Protein AF-0000000080645536 (afdb_homodimer)

Secondary structure (DSSP, 8-state):
--HHHHHHHHHHHS-TT-HHHHHHHHHH-HHHHHHHHHS--SS-S--HHHHHHHHHHHHHHHTT--HHHHHHHHHHHHHTT-EEE-TTSTT-TTTT-S-GGG--S-EEEEE-GGGGGGGGG-EEEE--SS--HHHHHHHHHHHHHHHHTTPPEEE---STHHHHHHHHHHHTT--EEEEESS-TTS-S-GGGHHHHHHHHHHSEEEESSPTTPPP-HHHHHHHHHHHHHHSSEEEE----TT-HHHHHHHHHHHTT-EEEE----TT-GGGHHHHHHHHTTPEEP-SHHHHHHHHHHTT--SS------GGGS--HHHHHHHHTS-SSS-EEHHHHHHHHT--HHHHHHHHHHHHHTTSEEEETTEEEE--/--HHHHHHHHHHHS-TT-HHHHHHHHHH-HHHHHHHHHS--SS-S--HHHHHHHHHHHHHHHTT--HHHHHHHHHHHHHTT-EEE-TTSTT-TTTT-SGGGG--S-EEEEE-GGGGGGGGG-EEEE--SS--HHHHHHHHHHHHHHHHTTPPEEE---STHHHHHHHHHHHTT--EEEEESS-TTS-S-GGGHHHHHHHHHHSEEEESSPTTPPP-HHHHHHHHHHHHHHSSEEEE----TT-HHHHHHHHHHHTT-EEEE----TT-GGGHHHHHHHHTTPEEP-SHHHHHHHHHHTT--SS------GGGS--HHHHHHHHTS-SSS-EEHHHHHHHHT--HHHHHHHHHHHHHTTSEEEETTEEEE--

pLDDT: mean 87.65, std 14.54, range [29.22, 98.88]

Radius of gyration: 33.55 Å; Cα contacts (8 Å, |Δi|>4): 1476; chains: 2; bounding box: 76×102×72 Å

Structure (mmCIF, N/CA/C/O backbone):
data_AF-0000000080645536-model_v1
#
loop_
_entity.id
_entity.type
_entity.pdbx_description
1 polymer 'DNA protecting protein DprA'
#
loop_
_atom_site.group_PDB
_atom_site.id
_atom_site.type_symbol
_atom_site.label_atom_id
_atom_site.label_alt_id
_atom_site.label_comp_id
_atom_site.label_asym_id
_atom_site.label_entity_id
_atom_site.label_seq_id
_atom_site.pdbx_PDB_ins_code
_atom_site.Cartn_x
_atom_site.Cartn_y
_atom_site.Cartn_z
_atom_site.occupancy
_atom_site.B_iso_or_equiv
_atom_site.auth_seq_id
_atom_site.auth_comp_id
_atom_site.auth_asym_id
_atom_site.auth_atom_id
_atom_site.pdbx_PDB_model_num
ATOM 1 N N . MET A 1 1 ? 2.166 -52.938 -10.422 1 84.44 1 MET A N 1
ATOM 2 C CA . MET A 1 1 ? 2.322 -51.562 -10.945 1 84.44 1 MET A CA 1
ATOM 3 C C . MET A 1 1 ? 2.951 -50.656 -9.898 1 84.44 1 MET A C 1
ATOM 5 O O . MET A 1 1 ? 2.672 -50.781 -8.703 1 84.44 1 MET A O 1
ATOM 9 N N . ASP A 1 2 ? 3.873 -49.844 -10.328 1 92 2 ASP A N 1
ATOM 10 C CA . ASP A 1 2 ? 4.535 -49 -9.344 1 92 2 ASP A CA 1
ATOM 11 C C . ASP A 1 2 ? 3.787 -47.656 -9.172 1 92 2 ASP A C 1
ATOM 13 O O . ASP A 1 2 ? 2.826 -47.406 -9.898 1 92 2 ASP A O 1
ATOM 17 N N . GLU A 1 3 ? 4.066 -47.062 -8.117 1 96.31 3 GLU A N 1
ATOM 18 C CA . GLU A 1 3 ? 3.383 -45.844 -7.734 1 96.31 3 GLU A CA 1
ATOM 19 C C . GLU A 1 3 ? 3.42 -44.812 -8.859 1 96.31 3 GLU A C 1
ATOM 21 O O . GLU A 1 3 ? 2.416 -44.156 -9.141 1 96.31 3 GLU A O 1
ATOM 26 N N . ARG A 1 4 ? 4.535 -44.688 -9.484 1 96.38 4 ARG A N 1
ATOM 27 C CA . ARG A 1 4 ? 4.727 -43.688 -10.531 1 96.38 4 ARG A CA 1
ATOM 28 C C . ARG A 1 4 ? 3.818 -43.969 -11.719 1 96.38 4 ARG A C 1
ATOM 30 O O . ARG A 1 4 ? 3.215 -43.031 -12.273 1 96.38 4 ARG A O 1
ATOM 37 N N . GLU A 1 5 ? 3.717 -45.156 -12.078 1 95.56 5 GLU A N 1
ATOM 38 C CA . GLU A 1 5 ? 2.836 -45.531 -13.172 1 95.56 5 GLU A CA 1
ATOM 39 C C . GLU A 1 5 ? 1.375 -45.25 -12.836 1 95.56 5 GLU A C 1
ATOM 41 O O . GLU A 1 5 ? 0.632 -44.75 -13.672 1 95.56 5 GLU A O 1
ATOM 46 N N . ALA A 1 6 ? 0.999 -45.594 -11.625 1 96.69 6 ALA A N 1
ATOM 47 C CA . ALA A 1 6 ? -0.378 -45.375 -11.203 1 96.69 6 ALA A CA 1
ATOM 48 C C . ALA A 1 6 ? -0.704 -43.875 -11.188 1 96.69 6 ALA A C 1
ATOM 50 O O . ALA A 1 6 ? -1.773 -43.469 -11.641 1 96.69 6 ALA A O 1
ATOM 51 N N . ARG A 1 7 ? 0.199 -43.125 -10.68 1 96.12 7 ARG A N 1
ATOM 52 C CA . ARG A 1 7 ? -0.002 -41.656 -10.617 1 96.12 7 ARG A CA 1
ATOM 53 C C . ARG A 1 7 ? -0.06 -41.062 -12.016 1 96.12 7 ARG A C 1
ATOM 55 O O . ARG A 1 7 ? -0.875 -40.188 -12.273 1 96.12 7 ARG A O 1
ATOM 62 N N . LEU A 1 8 ? 0.817 -41.5 -12.852 1 96.56 8 LEU A N 1
ATOM 63 C CA . LEU A 1 8 ? 0.763 -41.031 -14.227 1 96.56 8 LEU A CA 1
ATOM 64 C C . LEU A 1 8 ? -0.567 -41.406 -14.875 1 96.56 8 LEU A C 1
ATOM 66 O O . LEU A 1 8 ? -1.158 -40.594 -15.602 1 96.56 8 LEU A O 1
ATOM 70 N N . GLY A 1 9 ? -0.978 -42.594 -14.648 1 95.88 9 GLY A N 1
ATOM 71 C CA . GLY A 1 9 ? -2.281 -43 -15.148 1 95.88 9 GLY A CA 1
ATOM 72 C C . GLY A 1 9 ? -3.402 -42.094 -14.719 1 95.88 9 GLY A C 1
ATOM 73 O O . GLY A 1 9 ? -4.203 -41.656 -15.547 1 95.88 9 GLY A O 1
ATOM 74 N N . TRP A 1 10 ? -3.447 -41.812 -13.445 1 95.62 10 TRP A N 1
ATOM 75 C CA . TRP A 1 10 ? -4.453 -40.875 -12.914 1 95.62 10 TRP A CA 1
ATOM 76 C C . TRP A 1 10 ? -4.316 -39.5 -13.547 1 95.62 10 TRP A C 1
ATOM 78 O O . TRP A 1 10 ? -5.316 -38.875 -13.875 1 95.62 10 TRP A O 1
ATOM 88 N N . ALA A 1 11 ? -3.088 -39.031 -13.727 1 94.19 11 ALA A N 1
ATOM 89 C CA . ALA A 1 11 ? -2.834 -37.688 -14.297 1 94.19 11 ALA A CA 1
ATOM 90 C C . ALA A 1 11 ? -3.373 -37.625 -15.719 1 94.19 11 ALA A C 1
ATOM 92 O O . ALA A 1 11 ? -3.758 -36.531 -16.172 1 94.19 11 ALA A O 1
ATOM 93 N N . LEU A 1 12 ? -3.434 -38.719 -16.391 1 93.38 12 LEU A N 1
ATOM 94 C CA . LEU A 1 12 ? -3.893 -38.719 -17.766 1 93.38 12 LEU A CA 1
ATOM 95 C C . LEU A 1 12 ? -5.414 -38.75 -17.844 1 93.38 12 LEU A C 1
ATOM 97 O O . LEU A 1 12 ? -6.008 -38.281 -18.797 1 93.38 12 LEU A O 1
ATOM 101 N N . VAL A 1 13 ? -6.062 -39.281 -16.781 1 91.56 13 VAL A N 1
ATOM 102 C CA . VAL A 1 13 ? -7.496 -39.531 -16.938 1 91.56 13 VAL A CA 1
ATOM 103 C C . VAL A 1 13 ? -8.281 -38.469 -16.172 1 91.56 13 VAL A C 1
ATOM 105 O O . VAL A 1 13 ? -9.492 -38.312 -16.375 1 91.56 13 VAL A O 1
ATOM 108 N N . SER A 1 14 ? -7.621 -37.75 -15.32 1 89.81 14 SER A N 1
ATOM 109 C CA . SER A 1 14 ? -8.312 -36.75 -14.539 1 89.81 14 SER A CA 1
ATOM 110 C C . SER A 1 14 ? -7.66 -35.375 -14.711 1 89.81 14 SER A C 1
ATOM 112 O O . SER A 1 14 ? -6.484 -35.281 -15.07 1 89.81 14 SER A O 1
ATOM 114 N N . GLU A 1 15 ? -8.461 -34.344 -14.461 1 85.44 15 GLU A N 1
ATOM 115 C CA . GLU A 1 15 ? -7.934 -32.969 -14.445 1 85.44 15 GLU A CA 1
ATOM 116 C C . GLU A 1 15 ? -7.336 -32.625 -13.086 1 85.44 15 GLU A C 1
ATOM 118 O O . GLU A 1 15 ? -7.715 -33.219 -12.07 1 85.44 15 GLU A O 1
ATOM 123 N N . PRO A 1 16 ? -6.363 -31.766 -13.039 1 80.94 16 PRO A N 1
ATOM 124 C CA . PRO A 1 16 ? -5.707 -31.422 -11.773 1 80.94 16 PRO A CA 1
ATOM 125 C C . PRO A 1 16 ? -6.699 -30.969 -10.703 1 80.94 16 PRO A C 1
ATOM 127 O O . PRO A 1 16 ? -6.477 -31.219 -9.516 1 80.94 16 PRO A O 1
ATOM 130 N N . ALA A 1 17 ? -7.727 -30.438 -10.953 1 76.12 17 ALA A N 1
ATOM 131 C CA . ALA A 1 17 ? -8.664 -29.938 -9.953 1 76.12 17 ALA A CA 1
ATOM 132 C C . ALA A 1 17 ? -9.742 -30.969 -9.641 1 76.12 17 ALA A C 1
ATOM 134 O O . ALA A 1 17 ? -10.742 -30.656 -9 1 76.12 17 ALA A O 1
ATOM 135 N N . ASP A 1 18 ? -9.516 -32.219 -10.031 1 85.62 18 ASP A N 1
ATOM 136 C CA . ASP A 1 18 ? -10.469 -33.281 -9.742 1 85.62 18 ASP A CA 1
ATOM 137 C C . ASP A 1 18 ? -10.312 -33.781 -8.312 1 85.62 18 ASP A C 1
ATOM 139 O O . ASP A 1 18 ? -9.57 -34.719 -8.062 1 85.62 18 ASP A O 1
ATOM 143 N N . THR A 1 19 ? -11.07 -33.219 -7.457 1 86.38 19 THR A N 1
ATOM 144 C CA . THR A 1 19 ? -10.938 -33.5 -6.035 1 86.38 19 THR A CA 1
ATOM 145 C C . THR A 1 19 ? -11.453 -34.906 -5.723 1 86.38 19 THR A C 1
ATOM 147 O O . THR A 1 19 ? -10.984 -35.562 -4.781 1 86.38 19 THR A O 1
ATOM 150 N N . VAL A 1 20 ? -12.359 -35.375 -6.492 1 89.69 20 VAL A N 1
ATOM 151 C CA . VAL A 1 20 ? -12.898 -36.719 -6.273 1 89.69 20 VAL A CA 1
ATOM 152 C C . VAL A 1 20 ? -11.828 -37.75 -6.586 1 89.69 20 VAL A C 1
ATOM 154 O O . VAL A 1 20 ? -11.602 -38.688 -5.797 1 89.69 20 VAL A O 1
ATOM 157 N N . ALA A 1 21 ? -11.211 -37.531 -7.668 1 93 21 ALA A N 1
ATOM 158 C CA . ALA A 1 21 ? -10.141 -38.438 -8.047 1 93 21 ALA A CA 1
ATOM 159 C C . ALA A 1 21 ? -9.031 -38.469 -7.004 1 93 21 ALA A C 1
ATOM 161 O O . ALA A 1 21 ? -8.562 -39.531 -6.598 1 93 21 ALA A O 1
ATOM 162 N N . LEU A 1 22 ? -8.719 -37.344 -6.617 1 90.88 22 LEU A N 1
ATOM 163 C CA . LEU A 1 22 ? -7.629 -37.219 -5.648 1 90.88 22 LEU A CA 1
ATOM 164 C C . LEU A 1 22 ? -8.023 -37.844 -4.312 1 90.88 22 LEU A C 1
ATOM 166 O O . LEU A 1 22 ? -7.246 -38.594 -3.717 1 90.88 22 LEU A O 1
ATOM 170 N N . SER A 1 23 ? -9.195 -37.531 -3.852 1 91.12 23 SER A N 1
ATOM 171 C CA . SER A 1 23 ? -9.664 -38.062 -2.58 1 91.12 23 SER A CA 1
ATOM 172 C C . SER A 1 23 ? -9.75 -39.594 -2.629 1 91.12 23 SER A C 1
ATOM 174 O O . SER A 1 23 ? -9.383 -40.281 -1.67 1 91.12 23 SER A O 1
ATOM 176 N N . PHE A 1 24 ? -10.211 -40.031 -3.709 1 94.5 24 PHE A N 1
ATOM 177 C CA . PHE A 1 24 ? -10.312 -41.469 -3.898 1 94.5 24 PHE A CA 1
ATOM 178 C C . PHE A 1 24 ? -8.945 -42.125 -3.844 1 94.5 24 PHE A C 1
ATOM 180 O O . PHE A 1 24 ? -8.734 -43.094 -3.094 1 94.5 24 PHE A O 1
ATOM 187 N N . ALA A 1 25 ? -8.047 -41.594 -4.531 1 94.5 25 ALA A N 1
ATOM 188 C CA . ALA A 1 25 ? -6.688 -42.125 -4.598 1 94.5 25 ALA A CA 1
ATOM 189 C C . ALA A 1 25 ? -5.996 -42.031 -3.238 1 94.5 25 ALA A C 1
ATOM 191 O O . ALA A 1 25 ? -5.199 -42.906 -2.883 1 94.5 25 ALA A O 1
ATOM 192 N N . THR A 1 26 ? -6.309 -41 -2.533 1 91.38 26 THR A N 1
ATOM 193 C CA . THR A 1 26 ? -5.688 -40.781 -1.229 1 91.38 26 THR A CA 1
ATOM 194 C C . THR A 1 26 ? -6.238 -41.781 -0.205 1 91.38 26 THR A C 1
ATOM 196 O O . THR A 1 26 ? -5.484 -42.344 0.58 1 91.38 26 THR A O 1
ATOM 199 N N . GLU A 1 27 ? -7.477 -42.031 -0.228 1 92.56 27 GLU A N 1
ATOM 200 C CA . GLU A 1 27 ? -8.133 -42.875 0.763 1 92.56 27 GLU A CA 1
ATOM 201 C C . GLU A 1 27 ? -7.836 -44.344 0.514 1 92.56 27 GLU A C 1
ATOM 203 O O . GLU A 1 27 ? -7.574 -45.094 1.454 1 92.56 27 GLU A O 1
ATOM 208 N N . VAL A 1 28 ? -7.844 -44.75 -0.702 1 95.62 28 VAL A N 1
ATOM 209 C CA . VAL A 1 28 ? -7.711 -46.156 -1.056 1 95.62 28 VAL A CA 1
ATOM 210 C C . VAL A 1 28 ? -6.246 -46.469 -1.345 1 95.62 28 VAL A C 1
ATOM 212 O O . VAL A 1 28 ? -5.82 -47.625 -1.212 1 95.62 28 VAL A O 1
ATOM 215 N N . GLY A 1 29 ? -5.527 -45.5 -1.661 1 95.62 29 GLY A N 1
ATOM 216 C CA . GLY A 1 29 ? -4.195 -45.656 -2.215 1 95.62 29 GLY A CA 1
ATOM 217 C C . GLY A 1 29 ? -4.141 -45.469 -3.717 1 95.62 29 GLY A C 1
ATOM 218 O O . GLY A 1 29 ? -5.031 -45.906 -4.441 1 95.62 29 GLY A O 1
ATOM 219 N N . VAL A 1 30 ? -3.121 -44.875 -4.145 1 96.56 30 VAL A N 1
ATOM 220 C CA . VAL A 1 30 ? -3.059 -44.438 -5.535 1 96.56 30 VAL A CA 1
ATOM 221 C C . VAL A 1 30 ? -2.938 -45.625 -6.457 1 96.56 30 VAL A C 1
ATOM 223 O O . VAL A 1 30 ? -3.543 -45.688 -7.531 1 96.56 30 VAL A O 1
ATOM 226 N N . VAL A 1 31 ? -2.145 -46.656 -6.047 1 97.06 31 VAL A N 1
ATOM 227 C CA . VAL A 1 31 ? -1.965 -47.844 -6.863 1 97.06 31 VAL A CA 1
ATOM 228 C C . VAL A 1 31 ? -3.262 -48.656 -6.895 1 97.06 31 VAL A C 1
ATOM 230 O O . VAL A 1 31 ? -3.75 -49 -7.965 1 97.06 31 VAL A O 1
ATOM 233 N N . GLN A 1 32 ? -3.838 -48.812 -5.742 1 96.62 32 GLN A N 1
ATOM 234 C CA . GLN A 1 32 ? -5.055 -49.594 -5.625 1 96.62 32 GLN A CA 1
ATOM 235 C C . GLN A 1 32 ? -6.215 -48.938 -6.367 1 96.62 32 GLN A C 1
ATOM 237 O O . GLN A 1 32 ? -7 -49.625 -7.031 1 96.62 32 GLN A O 1
ATOM 242 N N . SER A 1 33 ? -6.324 -47.719 -6.219 1 96.56 33 SER A N 1
ATOM 243 C CA . SER A 1 33 ? -7.41 -47 -6.883 1 96.56 33 SER A CA 1
ATOM 244 C C . SER A 1 33 ? -7.27 -47.062 -8.398 1 96.56 33 SER A C 1
ATOM 246 O O . SER A 1 33 ? -8.266 -47.219 -9.109 1 96.56 33 SER A O 1
ATOM 248 N N . TYR A 1 34 ? -6.082 -46.906 -8.898 1 96.12 34 TYR A N 1
ATOM 249 C CA . TYR A 1 34 ? -5.867 -47 -10.336 1 96.12 34 TYR A CA 1
ATOM 250 C C . TYR A 1 34 ? -6.09 -48.406 -10.844 1 96.12 34 TYR A C 1
ATOM 252 O O . TYR A 1 34 ? -6.625 -48.625 -11.93 1 96.12 34 TYR A O 1
ATOM 260 N N . GLU A 1 35 ? -5.645 -49.406 -10.07 1 95.62 35 GLU A N 1
ATOM 261 C CA . GLU A 1 35 ? -5.902 -50.781 -10.43 1 95.62 35 GLU A CA 1
ATOM 262 C C . GLU A 1 35 ? -7.398 -51.062 -10.531 1 95.62 35 GLU A C 1
ATOM 264 O O . GLU A 1 35 ? -7.844 -51.812 -11.414 1 95.62 35 GLU A O 1
ATOM 269 N N . TRP A 1 36 ? -8.062 -50.5 -9.648 1 95.75 36 TRP A N 1
ATOM 270 C CA . TRP A 1 36 ? -9.516 -50.625 -9.719 1 95.75 36 TRP A CA 1
ATOM 271 C C . TRP A 1 36 ? -10.055 -50 -11.008 1 95.75 36 TRP A C 1
ATOM 273 O O . TRP A 1 36 ? -10.93 -50.594 -11.656 1 95.75 36 TRP A O 1
ATOM 283 N N . LEU A 1 37 ? -9.586 -48.875 -11.328 1 94 37 LEU A N 1
ATOM 284 C CA . LEU A 1 37 ? -10.023 -48.219 -12.555 1 94 37 LEU A CA 1
ATOM 285 C C . LEU A 1 37 ? -9.758 -49.125 -13.766 1 94 37 LEU A C 1
ATOM 287 O O . LEU A 1 37 ? -10.562 -49.156 -14.695 1 94 37 LEU A O 1
ATOM 291 N N . LEU A 1 38 ? -8.633 -49.719 -13.727 1 93.44 38 LEU A N 1
ATOM 292 C CA . LEU A 1 38 ? -8.25 -50.594 -14.82 1 93.44 38 LEU A CA 1
ATOM 293 C C . LEU A 1 38 ? -9.125 -51.844 -14.844 1 93.44 38 LEU A C 1
ATOM 295 O O . LEU A 1 38 ? -9.289 -52.469 -15.891 1 93.44 38 LEU A O 1
ATOM 299 N N . SER A 1 39 ? -9.617 -51.906 -13.695 1 89.88 39 SER A N 1
ATOM 300 C CA . SER A 1 39 ? -10.461 -53.094 -13.617 1 89.88 39 SER A CA 1
ATOM 301 C C . SER A 1 39 ? -11.859 -52.812 -14.156 1 89.88 39 SER A C 1
ATOM 303 O O . SER A 1 39 ? -12.203 -51.656 -14.43 1 89.88 39 SER A O 1
ATOM 305 N N . SER A 1 40 ? -12.68 -53.812 -14.633 1 84.56 40 SER A N 1
ATOM 306 C CA . SER A 1 40 ? -14.039 -53.656 -15.133 1 84.56 40 SER A CA 1
ATOM 307 C C . SER A 1 40 ? -15.055 -53.719 -13.992 1 84.56 40 SER A C 1
ATOM 309 O O . SER A 1 40 ? -16.266 -53.75 -14.234 1 84.56 40 SER A O 1
ATOM 311 N N . GLN A 1 41 ? -14.438 -53.531 -12.766 1 88.38 41 GLN A N 1
ATOM 312 C CA . GLN A 1 41 ? -15.344 -53.625 -11.625 1 88.38 41 GLN A CA 1
ATOM 313 C C . GLN A 1 41 ? -16.172 -52.344 -11.477 1 88.38 41 GLN A C 1
ATOM 315 O O . GLN A 1 41 ? -15.625 -51.219 -11.57 1 88.38 41 GLN A O 1
ATOM 320 N N . LYS A 1 42 ? -17.391 -52.469 -11.172 1 86.88 42 LYS A N 1
ATOM 321 C CA . LYS A 1 42 ? -18.297 -51.344 -11.102 1 86.88 42 LYS A CA 1
ATOM 322 C C . LYS A 1 42 ? -18.266 -50.688 -9.719 1 86.88 42 LYS A C 1
ATOM 324 O O . LYS A 1 42 ? -18.344 -49.469 -9.586 1 86.88 42 LYS A O 1
ATOM 329 N N . VAL A 1 43 ? -18.078 -51.531 -8.703 1 89.69 43 VAL A N 1
ATOM 330 C CA . VAL A 1 43 ? -18.141 -51.031 -7.332 1 89.69 43 VAL A CA 1
ATOM 331 C C . VAL A 1 43 ? -16.75 -50.594 -6.871 1 89.69 43 VAL A C 1
ATOM 333 O O . VAL A 1 43 ? -15.82 -51.375 -6.836 1 89.69 43 VAL A O 1
ATOM 336 N N . PRO A 1 44 ? -16.578 -49.375 -6.547 1 93.81 44 PRO A N 1
ATOM 337 C CA . PRO A 1 44 ? -15.273 -48.906 -6.059 1 93.81 44 PRO A CA 1
ATOM 338 C C . PRO A 1 44 ? -14.945 -49.469 -4.668 1 93.81 44 PRO A C 1
ATOM 340 O O . PRO A 1 44 ? -15.852 -49.781 -3.902 1 93.81 44 PRO A O 1
ATOM 343 N N . PRO A 1 45 ? -13.672 -49.594 -4.395 1 94 45 PRO A N 1
ATOM 344 C CA . PRO A 1 45 ? -13.25 -50.094 -3.09 1 94 45 PRO A CA 1
ATOM 345 C C . PRO A 1 45 ? -13.344 -49.062 -1.988 1 94 45 PRO A C 1
ATOM 347 O O . PRO A 1 45 ? -12.414 -48.906 -1.189 1 94 45 PRO A O 1
ATOM 350 N N . ILE A 1 46 ? -14.328 -48.312 -1.987 1 93.19 46 ILE A N 1
ATOM 351 C CA . ILE A 1 46 ? -14.625 -47.281 -0.974 1 93.19 46 ILE A CA 1
ATOM 352 C C . ILE A 1 46 ? -16.141 -47.125 -0.84 1 93.19 46 ILE A C 1
ATOM 354 O O . ILE A 1 46 ? -16.859 -47.156 -1.836 1 93.19 46 ILE A O 1
ATOM 358 N N . SER A 1 47 ? -16.625 -47 0.393 1 90.31 47 SER A N 1
ATOM 359 C CA . SER A 1 47 ? -18.062 -46.969 0.639 1 90.31 47 SER A CA 1
ATOM 360 C C . SER A 1 47 ? -18.516 -45.531 1 1 90.31 47 SER A C 1
ATOM 362 O O . SER A 1 47 ? -17.734 -44.594 0.965 1 90.31 47 SER A O 1
ATOM 364 N N . GLY A 1 48 ? -19.844 -45.406 1.089 1 91 48 GLY A N 1
ATOM 365 C CA . GLY A 1 48 ? -20.391 -44.156 1.544 1 91 48 GLY A CA 1
ATOM 366 C C . GLY A 1 48 ? -20.516 -43.125 0.437 1 91 48 GLY A C 1
ATOM 367 O O . GLY A 1 48 ? -20.766 -43.469 -0.719 1 91 48 GLY A O 1
ATOM 368 N N . LYS A 1 49 ? -20.531 -41.875 0.876 1 90.44 49 LYS A N 1
ATOM 369 C CA . LYS A 1 49 ? -20.703 -40.75 -0.048 1 90.44 49 LYS A CA 1
ATOM 370 C C . LYS A 1 49 ? -19.609 -40.75 -1.107 1 90.44 49 LYS A C 1
ATOM 372 O O . LYS A 1 49 ? -19.875 -40.5 -2.285 1 90.44 49 LYS A O 1
ATOM 377 N N . MET A 1 50 ? -18.438 -41.031 -0.688 1 91.88 50 MET A N 1
ATOM 378 C CA . MET A 1 50 ? -17.297 -41.062 -1.609 1 91.88 50 MET A CA 1
ATOM 379 C C . MET A 1 50 ? -17.453 -42.188 -2.631 1 91.88 50 MET A C 1
ATOM 381 O O . MET A 1 50 ? -17.156 -42 -3.812 1 91.88 50 MET A O 1
ATOM 385 N N . GLY A 1 51 ? -17.875 -43.25 -2.211 1 93.25 51 GLY A N 1
ATOM 386 C CA . GLY A 1 51 ? -18.094 -44.344 -3.131 1 93.25 51 GLY A CA 1
ATOM 387 C C . GLY A 1 51 ? -19.094 -44.031 -4.227 1 93.25 51 GLY A C 1
ATOM 388 O O . GLY A 1 51 ? -18.875 -44.375 -5.391 1 93.25 51 GLY A O 1
ATOM 389 N N . LYS A 1 52 ? -20.078 -43.406 -3.816 1 92.5 52 LYS A N 1
ATOM 390 C CA . LYS A 1 52 ? -21.109 -43 -4.785 1 92.5 52 LYS A CA 1
ATOM 391 C C . LYS A 1 52 ? -20.531 -42 -5.797 1 92.5 52 LYS A C 1
ATOM 393 O O . LYS A 1 52 ? -20.797 -42.125 -6.996 1 92.5 52 LYS A O 1
ATOM 398 N N . LEU A 1 53 ? -19.797 -41.062 -5.293 1 92.25 53 LEU A N 1
ATOM 399 C CA . LEU A 1 53 ? -19.203 -40.062 -6.16 1 92.25 53 LEU A CA 1
ATOM 400 C C . LEU A 1 53 ? -18.234 -40.688 -7.148 1 92.25 53 LEU A C 1
ATOM 402 O O . LEU A 1 53 ? -18.234 -40.344 -8.336 1 92.25 53 LEU A O 1
ATOM 406 N N . VAL A 1 54 ? -17.469 -41.562 -6.688 1 93.56 54 VAL A N 1
ATOM 407 C CA . VAL A 1 54 ? -16.484 -42.25 -7.512 1 93.56 54 VAL A CA 1
ATOM 408 C C . VAL A 1 54 ? -17.188 -43.062 -8.602 1 93.56 54 VAL A C 1
ATOM 410 O O . VAL A 1 54 ? -16.797 -43.031 -9.766 1 93.56 54 VAL A O 1
ATOM 413 N N . SER A 1 55 ? -18.203 -43.719 -8.227 1 91.88 55 SER A N 1
ATOM 414 C CA . SER A 1 55 ? -18.969 -44.531 -9.188 1 91.88 55 SER A CA 1
ATOM 415 C C . SER A 1 55 ? -19.547 -43.656 -10.297 1 91.88 55 SER A C 1
ATOM 417 O O . SER A 1 55 ? -19.578 -44.062 -11.461 1 91.88 55 SER A O 1
ATOM 419 N N . GLN A 1 56 ? -19.922 -42.562 -9.906 1 89.25 56 GLN A N 1
ATOM 420 C CA . GLN A 1 56 ? -20.531 -41.625 -10.852 1 89.25 56 GLN A CA 1
ATOM 421 C C . GLN A 1 56 ? -19.484 -41.094 -11.844 1 89.25 56 GLN A C 1
ATOM 423 O O . GLN A 1 56 ? -19.812 -40.812 -12.992 1 89.25 56 GLN A O 1
ATOM 428 N N . ARG A 1 57 ? -18.234 -41 -11.43 1 90.62 57 ARG A N 1
ATOM 429 C CA . ARG A 1 57 ? -17.188 -40.406 -12.25 1 90.62 57 ARG A CA 1
ATOM 430 C C . ARG A 1 57 ? -16.375 -41.469 -12.977 1 90.62 57 ARG A C 1
ATOM 432 O O . ARG A 1 57 ? -15.633 -41.156 -13.914 1 90.62 57 ARG A O 1
ATOM 439 N N . ALA A 1 58 ? -16.594 -42.625 -12.594 1 91 58 ALA A N 1
ATOM 440 C CA . ALA A 1 58 ? -15.75 -43.719 -13.047 1 91 58 ALA A CA 1
ATOM 441 C C . ALA A 1 58 ? -15.812 -43.906 -14.562 1 91 58 ALA A C 1
ATOM 443 O O . ALA A 1 58 ? -14.797 -44.125 -15.211 1 91 58 ALA A O 1
ATOM 444 N N . GLU A 1 59 ? -16.969 -43.719 -15.078 1 87.75 59 GLU A N 1
ATOM 445 C CA . GLU A 1 59 ? -17.141 -43.906 -16.516 1 87.75 59 GLU A CA 1
ATOM 446 C C . GLU A 1 59 ? -16.328 -42.875 -17.312 1 87.75 59 GLU A C 1
ATOM 448 O O . GLU A 1 59 ? -15.688 -43.219 -18.312 1 87.75 59 GLU A O 1
ATOM 453 N N . ALA A 1 60 ? -16.375 -41.75 -16.859 1 87.12 60 ALA A N 1
ATOM 454 C CA . ALA A 1 60 ? -15.641 -40.688 -17.531 1 87.12 60 ALA A CA 1
ATOM 455 C C . ALA A 1 60 ? -14.141 -40.938 -17.453 1 87.12 60 ALA A C 1
ATOM 457 O O . ALA A 1 60 ? -13.414 -40.688 -18.438 1 87.12 60 ALA A O 1
ATOM 458 N N . TRP A 1 61 ? -13.633 -41.375 -16.375 1 91.31 61 TRP A N 1
ATOM 459 C CA . TRP A 1 61 ? -12.219 -41.688 -16.234 1 91.31 61 TRP A CA 1
ATOM 460 C C . TRP A 1 61 ? -11.812 -42.844 -17.125 1 91.31 61 TRP A C 1
ATOM 462 O O . TRP A 1 61 ? -10.812 -42.75 -17.844 1 91.31 61 TRP A O 1
ATOM 472 N N . ARG A 1 62 ? -12.641 -43.781 -17.125 1 91.25 62 ARG A N 1
ATOM 473 C CA . ARG A 1 62 ? -12.344 -45 -17.891 1 91.25 62 ARG A CA 1
ATOM 474 C C . ARG A 1 62 ? -12.336 -44.719 -19.391 1 91.25 62 ARG A C 1
ATOM 476 O O . ARG A 1 62 ? -11.578 -45.344 -20.125 1 91.25 62 ARG A O 1
ATOM 483 N N . ALA A 1 63 ? -13.148 -43.844 -19.766 1 87.25 63 ALA A N 1
ATOM 484 C CA . ALA A 1 63 ? -13.211 -43.469 -21.172 1 87.25 63 ALA A CA 1
ATOM 485 C C . ALA A 1 63 ? -11.883 -42.906 -21.656 1 87.25 63 ALA A C 1
ATOM 487 O O . ALA A 1 63 ? -11.586 -42.938 -22.859 1 87.25 63 ALA A O 1
ATOM 488 N N . ARG A 1 64 ? -11.047 -42.5 -20.75 1 87.25 64 ARG A N 1
ATOM 489 C CA . ARG A 1 64 ? -9.781 -41.875 -21.094 1 87.25 64 ARG A CA 1
ATOM 490 C C . ARG A 1 64 ? -8.602 -42.781 -20.781 1 87.25 64 ARG A C 1
ATOM 492 O O . ARG A 1 64 ? -7.445 -42.438 -20.984 1 87.25 64 ARG A O 1
ATOM 499 N N . LEU A 1 65 ? -8.984 -43.969 -20.328 1 89.06 65 LEU A N 1
ATOM 500 C CA . LEU A 1 65 ? -7.941 -44.906 -19.938 1 89.06 65 LEU A CA 1
ATOM 501 C C . LEU A 1 65 ? -7.156 -45.406 -21.156 1 89.06 65 LEU A C 1
ATOM 503 O O . LEU A 1 65 ? -7.742 -45.75 -22.188 1 89.06 65 LEU A O 1
ATOM 507 N N . ASN A 1 66 ? -5.836 -45.312 -20.984 1 87.25 66 ASN A N 1
ATOM 508 C CA . ASN A 1 66 ? -4.91 -45.875 -21.969 1 87.25 66 ASN A CA 1
ATOM 509 C C . ASN A 1 66 ? -3.625 -46.375 -21.297 1 87.25 66 ASN A C 1
ATOM 511 O O . ASN A 1 66 ? -2.586 -45.719 -21.391 1 87.25 66 ASN A O 1
ATOM 515 N N . PRO A 1 67 ? -3.719 -47.594 -20.766 1 86.12 67 PRO A N 1
ATOM 516 C CA . PRO A 1 67 ? -2.58 -48.094 -19.984 1 86.12 67 PRO A CA 1
ATOM 517 C C . PRO A 1 67 ? -1.306 -48.188 -20.812 1 86.12 67 PRO A C 1
ATOM 519 O O . PRO A 1 67 ? -0.206 -48 -20.297 1 86.12 67 PRO A O 1
ATOM 522 N N . SER A 1 68 ? -1.476 -48.625 -22.062 1 87 68 SER A N 1
ATOM 523 C CA . SER A 1 68 ? -0.307 -48.688 -22.922 1 87 68 SER A CA 1
ATOM 524 C C . SER A 1 68 ? 0.35 -47.344 -23.109 1 87 68 SER A C 1
ATOM 526 O O . SER A 1 68 ? 1.577 -47.25 -23.172 1 87 68 SER A O 1
ATOM 528 N N . GLU A 1 69 ? -0.399 -46.406 -23.062 1 89.38 69 GLU A N 1
ATOM 529 C CA . GLU A 1 69 ? 0.11 -45.031 -23.188 1 89.38 69 GLU A CA 1
ATOM 530 C C . GLU A 1 69 ? 0.886 -44.625 -21.938 1 89.38 69 GLU A C 1
ATOM 532 O O . GLU A 1 69 ? 1.894 -43.938 -22.031 1 89.38 69 GLU A O 1
ATOM 537 N N . VAL A 1 70 ? 0.451 -45.062 -20.828 1 92.12 70 VAL A N 1
ATOM 538 C CA . VAL A 1 70 ? 1.103 -44.719 -19.562 1 92.12 70 VAL A CA 1
ATOM 539 C C . VAL A 1 70 ? 2.545 -45.219 -19.578 1 92.12 70 VAL A C 1
ATOM 541 O O . VAL A 1 70 ? 3.479 -44.438 -19.359 1 92.12 70 VAL A O 1
ATOM 544 N N . ALA A 1 71 ? 2.736 -46.5 -19.844 1 89.81 71 ALA A N 1
ATOM 545 C CA . ALA A 1 71 ? 4.07 -47.094 -19.875 1 89.81 71 ALA A CA 1
ATOM 546 C C . ALA A 1 71 ? 4.938 -46.469 -20.953 1 89.81 71 ALA A C 1
ATOM 548 O O . ALA A 1 71 ? 6.105 -46.156 -20.719 1 89.81 71 ALA A O 1
ATOM 549 N N . GLY A 1 72 ? 4.375 -46.281 -22.109 1 91.88 72 GLY A N 1
ATOM 550 C CA . GLY A 1 72 ? 5.09 -45.688 -23.219 1 91.88 72 GLY A CA 1
ATOM 551 C C . GLY A 1 72 ? 5.516 -44.25 -22.953 1 91.88 72 GLY A C 1
ATOM 552 O O . GLY A 1 72 ? 6.641 -43.844 -23.266 1 91.88 72 GLY A O 1
ATOM 553 N N . LEU A 1 73 ? 4.648 -43.562 -22.391 1 93 73 LEU A N 1
ATOM 554 C CA . LEU A 1 73 ? 4.914 -42.156 -22.109 1 93 73 LEU A CA 1
ATOM 555 C C . LEU A 1 73 ? 6.008 -42 -21.062 1 93 73 LEU A C 1
ATOM 557 O O . LEU A 1 73 ? 6.898 -41.156 -21.203 1 93 73 LEU A O 1
ATOM 561 N N . LEU A 1 74 ? 5.961 -42.719 -20 1 92 74 LEU A N 1
ATOM 562 C CA . LEU A 1 74 ? 6.977 -42.688 -18.953 1 92 74 LEU A CA 1
ATOM 563 C C . LEU A 1 74 ? 8.359 -42.969 -19.531 1 92 74 LEU A C 1
ATOM 565 O O . LEU A 1 74 ? 9.328 -42.281 -19.219 1 92 74 LEU A O 1
ATOM 569 N N . ALA A 1 75 ? 8.375 -43.969 -20.344 1 91.94 75 ALA A N 1
ATOM 570 C CA . ALA A 1 75 ? 9.648 -44.375 -20.953 1 91.94 75 ALA A CA 1
ATOM 571 C C . ALA A 1 75 ? 10.172 -43.281 -21.891 1 91.94 75 ALA A C 1
ATOM 573 O O . ALA A 1 75 ? 11.344 -42.906 -21.812 1 91.94 75 ALA A O 1
ATOM 574 N N . ARG A 1 76 ? 9.359 -42.781 -22.719 1 91.88 76 ARG A N 1
ATOM 575 C CA . ARG A 1 76 ? 9.742 -41.75 -23.672 1 91.88 76 ARG A CA 1
ATOM 576 C C . ARG A 1 76 ? 10.188 -40.469 -22.969 1 91.88 76 ARG A C 1
ATOM 578 O O . ARG A 1 76 ? 11.195 -39.875 -23.344 1 91.88 76 ARG A O 1
ATOM 585 N N . TRP A 1 77 ? 9.43 -40.094 -22 1 92.19 77 TRP A N 1
ATOM 586 C CA . TRP A 1 77 ? 9.734 -38.906 -21.219 1 92.19 77 TRP A CA 1
ATOM 587 C C . TRP A 1 77 ? 11.086 -39.031 -20.531 1 92.19 77 TRP A C 1
ATOM 589 O O . TRP A 1 77 ? 11.891 -38.094 -20.547 1 92.19 77 TRP A O 1
ATOM 599 N N . GLY A 1 78 ? 11.352 -40.125 -20 1 90.44 78 GLY A N 1
ATOM 600 C CA . GLY A 1 78 ? 12.617 -40.406 -19.344 1 90.44 78 GLY A CA 1
ATOM 601 C C . GLY A 1 78 ? 13.797 -40.406 -20.297 1 90.44 78 GLY A C 1
ATOM 602 O O . GLY A 1 78 ? 14.859 -39.875 -20 1 90.44 78 GLY A O 1
ATOM 603 N N . THR A 1 79 ? 13.594 -41 -21.438 1 92 79 THR A N 1
ATOM 604 C CA . THR A 1 79 ? 14.656 -41.125 -22.422 1 92 79 THR A CA 1
ATOM 605 C C . THR A 1 79 ? 15.062 -39.719 -22.938 1 92 79 THR A C 1
ATOM 607 O O . THR A 1 79 ? 16.203 -39.531 -23.344 1 92 79 THR A O 1
ATOM 610 N N . GLN A 1 80 ? 14.117 -38.812 -22.891 1 91.75 80 GLN A N 1
ATOM 611 C CA . GLN A 1 80 ? 14.367 -37.469 -23.328 1 91.75 80 GLN A CA 1
ATOM 612 C C . GLN A 1 80 ? 15.023 -36.625 -22.234 1 91.75 80 GLN A C 1
ATOM 614 O O . GLN A 1 80 ? 15.289 -35.438 -22.422 1 91.75 80 GLN A O 1
ATOM 619 N N . GLY A 1 81 ? 15.203 -37.25 -21.141 1 90.19 81 GLY A N 1
ATOM 620 C CA . GLY A 1 81 ? 15.82 -36.531 -20.016 1 90.19 81 GLY A CA 1
ATOM 621 C C . GLY A 1 81 ? 14.836 -35.719 -19.219 1 90.19 81 GLY A C 1
ATOM 622 O O . GLY A 1 81 ? 15.234 -34.844 -18.438 1 90.19 81 GLY A O 1
ATOM 623 N N . HIS A 1 82 ? 13.562 -35.875 -19.469 1 94.75 82 HIS A N 1
ATOM 624 C CA . HIS A 1 82 ? 12.508 -35.188 -18.734 1 94.75 82 HIS A CA 1
ATOM 625 C C . HIS A 1 82 ? 12.047 -35.969 -17.531 1 94.75 82 HIS A C 1
ATOM 627 O O . HIS A 1 82 ? 12.453 -37.125 -17.359 1 94.75 82 HIS A O 1
ATOM 633 N N . ARG A 1 83 ? 11.32 -35.312 -16.656 1 95.12 83 ARG A N 1
ATOM 634 C CA . ARG A 1 83 ? 10.914 -36 -15.422 1 95.12 83 ARG A CA 1
ATOM 635 C C . ARG A 1 83 ? 9.406 -35.906 -15.219 1 95.12 83 ARG A C 1
ATOM 637 O O . ARG A 1 83 ? 8.797 -34.875 -15.539 1 95.12 83 ARG A O 1
ATOM 644 N N . PHE A 1 84 ? 8.82 -36.969 -14.781 1 97 84 PHE A N 1
ATOM 645 C CA . PHE A 1 84 ? 7.52 -36.969 -14.125 1 97 84 PHE A CA 1
ATOM 646 C C . PHE A 1 84 ? 7.676 -37.156 -12.617 1 97 84 PHE A C 1
ATOM 648 O O . PHE A 1 84 ? 7.871 -38.281 -12.141 1 97 84 PHE A O 1
ATOM 655 N N . LEU A 1 85 ? 7.527 -36.062 -11.922 1 96.12 85 LEU A N 1
ATOM 656 C CA . LEU A 1 85 ? 7.773 -36.031 -10.484 1 96.12 85 LEU A CA 1
ATOM 657 C C . LEU A 1 85 ? 6.531 -36.5 -9.719 1 96.12 85 LEU A C 1
ATOM 659 O O . LEU A 1 85 ? 5.414 -36.094 -10.062 1 96.12 85 LEU A O 1
ATOM 663 N N . ILE A 1 86 ? 6.777 -37.25 -8.742 1 95.06 86 ILE A N 1
ATOM 664 C CA . ILE A 1 86 ? 5.695 -37.688 -7.871 1 95.06 86 ILE A CA 1
ATOM 665 C C . ILE A 1 86 ? 6.043 -37.375 -6.418 1 95.06 86 ILE A C 1
ATOM 667 O O . ILE A 1 86 ? 7.199 -37.094 -6.094 1 95.06 86 ILE A O 1
ATOM 671 N N . PRO A 1 87 ? 5.098 -37.438 -5.523 1 92.25 87 PRO A N 1
ATOM 672 C CA . PRO A 1 87 ? 5.309 -37.031 -4.137 1 92.25 87 PRO A CA 1
ATOM 673 C C . PRO A 1 87 ? 6.395 -37.812 -3.432 1 92.25 87 PRO A C 1
ATOM 675 O O . PRO A 1 87 ? 7.051 -37.312 -2.52 1 92.25 87 PRO A O 1
ATOM 678 N N . SER A 1 88 ? 6.621 -39.031 -3.826 1 92.88 88 SER A N 1
ATOM 679 C CA . SER A 1 88 ? 7.617 -39.875 -3.164 1 92.88 88 SER A CA 1
ATOM 680 C C . SER A 1 88 ? 9.023 -39.531 -3.645 1 92.88 88 SER A C 1
ATOM 682 O O . SER A 1 88 ? 10.008 -40.062 -3.098 1 92.88 88 SER A O 1
ATOM 684 N N . ASP A 1 89 ? 9.164 -38.719 -4.652 1 93.56 89 ASP A N 1
ATOM 685 C CA . ASP A 1 89 ? 10.477 -38.281 -5.117 1 93.56 89 ASP A CA 1
ATOM 686 C C . ASP A 1 89 ? 11.086 -37.25 -4.16 1 93.56 89 ASP A C 1
ATOM 688 O O . ASP A 1 89 ? 10.383 -36.406 -3.635 1 93.56 89 ASP A O 1
ATOM 692 N N . PRO A 1 90 ? 12.383 -37.281 -3.926 1 91.31 90 PRO A N 1
ATOM 693 C CA . PRO A 1 90 ? 13.039 -36.281 -3.1 1 91.31 90 PRO A CA 1
ATOM 694 C C . PRO A 1 90 ? 12.906 -34.875 -3.684 1 91.31 90 PRO A C 1
ATOM 696 O O . PRO A 1 90 ? 12.906 -33.875 -2.939 1 91.31 90 PRO A O 1
ATOM 699 N N . GLU A 1 91 ? 12.734 -34.719 -4.988 1 92.19 91 GLU A N 1
ATOM 700 C CA . GLU A 1 91 ? 12.68 -33.438 -5.672 1 92.19 91 GLU A CA 1
ATOM 701 C C . GLU A 1 91 ? 11.25 -32.906 -5.734 1 92.19 91 GLU A C 1
ATOM 703 O O . GLU A 1 91 ? 11 -31.844 -6.316 1 92.19 91 GLU A O 1
ATOM 708 N N . TRP A 1 92 ? 10.336 -33.656 -5.086 1 93.88 92 TRP A N 1
ATOM 709 C CA . TRP A 1 92 ? 8.953 -33.188 -5.09 1 93.88 92 TRP A CA 1
ATOM 710 C C . TRP A 1 92 ? 8.852 -31.797 -4.457 1 93.88 92 TRP A C 1
ATOM 712 O O . TRP A 1 92 ? 9.195 -31.625 -3.285 1 93.88 92 TRP A O 1
ATOM 722 N N . PRO A 1 93 ? 8.305 -30.859 -5.211 1 92.5 93 PRO A N 1
ATOM 723 C CA . PRO A 1 93 ? 8.43 -29.484 -4.738 1 92.5 93 PRO A CA 1
ATOM 724 C C . PRO A 1 93 ? 7.266 -29.047 -3.855 1 92.5 93 PRO A C 1
ATOM 726 O O . PRO A 1 93 ? 7.262 -27.938 -3.338 1 92.5 93 PRO A O 1
ATOM 729 N N . LEU A 1 94 ? 6.312 -29.797 -3.633 1 88.94 94 LEU A N 1
ATOM 730 C CA . LEU A 1 94 ? 5.121 -29.359 -2.908 1 88.94 94 LEU A CA 1
ATOM 731 C C . LEU A 1 94 ? 5.066 -30 -1.525 1 88.94 94 LEU A C 1
ATOM 733 O O . LEU A 1 94 ? 4.008 -30.031 -0.893 1 88.94 94 LEU A O 1
ATOM 737 N N . THR A 1 95 ? 6.203 -30.453 -1.04 1 72.12 95 THR A N 1
ATOM 738 C CA . THR A 1 95 ? 6.246 -31.078 0.279 1 72.12 95 THR A CA 1
ATOM 739 C C . THR A 1 95 ? 5.844 -30.078 1.36 1 72.12 95 THR A C 1
ATOM 741 O O . THR A 1 95 ? 6.328 -28.938 1.379 1 72.12 95 THR A O 1
ATOM 744 N N . GLY A 1 96 ? 5.008 -30.562 2.264 1 63 96 GLY A N 1
ATOM 745 C CA . GLY A 1 96 ? 4.613 -29.719 3.379 1 63 96 GLY A CA 1
ATOM 746 C C . GLY A 1 96 ? 3.713 -28.562 2.967 1 63 96 GLY A C 1
ATOM 747 O O . GLY A 1 96 ? 3.283 -27.781 3.811 1 63 96 GLY A O 1
ATOM 748 N N . ARG A 1 97 ? 3.555 -28.562 1.67 1 58.94 97 ARG A N 1
ATOM 749 C CA . ARG A 1 97 ? 2.779 -27.422 1.161 1 58.94 97 ARG A CA 1
ATOM 750 C C . ARG A 1 97 ? 1.294 -27.766 1.104 1 58.94 97 ARG A C 1
ATOM 752 O O . ARG A 1 97 ? 0.92 -28.938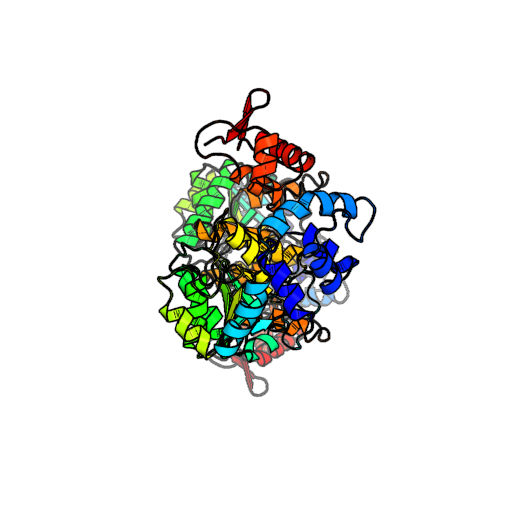 1.052 1 58.94 97 ARG A O 1
ATOM 759 N N . ARG A 1 98 ? 0.43 -26.859 1.596 1 60.09 98 ARG A N 1
ATOM 760 C CA . ARG A 1 98 ? -0.992 -26.922 1.92 1 60.09 98 ARG A CA 1
ATOM 761 C C . ARG A 1 98 ? -1.829 -27.172 0.668 1 60.09 98 ARG A C 1
ATOM 763 O O . ARG A 1 98 ? -3.01 -26.812 0.628 1 60.09 98 ARG A O 1
ATOM 770 N N . LEU A 1 99 ? -1.148 -27.719 -0.419 1 65.88 99 LEU A N 1
ATOM 771 C CA . LEU A 1 99 ? -2.062 -28.062 -1.502 1 65.88 99 LEU A CA 1
ATOM 772 C C . LEU A 1 99 ? -2.66 -29.453 -1.286 1 65.88 99 LEU A C 1
ATOM 774 O O . LEU A 1 99 ? -2.926 -30.172 -2.248 1 65.88 99 LEU A O 1
ATOM 778 N N . VAL A 1 100 ? -3.008 -29.797 -0.229 1 62 100 VAL A N 1
ATOM 779 C CA . VAL A 1 100 ? -3.346 -31.172 0.09 1 62 100 VAL A CA 1
ATOM 780 C C . VAL A 1 100 ? -4.656 -31.562 -0.593 1 62 100 VAL A C 1
ATOM 782 O O . VAL A 1 100 ? -4.75 -32.625 -1.228 1 62 100 VAL A O 1
ATOM 785 N N . GLU A 1 101 ? -5.504 -30.688 -0.655 1 71.62 101 GLU A N 1
ATOM 786 C CA . GLU A 1 101 ? -6.828 -31.062 -1.146 1 71.62 101 GLU A CA 1
ATOM 787 C C . GLU A 1 101 ? -6.895 -30.984 -2.668 1 71.62 101 GLU A C 1
ATOM 789 O O . GLU A 1 101 ? -7.816 -31.516 -3.283 1 71.62 101 GLU A O 1
ATOM 794 N N . GLN A 1 102 ? -5.863 -30.453 -3.227 1 81.44 102 GLN A N 1
ATOM 795 C CA . GLN A 1 102 ? -5.859 -30.312 -4.68 1 81.44 102 GLN A CA 1
ATOM 796 C C . GLN A 1 102 ? -4.465 -30.547 -5.25 1 81.44 102 GLN A C 1
ATOM 798 O O . GLN A 1 102 ? -4.078 -29.938 -6.242 1 81.44 102 GLN A O 1
ATOM 803 N N . ALA A 1 103 ? -3.863 -31.391 -4.625 1 87.62 103 ALA A N 1
ATOM 804 C CA . ALA A 1 103 ? -2.514 -31.719 -5.082 1 87.62 103 ALA A CA 1
ATOM 805 C C . ALA A 1 103 ? -2.553 -32.5 -6.387 1 87.62 103 ALA A C 1
ATOM 807 O O . ALA A 1 103 ? -3.406 -33.375 -6.57 1 87.62 103 ALA A O 1
ATOM 808 N N . PRO A 1 104 ? -1.656 -32.188 -7.273 1 92.12 104 PRO A N 1
ATOM 809 C CA . PRO A 1 104 ? -1.595 -32.969 -8.492 1 92.12 104 PRO A CA 1
ATOM 810 C C . PRO A 1 104 ? -1.075 -34.406 -8.242 1 92.12 104 PRO A C 1
ATOM 812 O O . PRO A 1 104 ? -0.346 -34.625 -7.273 1 92.12 104 PRO A O 1
ATOM 815 N N . PHE A 1 105 ? -1.477 -35.344 -9.078 1 94.06 105 PHE A N 1
ATOM 816 C CA . PHE A 1 105 ? -0.972 -36.688 -8.992 1 94.06 105 PHE A CA 1
ATOM 817 C C . PHE A 1 105 ? 0.523 -36.75 -9.281 1 94.06 105 PHE A C 1
ATOM 819 O O . PHE A 1 105 ? 1.233 -37.625 -8.781 1 94.06 105 PHE A O 1
ATOM 826 N N . GLY A 1 106 ? 0.961 -35.875 -10.023 1 95.12 106 GLY A N 1
ATOM 827 C CA . GLY A 1 106 ? 2.354 -35.688 -10.406 1 95.12 106 GLY A CA 1
ATOM 828 C C . GLY A 1 106 ? 2.594 -34.406 -11.188 1 95.12 106 GLY A C 1
ATOM 829 O O . GLY A 1 106 ? 1.647 -33.688 -11.539 1 95.12 106 GLY A O 1
ATOM 830 N N . LEU A 1 107 ? 3.877 -34.125 -11.406 1 96.25 107 LEU A N 1
ATOM 831 C CA . LEU A 1 107 ? 4.273 -32.938 -12.141 1 96.25 107 LEU A CA 1
ATOM 832 C C . LEU A 1 107 ? 5.262 -33.281 -13.25 1 96.25 107 LEU A C 1
ATOM 834 O O . LEU A 1 107 ? 6.215 -34.031 -13.023 1 96.25 107 LEU A O 1
ATOM 838 N N . TRP A 1 108 ? 4.957 -32.75 -14.375 1 97.12 108 TRP A N 1
ATOM 839 C CA . TRP A 1 108 ? 5.887 -32.875 -15.492 1 97.12 108 TRP A CA 1
ATOM 840 C C . TRP A 1 108 ? 6.957 -31.781 -15.43 1 97.12 108 TRP A C 1
ATOM 842 O O . TRP A 1 108 ? 6.66 -30.609 -15.148 1 97.12 108 TRP A O 1
ATOM 852 N N . PHE A 1 109 ? 8.219 -32.219 -15.695 1 97.56 109 PHE A N 1
ATOM 853 C CA . PHE A 1 109 ? 9.312 -31.266 -15.5 1 97.56 109 PHE A CA 1
ATOM 854 C C . PHE A 1 109 ? 10.359 -31.406 -16.594 1 97.56 109 PHE A C 1
ATOM 856 O O . PHE A 1 109 ? 10.711 -32.531 -16.984 1 97.56 109 PHE A O 1
ATOM 863 N N . ILE A 1 110 ? 10.758 -30.312 -17.172 1 97.44 110 ILE A N 1
ATOM 864 C CA . ILE A 1 110 ? 11.891 -30.219 -18.078 1 97.44 110 ILE A CA 1
ATOM 865 C C . ILE A 1 110 ? 12.883 -29.172 -17.562 1 97.44 110 ILE A C 1
ATOM 867 O O . ILE A 1 110 ? 12.5 -28.031 -17.281 1 97.44 110 ILE A O 1
ATOM 871 N N . GLY A 1 111 ? 14.188 -29.5 -17.438 1 96.19 111 GLY A N 1
ATOM 872 C CA . GLY A 1 111 ? 15.195 -28.531 -17.031 1 96.19 111 GLY A CA 1
ATOM 873 C C . GLY A 1 111 ? 16.141 -29.062 -15.969 1 96.19 111 GLY A C 1
ATOM 874 O O . GLY A 1 111 ? 16.359 -30.281 -15.883 1 96.19 111 GLY A O 1
ATOM 875 N N . ASN A 1 112 ? 16.766 -28.188 -15.258 1 93.75 112 ASN A N 1
ATOM 876 C CA . ASN A 1 112 ? 17.703 -28.531 -14.188 1 93.75 112 ASN A CA 1
ATOM 877 C C . ASN A 1 112 ? 16.984 -28.75 -12.867 1 93.75 112 ASN A C 1
ATOM 879 O O . ASN A 1 112 ? 16.484 -27.812 -12.25 1 93.75 112 ASN A O 1
ATOM 883 N N . GLU A 1 113 ? 17.016 -29.953 -12.32 1 92.5 113 GLU A N 1
ATOM 884 C CA . GLU A 1 113 ? 16.25 -30.344 -11.133 1 92.5 113 GLU A CA 1
ATOM 885 C C . GLU A 1 113 ? 16.75 -29.609 -9.891 1 92.5 113 GLU A C 1
ATOM 887 O O . GLU A 1 113 ? 16.078 -29.562 -8.867 1 92.5 113 GLU A O 1
ATOM 892 N N . GLU A 1 114 ? 17.938 -29.062 -9.969 1 91 114 GLU A N 1
ATOM 893 C CA . GLU A 1 114 ? 18.516 -28.344 -8.828 1 91 114 GLU A CA 1
ATOM 894 C C . GLU A 1 114 ? 17.625 -27.172 -8.422 1 91 114 GLU A C 1
ATOM 896 O O . GLU A 1 114 ? 17.562 -26.812 -7.246 1 91 114 GLU A O 1
ATOM 901 N N . ILE A 1 115 ? 16.875 -26.641 -9.336 1 93.81 115 ILE A N 1
ATOM 902 C CA . ILE A 1 115 ? 16.047 -25.469 -9.086 1 93.81 115 ILE A CA 1
ATOM 903 C C . ILE A 1 115 ? 14.922 -25.844 -8.125 1 93.81 115 ILE A C 1
ATOM 905 O O . ILE A 1 115 ? 14.391 -24.969 -7.426 1 93.81 115 ILE A O 1
ATOM 909 N N . LEU A 1 116 ? 14.586 -27.125 -8.102 1 93.12 116 LEU A N 1
ATOM 910 C CA . LEU A 1 116 ? 13.469 -27.578 -7.289 1 93.12 116 LEU A CA 1
ATOM 911 C C . LEU A 1 116 ? 13.844 -27.609 -5.812 1 93.12 116 LEU A C 1
ATOM 913 O O . LEU A 1 116 ? 12.969 -27.594 -4.941 1 93.12 116 LEU A O 1
ATOM 917 N N . ARG A 1 117 ? 15.094 -27.672 -5.492 1 86.94 117 ARG A N 1
ATOM 918 C CA . ARG A 1 117 ? 15.578 -27.75 -4.121 1 86.94 117 ARG A CA 1
ATOM 919 C C . ARG A 1 117 ? 15.547 -26.391 -3.439 1 86.94 117 ARG A C 1
ATOM 921 O O . ARG A 1 117 ? 15.461 -26.297 -2.215 1 86.94 117 ARG A O 1
ATOM 928 N N . GLY A 1 118 ? 15.516 -25.312 -4.133 1 84.81 118 GLY A N 1
ATOM 929 C CA . GLY A 1 118 ? 15.617 -23.969 -3.559 1 84.81 118 GLY A CA 1
ATOM 930 C C . GLY A 1 118 ? 14.289 -23.234 -3.541 1 84.81 118 GLY A C 1
ATOM 931 O O . GLY A 1 118 ? 14.258 -22.016 -3.309 1 84.81 118 GLY A O 1
ATOM 932 N N . LEU A 1 119 ? 13.172 -23.953 -3.629 1 92.19 119 LEU A N 1
ATOM 933 C CA . LEU A 1 119 ? 11.898 -23.281 -3.824 1 92.19 119 LEU A CA 1
ATOM 934 C C . LEU A 1 119 ? 11.367 -22.734 -2.504 1 92.19 119 LEU A C 1
ATOM 936 O O . LEU A 1 119 ? 10.484 -21.859 -2.494 1 92.19 119 LEU A O 1
ATOM 940 N N . ASP A 1 120 ? 11.953 -23.172 -1.416 1 88.81 120 ASP A N 1
ATOM 941 C CA . ASP A 1 120 ? 11.555 -22.656 -0.11 1 88.81 120 ASP A CA 1
ATOM 942 C C . ASP A 1 120 ? 12.008 -21.219 0.067 1 88.81 120 ASP A C 1
ATOM 944 O O . ASP A 1 120 ? 11.523 -20.516 0.956 1 88.81 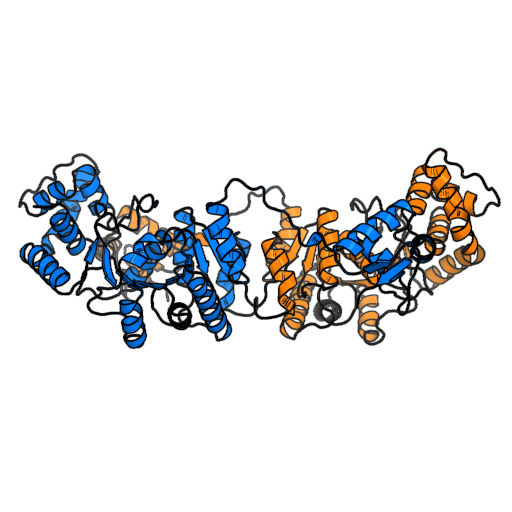120 ASP A O 1
ATOM 948 N N . ALA A 1 121 ? 12.945 -20.781 -0.722 1 90.81 121 ALA A N 1
ATOM 949 C CA . ALA A 1 121 ? 13.422 -19.391 -0.699 1 90.81 121 ALA A CA 1
ATOM 950 C C . ALA A 1 121 ? 13.141 -18.688 -2.025 1 90.81 121 ALA A C 1
ATOM 952 O O . ALA A 1 121 ? 13.906 -17.828 -2.453 1 90.81 121 ALA A O 1
ATOM 953 N N . SER A 1 122 ? 12.086 -19.094 -2.646 1 95.88 122 SER A N 1
ATOM 954 C CA . SER A 1 122 ? 11.742 -18.531 -3.953 1 95.88 122 SER A CA 1
ATOM 955 C C . SER A 1 122 ? 10.562 -17.562 -3.852 1 95.88 122 SER A C 1
ATOM 957 O O . SER A 1 122 ? 9.945 -17.453 -2.793 1 95.88 122 SER A O 1
ATOM 959 N N . ALA A 1 123 ? 10.336 -16.859 -4.945 1 97.44 123 ALA A N 1
ATOM 960 C CA . ALA A 1 123 ? 9.219 -15.93 -5.02 1 97.44 123 ALA A CA 1
ATOM 961 C C . ALA A 1 123 ? 8.531 -15.992 -6.383 1 97.44 123 ALA A C 1
ATOM 963 O O . ALA A 1 123 ? 9.203 -16.031 -7.418 1 97.44 123 ALA A O 1
ATOM 964 N N . ALA A 1 124 ? 7.219 -16.047 -6.309 1 98.56 124 ALA A N 1
ATOM 965 C CA . ALA A 1 124 ? 6.453 -15.906 -7.543 1 98.56 124 ALA A CA 1
ATOM 966 C C . ALA A 1 124 ? 6.219 -14.438 -7.875 1 98.56 124 ALA A C 1
ATOM 968 O O . ALA A 1 124 ? 5.812 -13.656 -7.008 1 98.56 124 ALA A O 1
ATOM 969 N N . LEU A 1 125 ? 6.57 -14.031 -9.047 1 98.81 125 LEU A N 1
ATOM 970 C CA . LEU A 1 125 ? 6.262 -12.711 -9.594 1 98.81 125 LEU A CA 1
ATOM 971 C C . LEU A 1 125 ? 5.262 -12.82 -10.742 1 98.81 125 LEU A C 1
ATOM 973 O O . LEU A 1 125 ? 5.562 -13.414 -11.781 1 98.81 125 LEU A O 1
ATOM 977 N N . VAL A 1 126 ? 4.055 -12.219 -10.531 1 98.81 126 VAL A N 1
ATOM 978 C CA . VAL A 1 126 ? 2.98 -12.398 -11.5 1 98.81 126 VAL A CA 1
ATOM 979 C C . VAL A 1 126 ? 2.338 -11.047 -11.812 1 98.81 126 VAL A C 1
ATOM 981 O O . VAL A 1 126 ? 2.568 -10.062 -11.102 1 98.81 126 VAL A O 1
ATOM 984 N N . GLY A 1 127 ? 1.577 -11.078 -12.914 1 98.44 127 GLY A N 1
ATOM 985 C CA . GLY A 1 127 ? 0.897 -9.836 -13.258 1 98.44 127 GLY A CA 1
ATOM 986 C C . GLY A 1 127 ? 0.209 -9.883 -14.609 1 98.44 127 GLY A C 1
ATOM 987 O O . GLY A 1 127 ? -0.062 -10.969 -15.133 1 98.44 127 GLY A O 1
ATOM 988 N N . ALA A 1 128 ? -0.016 -8.703 -15.188 1 96.5 128 ALA A N 1
ATOM 989 C CA . ALA A 1 128 ? -0.851 -8.516 -16.375 1 96.5 128 ALA A CA 1
ATOM 990 C C . ALA A 1 128 ? -0.148 -9.031 -17.625 1 96.5 128 ALA A C 1
ATOM 992 O O . ALA A 1 128 ? 1.062 -8.859 -17.781 1 96.5 128 ALA A O 1
ATOM 993 N N . ARG A 1 129 ? -0.951 -9.625 -18.5 1 93.5 129 ARG A N 1
ATOM 994 C CA . ARG A 1 129 ? -0.447 -10 -19.828 1 93.5 129 ARG A CA 1
ATOM 995 C C . ARG A 1 129 ? -0.193 -8.773 -20.688 1 93.5 129 ARG A C 1
ATOM 997 O O . ARG A 1 129 ? 0.787 -8.719 -21.438 1 93.5 129 ARG A O 1
ATOM 1004 N N . ALA A 1 130 ? -1.168 -7.871 -20.516 1 93.56 130 ALA A N 1
ATOM 1005 C CA . ALA A 1 130 ? -1 -6.586 -21.188 1 93.56 130 ALA A CA 1
ATOM 1006 C C . ALA A 1 130 ? -0.356 -5.562 -20.266 1 93.56 130 ALA A C 1
ATOM 1008 O O . ALA A 1 130 ? -0.992 -4.578 -19.875 1 93.56 130 ALA A O 1
ATOM 1009 N N . SER A 1 131 ? 0.906 -5.734 -20.016 1 96.44 131 SER A N 1
ATOM 1010 C CA . SER A 1 131 ? 1.629 -4.922 -19.047 1 96.44 131 SER A CA 1
ATOM 1011 C C . SER A 1 131 ? 2.035 -3.578 -19.641 1 96.44 131 SER A C 1
ATOM 1013 O O . SER A 1 131 ? 2.057 -3.412 -20.859 1 96.44 131 SER A O 1
ATOM 1015 N N . THR A 1 132 ? 2.238 -2.604 -18.781 1 97.75 132 THR A N 1
ATOM 1016 C CA . THR A 1 132 ? 2.775 -1.304 -19.172 1 97.75 132 THR A CA 1
ATOM 1017 C C . THR A 1 132 ? 4.301 -1.316 -19.141 1 97.75 132 THR A C 1
ATOM 1019 O O . THR A 1 132 ? 4.91 -2.287 -18.688 1 97.75 132 THR A O 1
ATOM 1022 N N . ARG A 1 133 ? 4.891 -0.25 -19.656 1 97.56 133 ARG A N 1
ATOM 1023 C CA . ARG A 1 133 ? 6.34 -0.103 -19.578 1 97.56 133 ARG A CA 1
ATOM 1024 C C . ARG A 1 133 ? 6.812 -0.129 -18.125 1 97.56 133 ARG A C 1
ATOM 1026 O O . ARG A 1 133 ? 7.859 -0.706 -17.828 1 97.56 133 ARG A O 1
ATOM 1033 N N . TYR A 1 134 ? 6.039 0.489 -17.266 1 98.19 134 TYR A N 1
ATOM 1034 C CA . TYR A 1 134 ? 6.352 0.488 -15.844 1 98.19 134 TYR A CA 1
ATOM 1035 C C . TYR A 1 134 ? 6.402 -0.934 -15.297 1 98.19 134 TYR A C 1
ATOM 1037 O O . TYR A 1 134 ? 7.375 -1.323 -14.648 1 98.19 134 TYR A O 1
ATOM 1045 N N . GLY A 1 135 ? 5.371 -1.719 -15.594 1 98.56 135 GLY A N 1
ATOM 1046 C CA . GLY A 1 135 ? 5.312 -3.096 -15.125 1 98.56 135 GLY A CA 1
ATOM 1047 C C . GLY A 1 135 ? 6.457 -3.949 -15.641 1 98.56 135 GLY A C 1
ATOM 1048 O O . GLY A 1 135 ? 7.055 -4.719 -14.883 1 98.56 135 GLY A O 1
ATOM 1049 N N . ASP A 1 136 ? 6.742 -3.793 -16.891 1 98.56 136 ASP A N 1
ATOM 1050 C CA . ASP A 1 136 ? 7.824 -4.559 -17.5 1 98.56 136 ASP A CA 1
ATOM 1051 C C . ASP A 1 136 ? 9.164 -4.254 -16.844 1 98.56 136 ASP A C 1
ATOM 1053 O O . ASP A 1 136 ? 9.93 -5.164 -16.531 1 98.56 136 ASP A O 1
ATOM 1057 N N . GLU A 1 137 ? 9.391 -2.992 -16.641 1 98.5 137 GLU A N 1
ATOM 1058 C CA . GLU A 1 137 ? 10.648 -2.557 -16.031 1 98.5 137 GLU A CA 1
ATOM 1059 C C . GLU A 1 137 ? 10.781 -3.092 -14.609 1 98.5 137 GLU A C 1
ATOM 1061 O O . GLU A 1 137 ? 11.828 -3.625 -14.242 1 98.5 137 GLU A O 1
ATOM 1066 N N . VAL A 1 138 ? 9.781 -2.971 -13.859 1 98.75 138 VAL A N 1
ATOM 1067 C CA . VAL A 1 138 ? 9.797 -3.404 -12.469 1 98.75 138 VAL A CA 1
ATOM 1068 C C . VAL A 1 138 ? 9.977 -4.918 -12.398 1 98.75 138 VAL A C 1
ATOM 1070 O O . VAL A 1 138 ? 10.805 -5.414 -11.625 1 98.75 138 VAL A O 1
ATOM 1073 N N . ALA A 1 139 ? 9.227 -5.66 -13.219 1 98.81 139 ALA A N 1
ATOM 1074 C CA . ALA A 1 139 ? 9.312 -7.117 -13.234 1 98.81 139 ALA A CA 1
ATOM 1075 C C . ALA A 1 139 ? 10.727 -7.582 -13.555 1 98.81 139 ALA A C 1
ATOM 1077 O O . ALA A 1 139 ? 11.289 -8.43 -12.844 1 98.81 139 ALA A O 1
ATOM 1078 N N . ALA A 1 140 ? 11.258 -6.988 -14.594 1 98.56 140 ALA A N 1
ATOM 1079 C CA . ALA A 1 140 ? 12.594 -7.375 -15.039 1 98.56 140 ALA A CA 1
ATOM 1080 C C . ALA A 1 140 ? 13.641 -7.039 -13.977 1 98.56 140 ALA A C 1
ATOM 1082 O O . ALA A 1 140 ? 14.516 -7.855 -13.68 1 98.56 140 ALA A O 1
ATOM 1083 N N . GLN A 1 141 ? 13.5 -5.891 -13.406 1 98.38 141 GLN A N 1
ATOM 1084 C CA . GLN A 1 141 ? 14.484 -5.434 -12.43 1 98.38 141 GLN A CA 1
ATOM 1085 C C . GLN A 1 141 ? 14.422 -6.273 -11.156 1 98.38 141 GLN A C 1
ATOM 1087 O O . GLN A 1 141 ? 15.453 -6.691 -10.633 1 98.38 141 GLN A O 1
ATOM 1092 N N . LEU A 1 142 ? 13.273 -6.477 -10.648 1 98.38 142 LEU A N 1
ATOM 1093 C CA . LEU A 1 142 ? 13.117 -7.285 -9.445 1 98.38 142 LEU A CA 1
ATOM 1094 C C . LEU A 1 142 ? 13.656 -8.695 -9.664 1 98.38 142 LEU A C 1
ATOM 1096 O O . LEU A 1 142 ? 14.398 -9.219 -8.828 1 98.38 142 LEU A O 1
ATOM 1100 N N . SER A 1 143 ? 13.242 -9.234 -10.781 1 98.44 143 SER A N 1
ATOM 1101 C CA . SER A 1 143 ? 13.656 -10.609 -11.07 1 98.44 143 SER A CA 1
ATOM 1102 C C . SER A 1 143 ? 15.164 -10.703 -11.242 1 98.44 143 SER A C 1
ATOM 1104 O O . SER A 1 143 ? 15.789 -11.648 -10.75 1 98.44 143 SER A O 1
ATOM 1106 N N . HIS A 1 144 ? 15.719 -9.758 -11.969 1 98.06 144 HIS A N 1
ATOM 1107 C CA . HIS A 1 144 ? 17.172 -9.719 -12.133 1 98.06 144 HIS A CA 1
ATOM 1108 C C . HIS A 1 144 ? 17.875 -9.664 -10.781 1 98.06 144 HIS A C 1
ATOM 1110 O O . HIS A 1 144 ? 18.781 -10.453 -10.523 1 98.06 144 HIS A O 1
ATOM 1116 N N . SER A 1 145 ? 17.438 -8.766 -9.977 1 97.44 145 SER A N 1
ATOM 1117 C CA . SER A 1 145 ? 18.078 -8.539 -8.68 1 97.44 145 SER A CA 1
ATOM 1118 C C . SER A 1 145 ? 17.938 -9.758 -7.773 1 97.44 145 SER A C 1
ATOM 1120 O O . SER A 1 145 ? 18.875 -10.148 -7.082 1 97.44 145 SER A O 1
ATOM 1122 N N . LEU A 1 146 ? 16.797 -10.359 -7.758 1 96.88 146 LEU A N 1
ATOM 1123 C CA . LEU A 1 146 ? 16.562 -11.539 -6.941 1 96.88 146 LEU A CA 1
ATOM 1124 C C . LEU A 1 146 ? 17.422 -12.711 -7.41 1 96.88 146 LEU A C 1
ATOM 1126 O O . LEU A 1 146 ? 18.062 -13.383 -6.598 1 96.88 146 LEU A O 1
ATOM 1130 N N . SER A 1 147 ? 17.422 -12.875 -8.688 1 94.56 147 SER A N 1
ATOM 1131 C CA . SER A 1 147 ? 18.188 -13.977 -9.258 1 94.56 147 SER A CA 1
ATOM 1132 C C . SER A 1 147 ? 19.672 -13.812 -8.977 1 94.56 147 SER A C 1
ATOM 1134 O O . SER A 1 147 ? 20.375 -14.789 -8.695 1 94.56 147 SER A O 1
ATOM 1136 N N . ALA A 1 148 ? 20.109 -12.594 -9.094 1 94.5 148 ALA A N 1
ATOM 1137 C CA . ALA A 1 148 ? 21.516 -12.305 -8.82 1 94.5 148 ALA A CA 1
ATOM 1138 C C . ALA A 1 148 ? 21.875 -12.648 -7.375 1 94.5 148 ALA A C 1
ATOM 1140 O O . ALA A 1 148 ? 23.031 -12.914 -7.062 1 94.5 148 ALA A O 1
ATOM 1141 N N . LYS A 1 149 ? 20.906 -12.695 -6.594 1 92.88 149 LYS A N 1
ATOM 1142 C CA . LYS A 1 149 ? 21.141 -13.008 -5.184 1 92.88 149 LYS A CA 1
ATOM 1143 C C . LYS A 1 149 ? 20.812 -14.469 -4.883 1 92.88 149 LYS A C 1
ATOM 1145 O O . LYS A 1 149 ? 20.719 -14.859 -3.717 1 92.88 149 LYS A O 1
ATOM 1150 N N . GLY A 1 150 ? 20.484 -15.203 -5.867 1 91.75 150 GLY A N 1
ATOM 1151 C CA . GLY A 1 150 ? 20.297 -16.641 -5.723 1 91.75 150 GLY A CA 1
ATOM 1152 C C . GLY A 1 150 ? 18.859 -17.031 -5.434 1 91.75 150 GLY A C 1
ATOM 1153 O O . GLY A 1 150 ? 18.578 -18.188 -5.109 1 91.75 150 GLY A O 1
ATOM 1154 N N . VAL A 1 151 ? 17.984 -16.094 -5.496 1 94.69 151 VAL A N 1
ATOM 1155 C CA . VAL A 1 151 ? 16.578 -16.375 -5.266 1 94.69 151 VAL A CA 1
ATOM 1156 C C . VAL A 1 151 ? 15.914 -16.812 -6.57 1 94.69 151 VAL A C 1
ATOM 1158 O O . VAL A 1 151 ? 16.016 -16.109 -7.586 1 94.69 151 VAL A O 1
ATOM 1161 N N . THR A 1 152 ? 15.273 -17.938 -6.559 1 96.19 152 THR A N 1
ATOM 1162 C CA . THR A 1 152 ? 14.562 -18.422 -7.738 1 96.19 152 THR A CA 1
ATOM 1163 C C . THR A 1 152 ? 13.25 -17.656 -7.918 1 96.19 152 THR A C 1
ATOM 1165 O O . THR A 1 152 ? 12.492 -17.484 -6.961 1 96.19 152 THR A O 1
ATOM 1168 N N . THR A 1 153 ? 13.055 -17.156 -9.117 1 97.81 153 THR A N 1
ATOM 1169 C CA . THR A 1 153 ? 11.766 -16.547 -9.43 1 97.81 153 THR A CA 1
ATOM 1170 C C . THR A 1 153 ? 10.875 -17.516 -10.195 1 97.81 153 THR A C 1
ATOM 1172 O O . THR A 1 153 ? 11.359 -18.312 -11 1 97.81 153 THR A O 1
ATOM 1175 N N . ILE A 1 154 ? 9.586 -17.453 -9.914 1 98.38 154 ILE A N 1
ATOM 1176 C CA . ILE A 1 154 ? 8.594 -18.328 -10.531 1 98.38 154 ILE A CA 1
ATOM 1177 C C . ILE A 1 154 ? 7.523 -17.484 -11.227 1 98.38 154 ILE A C 1
ATOM 1179 O O . ILE A 1 154 ? 7.043 -16.5 -10.664 1 98.38 154 ILE A O 1
ATOM 1183 N N . SER A 1 155 ? 7.164 -17.812 -12.445 1 98.69 155 SER A N 1
ATOM 1184 C CA . SER A 1 155 ? 6.074 -17.141 -13.164 1 98.69 155 SER A CA 1
ATOM 1185 C C . SER A 1 155 ? 5.465 -18.062 -14.211 1 98.69 155 SER A C 1
ATOM 1187 O O . SER A 1 155 ? 5.852 -19.234 -14.328 1 98.69 155 SER A O 1
ATOM 1189 N N . GLY A 1 156 ? 4.504 -17.625 -14.961 1 97.94 156 GLY A N 1
ATOM 1190 C CA . GLY A 1 156 ? 3.705 -18.5 -15.812 1 97.94 156 GLY A CA 1
ATOM 1191 C C . GLY A 1 156 ? 4.258 -18.625 -17.219 1 97.94 156 GLY A C 1
ATOM 1192 O O . GLY A 1 156 ? 3.908 -19.562 -17.938 1 97.94 156 GLY A O 1
ATOM 1193 N N . GLY A 1 157 ? 5.008 -17.672 -17.672 1 96.94 157 GLY A N 1
ATOM 1194 C CA . GLY A 1 157 ? 5.613 -17.734 -19 1 96.94 157 GLY A CA 1
ATOM 1195 C C . GLY A 1 157 ? 4.773 -17.078 -20.062 1 96.94 157 GLY A C 1
ATOM 1196 O O . GLY A 1 157 ? 5.148 -17.078 -21.25 1 96.94 157 GLY A O 1
ATOM 1197 N N . ALA A 1 158 ? 3.619 -16.516 -19.688 1 94.69 158 ALA A N 1
ATOM 1198 C CA . ALA A 1 158 ? 2.76 -15.82 -20.641 1 94.69 158 ALA A CA 1
ATOM 1199 C C . ALA A 1 158 ? 3.406 -14.523 -21.125 1 94.69 158 ALA A C 1
ATOM 1201 O O . ALA A 1 158 ? 4.625 -14.367 -21.047 1 94.69 158 ALA A O 1
ATOM 1202 N N . TYR A 1 159 ? 2.643 -13.703 -21.75 1 95.06 159 TYR A N 1
ATOM 1203 C CA . TYR A 1 159 ? 3.102 -12.383 -22.156 1 95.06 159 TYR A CA 1
ATOM 1204 C C . TYR A 1 159 ? 3.182 -11.438 -20.969 1 95.06 159 TYR A C 1
ATOM 1206 O O . TYR A 1 159 ? 2.834 -11.82 -19.844 1 95.06 159 TYR A O 1
ATOM 1214 N N . GLY A 1 160 ? 3.703 -10.281 -21.25 1 97.5 160 GLY A N 1
ATOM 1215 C CA . GLY A 1 160 ? 3.668 -9.227 -20.25 1 97.5 160 GLY A CA 1
ATOM 1216 C C . GLY A 1 160 ? 4.598 -9.484 -19.078 1 97.5 160 GLY A C 1
ATOM 1217 O O . GLY A 1 160 ? 5.785 -9.75 -19.266 1 97.5 160 GLY A O 1
ATOM 1218 N N . ILE A 1 161 ? 4.047 -9.477 -17.938 1 98.69 161 ILE A N 1
ATOM 1219 C CA . ILE A 1 161 ? 4.832 -9.539 -16.703 1 98.69 161 ILE A CA 1
ATOM 1220 C C . ILE A 1 161 ? 5.574 -10.875 -16.641 1 98.69 161 ILE A C 1
ATOM 1222 O O . ILE A 1 161 ? 6.75 -10.922 -16.281 1 98.69 161 ILE A O 1
ATOM 1226 N N . ASP A 1 162 ? 4.895 -11.945 -17.016 1 98.38 162 ASP A N 1
ATOM 1227 C CA . ASP A 1 162 ? 5.535 -13.258 -16.953 1 98.38 162 ASP A CA 1
ATOM 1228 C C . ASP A 1 162 ? 6.832 -13.266 -17.766 1 98.38 162 ASP A C 1
ATOM 1230 O O . ASP A 1 162 ? 7.875 -13.695 -17.281 1 98.38 162 ASP A O 1
ATOM 1234 N N . ALA A 1 163 ? 6.711 -12.82 -18.953 1 98.31 163 ALA A N 1
ATOM 1235 C CA . ALA A 1 163 ? 7.875 -12.805 -19.828 1 98.31 163 ALA A CA 1
ATOM 1236 C C . ALA A 1 163 ? 8.977 -11.906 -19.266 1 98.31 163 ALA A C 1
ATOM 1238 O O . ALA A 1 163 ? 10.156 -12.273 -19.281 1 98.31 163 ALA A O 1
ATOM 1239 N N . ALA A 1 164 ? 8.578 -10.734 -18.797 1 98.62 164 ALA A N 1
ATOM 1240 C CA . ALA A 1 164 ? 9.539 -9.781 -18.25 1 98.62 164 ALA A CA 1
ATOM 1241 C C . ALA A 1 164 ? 10.281 -10.391 -17.062 1 98.62 164 ALA A C 1
ATOM 1243 O O . ALA A 1 164 ? 11.492 -10.172 -16.891 1 98.62 164 ALA A O 1
ATOM 1244 N N . VAL A 1 165 ? 9.617 -11.141 -16.234 1 98.75 165 VAL A N 1
ATOM 1245 C CA . VAL A 1 165 ? 10.211 -11.797 -15.07 1 98.75 165 VAL A CA 1
ATOM 1246 C C . VAL A 1 165 ? 11.281 -12.789 -15.523 1 98.75 165 VAL A C 1
ATOM 1248 O O . VAL A 1 165 ? 12.414 -12.742 -15.039 1 98.75 165 VAL A O 1
ATOM 1251 N N . HIS A 1 166 ? 10.93 -13.609 -16.422 1 98.56 166 HIS A N 1
ATOM 1252 C CA . HIS A 1 166 ? 11.867 -14.625 -16.875 1 98.56 166 HIS A CA 1
ATOM 1253 C C . HIS A 1 166 ? 13.062 -14.008 -17.578 1 98.56 166 HIS A C 1
ATOM 1255 O O . HIS A 1 166 ? 14.211 -14.398 -17.328 1 98.56 166 HIS A O 1
ATOM 1261 N N . ARG A 1 167 ? 12.789 -13.031 -18.438 1 97.88 167 ARG A N 1
ATOM 1262 C CA . ARG A 1 167 ? 13.891 -12.367 -19.125 1 97.88 167 ARG A CA 1
ATOM 1263 C C . ARG A 1 167 ? 14.812 -11.664 -18.141 1 97.88 167 ARG A C 1
ATOM 1265 O O . ARG A 1 167 ? 16.031 -11.664 -18.297 1 97.88 167 ARG A O 1
ATOM 1272 N N . GLY A 1 168 ? 14.203 -11.062 -17.141 1 98.12 168 GLY A N 1
ATOM 1273 C CA . GLY A 1 168 ? 15 -10.461 -16.078 1 98.12 168 GLY A CA 1
ATOM 1274 C C . GLY A 1 168 ? 15.891 -11.453 -15.359 1 98.12 168 GLY A C 1
ATOM 1275 O O . GLY A 1 168 ? 17.078 -11.188 -15.141 1 98.12 168 GLY A O 1
ATOM 1276 N N . ALA A 1 169 ? 15.367 -12.555 -15.008 1 97.81 169 ALA A N 1
ATOM 1277 C CA . ALA A 1 169 ? 16.125 -13.594 -14.328 1 97.81 169 ALA A CA 1
ATOM 1278 C C . ALA A 1 169 ? 17.266 -14.109 -15.203 1 97.81 169 ALA A C 1
ATOM 1280 O O . ALA A 1 169 ? 18.391 -14.266 -14.742 1 97.81 169 ALA A O 1
ATOM 1281 N N . LEU A 1 170 ? 16.953 -14.336 -16.438 1 96.81 170 LEU A N 1
ATOM 1282 C CA . LEU A 1 170 ? 17.938 -14.875 -17.375 1 96.81 170 LEU A CA 1
ATOM 1283 C C . LEU A 1 170 ? 19.078 -13.898 -17.594 1 96.81 170 LEU A C 1
ATOM 1285 O O . LEU A 1 170 ? 20.219 -14.312 -17.812 1 96.81 170 LEU A O 1
ATOM 1289 N N . SER A 1 171 ? 18.75 -12.617 -17.531 1 95.94 171 SER A N 1
ATOM 1290 C CA . SER A 1 171 ? 19.781 -11.594 -17.75 1 95.94 171 SER A CA 1
ATOM 1291 C C . SER A 1 171 ? 20.797 -11.594 -16.625 1 95.94 171 SER A C 1
ATOM 1293 O O . SER A 1 171 ? 21.906 -11.078 -16.797 1 95.94 171 SER A O 1
ATOM 1295 N N . ALA A 1 172 ? 20.5 -12.109 -15.492 1 93.12 172 ALA A N 1
ATOM 1296 C CA . ALA A 1 172 ? 21.422 -12.227 -14.367 1 93.12 172 ALA A CA 1
ATOM 1297 C C . ALA A 1 172 ? 22.047 -13.625 -14.297 1 93.12 172 ALA A C 1
ATOM 1299 O O . ALA A 1 172 ? 22.641 -14 -13.289 1 93.12 172 ALA A O 1
ATOM 1300 N N . ALA A 1 173 ? 21.766 -14.445 -15.32 1 86.38 173 ALA A N 1
ATOM 1301 C CA . ALA A 1 173 ? 22.172 -15.852 -15.359 1 86.38 173 ALA A CA 1
ATOM 1302 C C . ALA A 1 173 ? 21.594 -16.625 -14.18 1 86.38 173 ALA A C 1
ATOM 1304 O O . ALA A 1 173 ? 22.25 -17.484 -13.609 1 86.38 173 ALA A O 1
ATOM 1305 N N . GLY A 1 174 ? 20.453 -16.094 -13.789 1 83.25 174 GLY A N 1
ATOM 1306 C CA . GLY A 1 174 ? 19.812 -16.703 -12.633 1 83.25 174 GLY A CA 1
ATOM 1307 C C . GLY A 1 174 ? 18.844 -17.812 -13.008 1 83.25 174 GLY A C 1
ATOM 1308 O O . GLY A 1 174 ? 18.656 -18.125 -14.188 1 83.25 174 GLY A O 1
ATOM 1309 N N . ASN A 1 175 ? 18.328 -18.438 -11.922 1 86.31 175 ASN A N 1
ATOM 1310 C CA . ASN A 1 175 ? 17.391 -19.547 -12.039 1 86.31 175 ASN A CA 1
ATOM 1311 C C . ASN A 1 175 ? 15.945 -19.062 -12 1 86.31 175 ASN A C 1
ATOM 1313 O O . ASN A 1 175 ? 15.594 -18.188 -11.203 1 86.31 175 ASN A O 1
ATOM 1317 N N . THR A 1 176 ? 15.172 -19.438 -13.008 1 97 176 THR A N 1
ATOM 1318 C CA . THR A 1 176 ? 13.75 -19.125 -13.039 1 97 176 THR A CA 1
ATOM 1319 C C . THR A 1 176 ? 12.938 -20.359 -13.414 1 97 176 THR A C 1
ATOM 1321 O O . THR A 1 176 ? 13.414 -21.219 -14.164 1 97 176 THR A O 1
ATOM 1324 N N . LEU A 1 177 ? 11.852 -20.516 -12.812 1 98.19 177 LEU A N 1
ATOM 1325 C CA . LEU A 1 177 ? 10.938 -21.641 -13.047 1 98.19 177 LEU A CA 1
ATOM 1326 C C . LEU A 1 177 ? 9.648 -21.156 -13.695 1 98.19 177 LEU A C 1
ATOM 1328 O O . LEU A 1 177 ? 8.984 -20.25 -13.164 1 98.19 177 LEU A O 1
ATOM 1332 N N . THR A 1 178 ? 9.328 -21.656 -14.828 1 98.56 178 THR A N 1
ATOM 1333 C CA . THR A 1 178 ? 8.062 -21.328 -15.477 1 98.56 178 THR A CA 1
ATOM 1334 C C . THR A 1 178 ? 7.039 -22.438 -15.273 1 98.56 178 THR A C 1
ATOM 1336 O O . THR A 1 178 ? 7.371 -23.625 -15.367 1 98.56 178 THR A O 1
ATOM 1339 N N . VAL A 1 179 ? 5.832 -22.094 -14.977 1 98.12 179 VAL A N 1
ATOM 1340 C CA . VAL A 1 179 ? 4.73 -23.031 -14.82 1 98.12 179 VAL A CA 1
ATOM 1341 C C . VAL A 1 179 ? 3.77 -22.906 -16 1 98.12 179 VAL A C 1
ATOM 1343 O O . VAL A 1 179 ? 3.145 -21.859 -16.203 1 98.12 179 VAL A O 1
ATOM 1346 N N . GLN A 1 180 ? 3.605 -23.969 -16.703 1 97.81 180 GLN A N 1
ATOM 1347 C CA . GLN A 1 180 ? 2.797 -23.969 -17.922 1 97.81 180 GLN A CA 1
ATOM 1348 C C . GLN A 1 180 ? 1.376 -24.438 -17.641 1 97.81 180 GLN A C 1
ATOM 1350 O O . GLN A 1 180 ? 1.149 -25.219 -16.703 1 97.81 180 GLN A O 1
ATOM 1355 N N . ALA A 1 181 ? 0.456 -24 -18.516 1 96.06 181 ALA A N 1
ATOM 1356 C CA . ALA A 1 181 ? -0.946 -24.375 -18.375 1 96.06 181 ALA A CA 1
ATOM 1357 C C . ALA A 1 181 ? -1.297 -25.531 -19.312 1 96.06 181 ALA A C 1
ATOM 1359 O O . ALA A 1 181 ? -2.453 -25.953 -19.375 1 96.06 181 ALA A O 1
ATOM 1360 N N . GLY A 1 182 ? -0.341 -25.984 -20.062 1 95.19 182 GLY A N 1
ATOM 1361 C CA . GLY A 1 182 ? -0.489 -27.094 -20.984 1 95.19 182 GLY A CA 1
ATOM 1362 C C . GLY A 1 182 ? 0.646 -28.109 -20.891 1 95.19 182 GLY A C 1
ATOM 1363 O O . GLY A 1 182 ? 1.469 -28.031 -19.984 1 95.19 182 GLY A O 1
ATOM 1364 N N . GLY A 1 183 ? 0.517 -29.062 -21.75 1 95.62 183 GLY A N 1
ATOM 1365 C CA . GLY A 1 183 ? 1.588 -30.047 -21.812 1 95.62 183 GLY A CA 1
ATOM 1366 C C . GLY A 1 183 ? 2.922 -29.453 -22.219 1 95.62 183 GLY A C 1
ATOM 1367 O O . GLY A 1 183 ? 2.971 -28.5 -23 1 95.62 183 GLY A O 1
ATOM 1368 N N . LEU A 1 184 ? 3.979 -30.031 -21.75 1 96.94 184 LEU A N 1
ATOM 1369 C CA . LEU A 1 184 ? 5.309 -29.469 -21.938 1 96.94 184 LEU A CA 1
ATOM 1370 C C . LEU A 1 184 ? 5.848 -29.797 -23.328 1 96.94 184 LEU A C 1
ATOM 1372 O O . LEU A 1 184 ? 6.906 -29.297 -23.719 1 96.94 184 LEU A O 1
ATOM 1376 N N . ASP A 1 185 ? 5.117 -30.594 -24.062 1 93.38 185 ASP A N 1
ATOM 1377 C CA . ASP A 1 185 ? 5.512 -30.906 -25.438 1 93.38 185 ASP A CA 1
ATOM 1378 C C . ASP A 1 185 ? 5.215 -29.75 -26.375 1 93.38 185 ASP A C 1
ATOM 1380 O O . ASP A 1 185 ? 5.781 -29.672 -27.469 1 93.38 185 ASP A O 1
ATOM 1384 N N . ARG A 1 186 ? 4.305 -28.875 -25.969 1 91.5 186 ARG A N 1
ATOM 1385 C CA . ARG A 1 186 ? 3.982 -27.641 -26.703 1 91.5 186 ARG A CA 1
ATOM 1386 C C . ARG A 1 186 ? 3.879 -26.453 -25.75 1 91.5 186 ARG A C 1
ATOM 1388 O O . ARG A 1 186 ? 2.795 -26.141 -25.25 1 91.5 186 ARG A O 1
ATOM 1395 N N . LEU A 1 187 ? 4.938 -25.797 -25.703 1 94.31 187 LEU A N 1
ATOM 1396 C CA . LEU A 1 187 ? 5 -24.688 -24.766 1 94.31 187 LEU A CA 1
ATOM 1397 C C . LEU A 1 187 ? 4.242 -23.484 -25.297 1 94.31 187 LEU A C 1
ATOM 1399 O O . LEU A 1 187 ? 4.262 -23.203 -26.5 1 94.31 187 LEU A O 1
ATOM 1403 N N . TYR A 1 188 ? 3.555 -22.859 -24.422 1 92.44 188 TYR A N 1
ATOM 1404 C CA . TYR A 1 188 ? 2.74 -21.688 -24.75 1 92.44 188 TYR A CA 1
ATOM 1405 C C . TYR A 1 188 ? 3.131 -20.5 -23.891 1 92.44 188 TYR A C 1
ATOM 1407 O O . TYR A 1 188 ? 3.35 -20.641 -22.672 1 92.44 188 TYR A O 1
ATOM 1415 N N . PRO A 1 189 ? 3.252 -19.219 -24.516 1 93.81 189 PRO A N 1
ATOM 1416 C CA . PRO A 1 189 ? 2.967 -18.984 -25.922 1 93.81 189 PRO A CA 1
ATOM 1417 C C . PRO A 1 189 ? 4.168 -19.25 -26.828 1 93.81 189 PRO A C 1
ATOM 1419 O O . PRO A 1 189 ? 5.312 -19.203 -26.375 1 93.81 189 PRO A O 1
ATOM 1422 N N . GLN A 1 190 ? 3.836 -19.469 -28.047 1 92.56 190 GLN A N 1
ATOM 1423 C CA . GLN A 1 190 ? 4.879 -19.828 -29 1 92.56 190 GLN A CA 1
ATOM 1424 C C . GLN A 1 190 ? 5.875 -18.688 -29.188 1 92.56 190 GLN A C 1
ATOM 1426 O O . GLN A 1 190 ? 7.066 -18.922 -29.391 1 92.56 190 GLN A O 1
ATOM 1431 N N . MET A 1 191 ? 5.41 -17.516 -29.078 1 93.56 191 MET A N 1
ATOM 1432 C CA . MET A 1 191 ? 6.246 -16.344 -29.281 1 93.56 191 MET A CA 1
ATOM 1433 C C . MET A 1 191 ? 7.387 -16.297 -28.266 1 93.56 191 MET A C 1
ATOM 1435 O O . MET A 1 191 ? 8.406 -15.648 -28.5 1 93.56 191 MET A O 1
ATOM 1439 N N . ASN A 1 192 ? 7.266 -17.031 -27.188 1 95.81 192 ASN A N 1
ATOM 1440 C CA . ASN A 1 192 ? 8.289 -17.047 -26.156 1 95.81 192 ASN A CA 1
ATOM 1441 C C . ASN A 1 192 ? 9.164 -18.297 -26.234 1 95.81 192 ASN A C 1
ATOM 1443 O O . ASN A 1 192 ? 9.82 -18.656 -25.25 1 95.81 192 ASN A O 1
ATOM 1447 N N . SER A 1 193 ? 9.234 -18.891 -27.344 1 95.81 193 SER A N 1
ATOM 1448 C CA . SER A 1 193 ? 9.938 -20.156 -27.516 1 95.81 193 SER A CA 1
ATOM 1449 C C . SER A 1 193 ? 11.422 -20.016 -27.188 1 95.81 193 SER A C 1
ATOM 1451 O O . SER A 1 193 ? 12.008 -20.891 -26.531 1 95.81 193 SER A O 1
ATOM 1453 N N . GLN A 1 194 ? 12.016 -18.953 -27.672 1 96.19 194 GLN A N 1
ATOM 1454 C CA . GLN A 1 194 ? 13.43 -18.734 -27.391 1 96.19 194 GLN A CA 1
ATOM 1455 C C . GLN A 1 194 ? 13.672 -18.578 -25.891 1 96.19 194 GLN A C 1
ATOM 1457 O O . GLN A 1 194 ? 14.648 -19.109 -25.359 1 96.19 194 GLN A O 1
ATOM 1462 N N . MET A 1 195 ? 12.805 -17.875 -25.266 1 96.62 195 MET A N 1
ATOM 1463 C CA . MET A 1 195 ? 12.883 -17.703 -23.812 1 96.62 195 MET A CA 1
ATOM 1464 C C . MET A 1 195 ? 12.781 -19.047 -23.094 1 96.62 195 MET A C 1
ATOM 1466 O O . MET A 1 195 ? 13.562 -19.344 -22.188 1 96.62 195 MET A O 1
ATOM 1470 N N . PHE A 1 196 ? 11.906 -19.906 -23.562 1 97.5 196 PHE A N 1
ATOM 1471 C CA . PHE A 1 196 ? 11.719 -21.219 -22.953 1 97.5 196 PHE A CA 1
ATOM 1472 C C . PHE A 1 196 ? 12.953 -22.094 -23.141 1 97.5 196 PHE A C 1
ATOM 1474 O O . PHE A 1 196 ? 13.344 -22.828 -22.234 1 97.5 196 PHE A O 1
ATOM 1481 N N . GLU A 1 197 ? 13.516 -21.953 -24.266 1 96.31 197 GLU A N 1
ATOM 1482 C CA . GLU A 1 197 ? 14.727 -22.719 -24.531 1 96.31 197 GLU A CA 1
ATOM 1483 C C . GLU A 1 197 ? 15.844 -22.328 -23.562 1 96.31 197 GLU A C 1
ATOM 1485 O O . GLU A 1 197 ? 16.578 -23.203 -23.078 1 96.31 197 GLU A O 1
ATOM 1490 N N . GLN A 1 198 ? 15.953 -21.078 -23.312 1 96.12 198 GLN A N 1
ATOM 1491 C CA . GLN A 1 198 ? 16.953 -20.609 -22.375 1 96.12 198 GLN A CA 1
ATOM 1492 C C . GLN A 1 198 ? 16.641 -21.094 -20.953 1 96.12 198 GLN A C 1
ATOM 1494 O O . GLN A 1 198 ? 17.547 -21.469 -20.219 1 96.12 198 GLN A O 1
ATOM 1499 N N . ILE A 1 199 ? 15.383 -21.094 -20.578 1 97.06 199 ILE A N 1
ATOM 1500 C CA . ILE A 1 199 ? 14.961 -21.484 -19.234 1 97.06 199 ILE A CA 1
ATOM 1501 C C . ILE A 1 199 ? 15.305 -22.953 -19 1 97.06 199 ILE A C 1
ATOM 1503 O O . ILE A 1 199 ? 15.711 -23.328 -17.891 1 97.06 199 ILE A O 1
ATOM 1507 N N . LYS A 1 200 ? 15.266 -23.781 -20 1 94.88 200 LYS A N 1
ATOM 1508 C CA . LYS A 1 200 ? 15.508 -25.219 -19.891 1 94.88 200 LYS A CA 1
ATOM 1509 C C . LYS A 1 200 ? 16.953 -25.5 -19.469 1 94.88 200 LYS A C 1
ATOM 1511 O O . LYS A 1 200 ? 17.234 -26.547 -18.875 1 94.88 200 LYS A O 1
ATOM 1516 N N . VAL A 1 201 ? 17.781 -24.625 -19.781 1 91.25 201 VAL A N 1
ATOM 1517 C CA . VAL A 1 201 ? 19.203 -24.859 -19.578 1 91.25 201 VAL A CA 1
ATOM 1518 C C . VAL A 1 201 ? 19.547 -24.734 -18.094 1 91.25 201 VAL A C 1
ATOM 1520 O O . VAL A 1 201 ? 20.109 -25.656 -17.5 1 91.25 201 VAL A O 1
ATOM 1523 N N . ASN A 1 202 ? 19.172 -23.656 -17.516 1 86.88 202 ASN A N 1
ATOM 1524 C CA . ASN A 1 202 ? 19.562 -23.422 -16.125 1 86.88 202 ASN A CA 1
ATOM 1525 C C . ASN A 1 202 ? 18.359 -23.422 -15.195 1 86.88 202 ASN A C 1
ATOM 1527 O O . ASN A 1 202 ? 18.516 -23.547 -13.984 1 86.88 202 ASN A O 1
ATOM 1531 N N . GLY A 1 203 ? 17.25 -23.266 -15.672 1 94.81 203 GLY A N 1
ATOM 1532 C CA . GLY A 1 203 ? 16.016 -23.25 -14.891 1 94.81 203 GLY A CA 1
ATOM 1533 C C . GLY A 1 203 ? 15.164 -24.484 -15.117 1 94.81 203 GLY A C 1
ATOM 1534 O O . GLY A 1 203 ? 15.688 -25.609 -15.188 1 94.81 203 GLY A O 1
ATOM 1535 N N . GLY A 1 204 ? 13.883 -24.281 -15.102 1 97.25 204 GLY A N 1
ATOM 1536 C CA . GLY A 1 204 ? 12.969 -25.391 -15.305 1 97.25 204 GLY A CA 1
ATOM 1537 C C . GLY A 1 204 ? 11.594 -24.969 -15.773 1 97.25 204 GLY A C 1
ATOM 1538 O O . GLY A 1 204 ? 11.219 -23.797 -15.633 1 97.25 204 GLY A O 1
ATOM 1539 N N . ILE A 1 205 ? 10.977 -25.828 -16.438 1 98.31 205 ILE A N 1
ATOM 1540 C CA . ILE A 1 205 ? 9.586 -25.703 -16.875 1 98.31 205 ILE A CA 1
ATOM 1541 C C . ILE A 1 205 ? 8.758 -26.828 -16.25 1 98.31 205 ILE A C 1
ATOM 1543 O O . ILE A 1 205 ? 9.133 -28 -16.328 1 98.31 205 ILE A O 1
ATOM 1547 N N . ILE A 1 206 ? 7.68 -26.453 -15.656 1 97.81 206 ILE A N 1
ATOM 1548 C CA . ILE A 1 206 ? 6.895 -27.438 -14.914 1 97.81 206 ILE A CA 1
ATOM 1549 C C . ILE A 1 206 ? 5.422 -27.312 -15.297 1 97.81 206 ILE A C 1
ATOM 1551 O O . ILE A 1 206 ? 4.965 -26.25 -15.711 1 97.81 206 ILE A O 1
ATOM 1555 N N . SER A 1 207 ? 4.664 -28.375 -15.273 1 97.5 207 SER A N 1
ATOM 1556 C CA . SER A 1 207 ? 3.232 -28.391 -15.547 1 97.5 207 SER A CA 1
ATOM 1557 C C . SER A 1 207 ? 2.545 -29.562 -14.859 1 97.5 207 SER A C 1
ATOM 1559 O O . SER A 1 207 ? 3.156 -30.609 -14.641 1 97.5 207 SER A O 1
ATOM 1561 N N . GLN A 1 208 ? 1.313 -29.375 -14.562 1 95.44 208 GLN A N 1
ATOM 1562 C CA . GLN A 1 208 ? 0.496 -30.469 -14.047 1 95.44 208 GLN A CA 1
ATOM 1563 C C . GLN A 1 208 ? -0.273 -31.156 -15.172 1 95.44 208 GLN A C 1
ATOM 1565 O O . GLN A 1 208 ? -1.001 -32.125 -14.93 1 95.44 208 GLN A O 1
ATOM 1570 N N . ILE A 1 209 ? -0.116 -30.656 -16.359 1 95.12 209 ILE A N 1
ATOM 1571 C CA . ILE A 1 209 ? -0.9 -31.125 -17.5 1 95.12 209 ILE A CA 1
ATOM 1572 C C . ILE A 1 209 ? -0.067 -32.094 -18.328 1 95.12 209 ILE A C 1
ATOM 1574 O O . ILE A 1 209 ? 1.098 -31.828 -18.625 1 95.12 209 ILE A O 1
ATOM 1578 N N . ALA A 1 210 ? -0.673 -33.188 -18.719 1 93.12 210 ALA A N 1
ATOM 1579 C CA . ALA A 1 210 ? 0.017 -34.219 -19.484 1 93.12 210 ALA A CA 1
ATOM 1580 C C . ALA A 1 210 ? 0.384 -33.719 -20.875 1 93.12 210 ALA A C 1
ATOM 1582 O O . ALA A 1 210 ? -0.297 -32.844 -21.438 1 93.12 210 ALA A O 1
ATOM 1583 N N . PRO A 1 211 ? 1.48 -34.281 -21.422 1 92.56 211 PRO A N 1
ATOM 1584 C CA . PRO A 1 211 ? 1.813 -33.938 -22.812 1 92.56 211 PRO A CA 1
ATOM 1585 C C . PRO A 1 211 ? 0.651 -34.188 -23.781 1 92.56 211 PRO A C 1
ATOM 1587 O O . PRO A 1 211 ? -0.101 -35.156 -23.609 1 92.56 211 PRO A O 1
ATOM 1590 N N . GLY A 1 212 ? 0.501 -33.344 -24.734 1 89.06 212 GLY A N 1
ATOM 1591 C CA . GLY A 1 212 ? -0.556 -33.469 -25.719 1 89.06 212 GLY A CA 1
ATOM 1592 C C . GLY A 1 212 ? -1.771 -32.625 -25.406 1 89.06 212 GLY A C 1
ATOM 1593 O O . GLY A 1 212 ? -2.611 -32.375 -26.281 1 89.06 212 GLY A O 1
ATOM 1594 N N . ARG A 1 213 ? -1.882 -32.188 -24.234 1 89.5 213 ARG A N 1
ATOM 1595 C CA . ARG A 1 213 ? -3.021 -31.359 -23.828 1 89.5 213 ARG A CA 1
ATOM 1596 C C . ARG A 1 213 ? -2.717 -29.875 -24 1 89.5 213 ARG A C 1
ATOM 1598 O O . ARG A 1 213 ? -1.624 -29.406 -23.656 1 89.5 213 ARG A O 1
ATOM 1605 N N . ARG A 1 214 ? -3.643 -29.156 -24.484 1 87.75 214 ARG A N 1
ATOM 1606 C CA . ARG A 1 214 ? -3.469 -27.734 -24.797 1 87.75 214 ARG A CA 1
ATOM 1607 C C . ARG A 1 214 ? -3.941 -26.859 -23.641 1 87.75 214 ARG A C 1
ATOM 1609 O O . ARG A 1 214 ? -4.82 -27.25 -22.875 1 87.75 214 ARG A O 1
ATOM 1616 N N . PRO A 1 215 ? -3.357 -25.641 -23.641 1 87.88 215 PRO A N 1
ATOM 1617 C CA . PRO A 1 215 ? -3.873 -24.703 -22.641 1 87.88 215 PRO A CA 1
ATOM 1618 C C . PRO A 1 215 ? -5.324 -24.297 -22.906 1 87.88 215 PRO A C 1
ATOM 1620 O O . PRO A 1 215 ? -5.781 -24.328 -24.047 1 87.88 215 PRO A O 1
ATOM 1623 N N . SER A 1 216 ? -6.012 -24.109 -21.875 1 84.06 216 SER A N 1
ATOM 1624 C CA . SER A 1 216 ? -7.367 -23.562 -21.875 1 84.06 216 SER A CA 1
ATOM 1625 C C . SER A 1 216 ? -7.539 -22.516 -20.781 1 84.06 216 SER A C 1
ATOM 1627 O O . SER A 1 216 ? -6.676 -22.375 -19.906 1 84.06 216 SER A O 1
ATOM 1629 N N . ARG A 1 217 ? -8.539 -21.672 -20.891 1 82.5 217 ARG A N 1
ATOM 1630 C CA . ARG A 1 217 ? -8.789 -20.641 -19.891 1 82.5 217 ARG A CA 1
ATOM 1631 C C . ARG A 1 217 ? -8.773 -21.219 -18.484 1 82.5 217 ARG A C 1
ATOM 1633 O O . ARG A 1 217 ? -8.141 -20.656 -17.578 1 82.5 217 ARG A O 1
ATOM 1640 N N . TRP A 1 218 ? -9.383 -22.328 -18.328 1 82.62 218 TRP A N 1
ATOM 1641 C CA . TRP A 1 218 ? -9.484 -22.938 -17 1 82.62 218 TRP A CA 1
ATOM 1642 C C . TRP A 1 218 ? -8.133 -23.453 -16.531 1 82.62 218 TRP A C 1
ATOM 1644 O O . TRP A 1 218 ? -7.793 -23.359 -15.359 1 82.62 218 TRP A O 1
ATOM 1654 N N . ARG A 1 219 ? -7.371 -24 -17.406 1 89.44 219 ARG A N 1
ATOM 1655 C CA . ARG A 1 219 ? -6.066 -24.531 -17.047 1 89.44 219 ARG A CA 1
ATOM 1656 C C . ARG A 1 219 ? -5.105 -23.406 -16.656 1 89.44 219 ARG A C 1
ATOM 1658 O O . ARG A 1 219 ? -4.246 -23.594 -15.789 1 89.44 219 ARG A O 1
ATOM 1665 N N . PHE A 1 220 ? -5.348 -22.25 -17.328 1 91.06 220 PHE A N 1
ATOM 1666 C CA . PHE A 1 220 ? -4.547 -21.094 -16.938 1 91.06 220 PHE A CA 1
ATOM 1667 C C . PHE A 1 220 ? -4.844 -20.703 -15.5 1 91.06 220 PHE A C 1
ATOM 1669 O O . PHE A 1 220 ? -3.922 -20.438 -14.719 1 91.06 220 PHE A O 1
ATOM 1676 N N . LEU A 1 221 ? -6.031 -20.688 -15.18 1 87.94 221 LEU A N 1
ATOM 1677 C CA . LEU A 1 221 ? -6.445 -20.297 -13.836 1 87.94 221 LEU A CA 1
ATOM 1678 C C . LEU A 1 221 ? -5.984 -21.328 -12.812 1 87.94 221 LEU A C 1
ATOM 1680 O O . LEU A 1 221 ? -5.516 -20.969 -11.727 1 87.94 221 LEU A O 1
ATOM 1684 N N . ASP A 1 222 ? -6.152 -22.578 -13.148 1 88.75 222 ASP A N 1
ATOM 1685 C CA . ASP A 1 222 ? -5.707 -23.641 -12.258 1 88.75 222 ASP A CA 1
ATOM 1686 C C . ASP A 1 222 ? -4.191 -23.609 -12.078 1 88.75 222 ASP A C 1
ATOM 1688 O O . ASP A 1 222 ? -3.68 -23.859 -10.984 1 88.75 222 ASP A O 1
ATOM 1692 N N . ARG A 1 223 ? -3.547 -23.359 -13.117 1 94.44 223 ARG A N 1
ATOM 1693 C CA . ARG A 1 223 ? -2.094 -23.234 -13.094 1 94.44 223 ARG A CA 1
ATOM 1694 C C . ARG A 1 223 ? -1.642 -22.188 -12.086 1 94.44 223 ARG A C 1
ATOM 1696 O O . ARG A 1 223 ? -0.619 -22.359 -11.422 1 94.44 223 ARG A O 1
ATOM 1703 N N . ASN A 1 224 ? -2.402 -21.172 -11.938 1 95.31 224 ASN A N 1
ATOM 1704 C CA . ASN A 1 224 ? -2.061 -20.125 -10.984 1 95.31 224 ASN A CA 1
ATOM 1705 C C . ASN A 1 224 ? -2.006 -20.656 -9.555 1 95.31 224 ASN A C 1
ATOM 1707 O O . ASN A 1 224 ? -1.203 -20.188 -8.742 1 95.31 224 ASN A O 1
ATOM 1711 N N . ARG A 1 225 ? -2.799 -21.594 -9.281 1 93.19 225 ARG A N 1
ATOM 1712 C CA . ARG A 1 225 ? -2.768 -22.25 -7.973 1 93.19 225 ARG A CA 1
ATOM 1713 C C . ARG A 1 225 ? -1.423 -22.922 -7.723 1 93.19 225 ARG A C 1
ATOM 1715 O O . ARG A 1 225 ? -0.877 -22.844 -6.621 1 93.19 225 ARG A O 1
ATOM 1722 N N . LEU A 1 226 ? -0.973 -23.562 -8.727 1 94.56 226 LEU A N 1
ATOM 1723 C CA . LEU A 1 226 ? 0.319 -24.234 -8.617 1 94.56 226 LEU A CA 1
ATOM 1724 C C . LEU A 1 226 ? 1.439 -23.219 -8.406 1 94.56 226 LEU A C 1
ATOM 1726 O O . LEU A 1 226 ? 2.352 -23.453 -7.605 1 94.56 226 LEU A O 1
ATOM 1730 N N . ILE A 1 227 ? 1.381 -22.109 -9.102 1 96.62 227 ILE A N 1
ATOM 1731 C CA . ILE A 1 227 ? 2.369 -21.047 -8.93 1 96.62 227 ILE A CA 1
ATOM 1732 C C . ILE A 1 227 ? 2.404 -20.609 -7.473 1 96.62 227 ILE A C 1
ATOM 1734 O O . ILE A 1 227 ? 3.473 -20.547 -6.859 1 96.62 227 ILE A O 1
ATOM 1738 N N . ALA A 1 228 ? 1.289 -20.359 -6.914 1 95.5 228 ALA A N 1
ATOM 1739 C CA . ALA A 1 228 ? 1.185 -19.906 -5.531 1 95.5 228 ALA A CA 1
ATOM 1740 C C . ALA A 1 228 ? 1.679 -20.969 -4.562 1 95.5 228 ALA A C 1
ATOM 1742 O O . ALA A 1 228 ? 2.273 -20.656 -3.529 1 95.5 228 ALA A O 1
ATOM 1743 N N . ALA A 1 229 ? 1.454 -22.203 -4.895 1 93.94 229 ALA A N 1
ATOM 1744 C CA . ALA A 1 229 ? 1.777 -23.312 -3.996 1 93.94 229 ALA A CA 1
ATOM 1745 C C . ALA A 1 229 ? 3.277 -23.578 -3.988 1 93.94 229 ALA A C 1
ATOM 1747 O O . ALA A 1 229 ? 3.812 -24.109 -3.006 1 93.94 229 ALA A O 1
ATOM 1748 N N . LEU A 1 230 ? 3.969 -23.266 -4.988 1 94.81 230 LEU A N 1
ATOM 1749 C CA . LEU A 1 230 ? 5.359 -23.672 -5.18 1 94.81 230 LEU A CA 1
ATOM 1750 C C . LEU A 1 230 ? 6.297 -22.766 -4.375 1 94.81 230 LEU A C 1
ATOM 1752 O O . LEU A 1 230 ? 7.461 -23.125 -4.156 1 94.81 230 LEU A O 1
ATOM 1756 N N . CYS A 1 231 ? 5.836 -21.594 -3.979 1 93.69 231 CYS A N 1
ATOM 1757 C CA . CYS A 1 231 ? 6.742 -20.656 -3.324 1 93.69 231 CYS A CA 1
ATOM 1758 C C . CYS A 1 231 ? 6.098 -20.047 -2.086 1 93.69 231 CYS A C 1
ATOM 1760 O O . CYS A 1 231 ? 4.875 -20.078 -1.939 1 93.69 231 CYS A O 1
ATOM 1762 N N . PRO A 1 232 ? 6.883 -19.547 -1.177 1 94.62 232 PRO A N 1
ATOM 1763 C CA . PRO A 1 232 ? 6.348 -18.969 0.058 1 94.62 232 PRO A CA 1
ATOM 1764 C C . PRO A 1 232 ? 5.77 -17.562 -0.147 1 94.62 232 PRO A C 1
ATOM 1766 O O . PRO A 1 232 ? 5.031 -17.062 0.707 1 94.62 232 PRO A O 1
ATOM 1769 N N . LEU A 1 233 ? 6.121 -16.969 -1.262 1 97.06 233 LEU A N 1
ATOM 1770 C CA . LEU A 1 233 ? 5.727 -15.578 -1.474 1 97.06 233 LEU A CA 1
ATOM 1771 C C . LEU A 1 233 ? 5.273 -15.359 -2.912 1 97.06 233 LEU A C 1
ATOM 1773 O O . LEU A 1 233 ? 5.961 -15.758 -3.854 1 97.06 233 LEU A O 1
ATOM 1777 N N . THR A 1 234 ? 4.105 -14.766 -3.027 1 98.5 234 THR A N 1
ATOM 1778 C CA . THR A 1 234 ? 3.621 -14.289 -4.316 1 98.5 234 THR A CA 1
ATOM 1779 C C . THR A 1 234 ? 3.586 -12.758 -4.352 1 98.5 234 THR A C 1
ATOM 1781 O O . THR A 1 234 ? 3.047 -12.125 -3.441 1 98.5 234 THR A O 1
ATOM 1784 N N . VAL A 1 235 ? 4.23 -12.203 -5.355 1 98.88 235 VAL A N 1
ATOM 1785 C CA . VAL A 1 235 ? 4.227 -10.758 -5.551 1 98.88 235 VAL A CA 1
ATOM 1786 C C . VAL A 1 235 ? 3.475 -10.414 -6.832 1 98.88 235 VAL A C 1
ATOM 1788 O O . VAL A 1 235 ? 3.82 -10.891 -7.914 1 98.88 235 VAL A O 1
ATOM 1791 N N . VAL A 1 236 ? 2.463 -9.586 -6.77 1 98.88 236 VAL A N 1
ATOM 1792 C CA . VAL A 1 236 ? 1.754 -9.086 -7.941 1 98.88 236 VAL A CA 1
ATOM 1793 C C . VAL A 1 236 ? 2.35 -7.746 -8.375 1 98.88 236 VAL A C 1
ATOM 1795 O O . VAL A 1 236 ? 2.379 -6.789 -7.598 1 98.88 236 VAL A O 1
ATOM 1798 N N . ILE A 1 237 ? 2.77 -7.66 -9.602 1 98.81 237 ILE A N 1
ATOM 1799 C CA . ILE A 1 237 ? 3.502 -6.5 -10.102 1 98.81 237 ILE A CA 1
ATOM 1800 C C . ILE A 1 237 ? 2.527 -5.488 -10.703 1 98.81 237 ILE A C 1
ATOM 1802 O O . ILE A 1 237 ? 2.6 -4.293 -10.406 1 98.81 237 ILE A O 1
ATOM 1806 N N . GLU A 1 238 ? 1.681 -5.938 -11.602 1 98.38 238 GLU A N 1
ATOM 1807 C CA . GLU A 1 238 ? 0.592 -5.18 -12.219 1 98.38 238 GLU A CA 1
ATOM 1808 C C . GLU A 1 238 ? -0.656 -6.043 -12.375 1 98.38 238 GLU A C 1
ATOM 1810 O O . GLU A 1 238 ? -0.565 -7.211 -12.758 1 98.38 238 GLU A O 1
ATOM 1815 N N . ALA A 1 239 ? -1.739 -5.418 -12.109 1 98.19 239 ALA A N 1
ATOM 1816 C CA . ALA A 1 239 ? -3.018 -6.102 -12.289 1 98.19 239 ALA A CA 1
ATOM 1817 C C . ALA A 1 239 ? -4.164 -5.105 -12.398 1 98.19 239 ALA A C 1
ATOM 1819 O O . ALA A 1 239 ? -4.305 -4.215 -11.555 1 98.19 239 ALA A O 1
ATOM 1820 N N . ALA A 1 240 ? -4.891 -5.277 -13.414 1 96.31 240 ALA A N 1
ATOM 1821 C CA . ALA A 1 240 ? -6.18 -4.594 -13.438 1 96.31 240 ALA A CA 1
ATOM 1822 C C . ALA A 1 240 ? -7.164 -5.238 -12.461 1 96.31 240 ALA A C 1
ATOM 1824 O O . ALA A 1 240 ? -6.855 -6.266 -11.852 1 96.31 240 ALA A O 1
ATOM 1825 N N . SER A 1 241 ? -8.305 -4.75 -12.391 1 92.06 241 SER A N 1
ATOM 1826 C CA . SER A 1 241 ? -9.289 -5.199 -11.406 1 92.06 241 SER A CA 1
ATOM 1827 C C . SER A 1 241 ? -9.727 -6.629 -11.68 1 92.06 241 SER A C 1
ATOM 1829 O O . SER A 1 241 ? -10.117 -7.355 -10.758 1 92.06 241 SER A O 1
ATOM 1831 N N . ARG A 1 242 ? -9.602 -7.051 -12.953 1 87.5 242 ARG A N 1
ATOM 1832 C CA . ARG A 1 242 ? -10.055 -8.391 -13.312 1 87.5 242 ARG A CA 1
ATOM 1833 C C . ARG A 1 242 ? -8.898 -9.234 -13.852 1 87.5 242 ARG A C 1
ATOM 1835 O O . ARG A 1 242 ? -9.117 -10.164 -14.625 1 87.5 242 ARG A O 1
ATOM 1842 N N . SER A 1 243 ? -7.812 -8.922 -13.492 1 89 243 SER A N 1
ATOM 1843 C CA . SER A 1 243 ? -6.609 -9.586 -13.969 1 89 243 SER A CA 1
ATOM 1844 C C . SER A 1 243 ? -6.516 -11.016 -13.438 1 89 243 SER A C 1
ATOM 1846 O O . SER A 1 243 ? -6.879 -11.281 -12.289 1 89 243 SER A O 1
ATOM 1848 N N . GLY A 1 244 ? -5.984 -11.914 -14.211 1 90.06 244 GLY A N 1
ATOM 1849 C CA . GLY A 1 244 ? -5.699 -13.281 -13.789 1 90.06 244 GLY A CA 1
ATOM 1850 C C . GLY A 1 244 ? -4.691 -13.352 -12.656 1 90.06 244 GLY A C 1
ATOM 1851 O O . GLY A 1 244 ? -4.707 -14.289 -11.859 1 90.06 244 GLY A O 1
ATOM 1852 N N . ALA A 1 245 ? -3.879 -12.375 -12.594 1 94.94 245 ALA A N 1
ATOM 1853 C CA . ALA A 1 245 ? -2.877 -12.336 -11.531 1 94.94 245 ALA A CA 1
ATOM 1854 C C . ALA A 1 245 ? -3.535 -12.273 -10.156 1 94.94 245 ALA A C 1
ATOM 1856 O O . ALA A 1 245 ? -2.973 -12.766 -9.172 1 94.94 245 ALA A O 1
ATOM 1857 N N . LEU A 1 246 ? -4.688 -11.703 -10.07 1 96 246 LEU A N 1
ATOM 1858 C CA . LEU A 1 246 ? -5.398 -11.633 -8.797 1 96 246 LEU A CA 1
ATOM 1859 C C . LEU A 1 246 ? -5.887 -13.016 -8.375 1 96 246 LEU A C 1
ATOM 1861 O O . LEU A 1 246 ? -6.059 -13.281 -7.184 1 96 246 LEU A O 1
ATOM 1865 N N . ASN A 1 247 ? -6.137 -13.844 -9.383 1 94.19 247 ASN A N 1
ATOM 1866 C CA . ASN A 1 247 ? -6.426 -15.25 -9.094 1 94.19 247 ASN A CA 1
ATOM 1867 C C . ASN A 1 247 ? -5.27 -15.922 -8.359 1 94.19 247 ASN A C 1
ATOM 1869 O O . ASN A 1 247 ? -5.484 -16.641 -7.379 1 94.19 247 ASN A O 1
ATOM 1873 N N . THR A 1 248 ? -4.086 -15.656 -8.789 1 97.06 248 THR A N 1
ATOM 1874 C CA . THR A 1 248 ? -2.904 -16.188 -8.125 1 97.06 248 THR A CA 1
ATOM 1875 C C . THR A 1 248 ? -2.801 -15.656 -6.695 1 97.06 248 THR A C 1
ATOM 1877 O O . THR A 1 248 ? -2.502 -16.406 -5.766 1 97.06 248 THR A O 1
ATOM 1880 N N . ALA A 1 249 ? -3.057 -14.391 -6.586 1 97.56 249 ALA A N 1
ATOM 1881 C CA . ALA A 1 249 ? -3.031 -13.766 -5.266 1 97.56 249 ALA A CA 1
ATOM 1882 C C . ALA A 1 249 ? -4.016 -14.438 -4.32 1 97.56 249 ALA A C 1
ATOM 1884 O O . ALA A 1 249 ? -3.688 -14.711 -3.162 1 97.56 249 ALA A O 1
ATOM 1885 N N . ARG A 1 250 ? -5.156 -14.703 -4.773 1 94.5 250 ARG A N 1
ATOM 1886 C CA . ARG A 1 250 ? -6.172 -15.359 -3.957 1 94.5 250 ARG A CA 1
ATOM 1887 C C . ARG A 1 250 ? -5.707 -16.75 -3.514 1 94.5 250 ARG A C 1
ATOM 1889 O O . ARG A 1 250 ? -5.879 -17.125 -2.35 1 94.5 250 ARG A O 1
ATOM 1896 N N . HIS A 1 251 ? -5.172 -17.469 -4.406 1 92.69 251 HIS A N 1
ATOM 1897 C CA . HIS A 1 251 ? -4.645 -18.781 -4.062 1 92.69 251 HIS A CA 1
ATOM 1898 C C . HIS A 1 251 ? -3.555 -18.688 -3.002 1 92.69 251 HIS A C 1
ATOM 1900 O O . HIS A 1 251 ? -3.502 -19.5 -2.08 1 92.69 251 HIS A O 1
ATOM 1906 N N . ALA A 1 252 ? -2.682 -17.719 -3.172 1 94.81 252 ALA A N 1
ATOM 1907 C CA . ALA A 1 252 ? -1.62 -17.531 -2.188 1 94.81 252 ALA A CA 1
ATOM 1908 C C . ALA A 1 252 ? -2.197 -17.312 -0.791 1 94.81 252 ALA A C 1
ATOM 1910 O O . ALA A 1 252 ? -1.756 -17.953 0.173 1 94.81 252 ALA A O 1
ATOM 1911 N N . LEU A 1 253 ? -3.176 -16.531 -0.715 1 92 253 LEU A N 1
ATOM 1912 C CA . LEU A 1 253 ? -3.82 -16.234 0.563 1 92 253 LEU A CA 1
ATOM 1913 C C . LEU A 1 253 ? -4.488 -17.5 1.123 1 92 253 LEU A C 1
ATOM 1915 O O . LEU A 1 253 ? -4.336 -17.812 2.305 1 92 253 LEU A O 1
ATOM 1919 N N . GLU A 1 254 ? -5.195 -18.156 0.283 1 87.44 254 GLU A N 1
ATOM 1920 C CA . GLU A 1 254 ? -5.898 -19.375 0.697 1 87.44 254 GLU A CA 1
ATOM 1921 C C . GLU A 1 254 ? -4.922 -20.422 1.208 1 87.44 254 GLU A C 1
ATOM 1923 O O . GLU A 1 254 ? -5.25 -21.203 2.109 1 87.44 254 GLU A O 1
ATOM 1928 N N . LEU A 1 255 ? -3.789 -20.391 0.696 1 89.38 255 LEU A N 1
ATOM 1929 C CA . LEU A 1 255 ? -2.775 -21.375 1.063 1 89.38 255 LEU A CA 1
ATOM 1930 C C . LEU A 1 255 ? -1.955 -20.891 2.256 1 89.38 255 LEU A C 1
ATOM 1932 O O . LEU A 1 255 ? -1.018 -21.562 2.684 1 89.38 255 LEU A O 1
ATOM 1936 N N . GLY A 1 256 ? -2.252 -19.703 2.725 1 89.12 256 GLY A N 1
ATOM 1937 C CA . GLY A 1 256 ? -1.542 -19.156 3.865 1 89.12 256 GLY A CA 1
ATOM 1938 C C . GLY A 1 256 ? -0.135 -18.688 3.529 1 89.12 256 GLY A C 1
ATOM 1939 O O . GLY A 1 256 ? 0.755 -18.734 4.383 1 89.12 256 GLY A O 1
ATOM 1940 N N . ARG A 1 257 ? 0.064 -18.344 2.35 1 92.88 257 ARG A N 1
ATOM 1941 C CA . ARG A 1 257 ? 1.366 -17.844 1.906 1 92.88 257 ARG A CA 1
ATOM 1942 C C . ARG A 1 257 ? 1.434 -16.328 1.977 1 92.88 257 ARG A C 1
ATOM 1944 O O . ARG A 1 257 ? 0.4 -15.656 2.031 1 92.88 257 ARG A O 1
ATOM 1951 N N . GLU A 1 258 ? 2.674 -15.836 1.931 1 95.56 258 GLU A N 1
ATOM 1952 C CA . GLU A 1 258 ? 2.863 -14.391 1.935 1 95.56 258 GLU A CA 1
ATOM 1953 C C . GLU A 1 258 ? 2.447 -13.773 0.602 1 95.56 258 GLU A C 1
ATOM 1955 O O . GLU A 1 258 ? 2.605 -14.391 -0.451 1 95.56 258 GLU A O 1
ATOM 1960 N N . LEU A 1 259 ? 1.861 -12.625 0.75 1 98.06 259 LEU A N 1
ATOM 1961 C CA . LEU A 1 259 ? 1.412 -11.906 -0.435 1 98.06 259 LEU A CA 1
ATOM 1962 C C . LEU A 1 259 ? 1.969 -10.484 -0.448 1 98.06 259 LEU A C 1
ATOM 1964 O O . LEU A 1 259 ? 1.88 -9.766 0.551 1 98.06 259 LEU A O 1
ATOM 1968 N N . GLY A 1 260 ? 2.639 -10.141 -1.533 1 98.5 260 GLY A N 1
ATOM 1969 C CA . GLY A 1 260 ? 3.102 -8.781 -1.77 1 98.5 260 GLY A CA 1
ATOM 1970 C C . GLY A 1 260 ? 2.521 -8.164 -3.029 1 98.5 260 GLY A C 1
ATOM 1971 O O . GLY A 1 260 ? 2.074 -8.883 -3.928 1 98.5 260 GLY A O 1
ATOM 1972 N N . ALA A 1 261 ? 2.5 -6.883 -3.1 1 98.81 261 ALA A N 1
ATOM 1973 C CA . ALA A 1 261 ? 2.037 -6.148 -4.273 1 98.81 261 ALA A CA 1
ATOM 1974 C C . ALA A 1 261 ? 2.896 -4.91 -4.52 1 98.81 261 ALA A C 1
ATOM 1976 O O . ALA A 1 261 ? 3.332 -4.25 -3.574 1 98.81 261 ALA A O 1
ATOM 1977 N N . VAL A 1 262 ? 3.137 -4.625 -5.723 1 98.88 262 VAL A N 1
ATOM 1978 C CA . VAL A 1 262 ? 3.879 -3.436 -6.129 1 98.88 262 VAL A CA 1
ATOM 1979 C C . VAL A 1 262 ? 2.916 -2.266 -6.32 1 98.88 262 VAL A C 1
ATOM 1981 O O . VAL A 1 262 ? 1.944 -2.371 -7.074 1 98.88 262 VAL A O 1
ATOM 1984 N N . PRO A 1 263 ? 3.191 -1.184 -5.629 1 98.75 263 PRO A N 1
ATOM 1985 C CA . PRO A 1 263 ? 2.309 -0.03 -5.809 1 98.75 263 PRO A CA 1
ATOM 1986 C C . PRO A 1 263 ? 2.469 0.625 -7.18 1 98.75 263 PRO A C 1
ATOM 1988 O O . PRO A 1 263 ? 3.518 0.488 -7.816 1 98.75 263 PRO A O 1
ATOM 1991 N N . GLY A 1 264 ? 1.439 1.29 -7.633 1 98.62 264 GLY A N 1
ATOM 1992 C CA . GLY A 1 264 ? 1.45 2.062 -8.867 1 98.62 264 GLY A CA 1
ATOM 1993 C C . GLY A 1 264 ? 0.511 3.254 -8.828 1 98.62 264 GLY A C 1
ATOM 1994 O O . GLY A 1 264 ? -0.224 3.443 -7.859 1 98.62 264 GLY A O 1
ATOM 1995 N N . PRO A 1 265 ? 0.58 4.07 -9.836 1 98.38 265 PRO A N 1
ATOM 1996 C CA . PRO A 1 265 ? -0.297 5.242 -9.859 1 98.38 265 PRO A CA 1
ATOM 1997 C C . PRO A 1 265 ? -1.775 4.879 -9.75 1 98.38 265 PRO A C 1
ATOM 1999 O O . PRO A 1 265 ? -2.23 3.93 -10.398 1 98.38 265 PRO A O 1
ATOM 2002 N N . ILE A 1 266 ? -2.512 5.641 -8.938 1 98.12 266 ILE A N 1
ATOM 2003 C CA . ILE A 1 266 ? -3.928 5.34 -8.75 1 98.12 266 ILE A CA 1
ATOM 2004 C C . ILE A 1 266 ? -4.703 5.711 -10.008 1 98.12 266 ILE A C 1
ATOM 2006 O O . ILE A 1 266 ? -5.863 5.324 -10.172 1 98.12 266 ILE A O 1
ATOM 2010 N N . THR A 1 267 ? -4.062 6.398 -10.977 1 97 267 THR A N 1
ATOM 2011 C CA . THR A 1 267 ? -4.691 6.789 -12.234 1 97 267 THR A CA 1
ATOM 2012 C C . THR A 1 267 ? -4.508 5.703 -13.289 1 97 267 THR A C 1
ATOM 2014 O O . THR A 1 267 ? -5.059 5.805 -14.391 1 97 267 THR A O 1
ATOM 2017 N N . SER A 1 268 ? -3.729 4.652 -13.031 1 96.88 268 SER A N 1
ATOM 2018 C CA . SER A 1 268 ? -3.48 3.572 -13.977 1 96.88 268 SER A CA 1
ATOM 2019 C C . SER A 1 268 ? -4.43 2.402 -13.742 1 96.88 268 SER A C 1
ATOM 2021 O O . SER A 1 268 ? -4.5 1.861 -12.641 1 96.88 268 SER A O 1
ATOM 2023 N N . GLU A 1 269 ? -5.035 1.966 -14.812 1 96.44 269 GLU A N 1
ATOM 2024 C CA . GLU A 1 269 ? -5.898 0.792 -14.742 1 96.44 269 GLU A CA 1
ATOM 2025 C C . GLU A 1 269 ? -5.113 -0.447 -14.32 1 96.44 269 GLU A C 1
ATOM 2027 O O . GLU A 1 269 ? -5.645 -1.327 -13.641 1 96.44 269 GLU A O 1
ATOM 2032 N N . MET A 1 270 ? -3.883 -0.457 -14.633 1 97.19 270 MET A N 1
ATOM 2033 C CA . MET A 1 270 ? -3.053 -1.642 -14.43 1 97.19 270 MET A CA 1
ATOM 2034 C C . MET A 1 270 ? -2.518 -1.69 -13.008 1 97.19 270 MET A C 1
ATOM 2036 O O . MET A 1 270 ? -1.882 -2.67 -12.609 1 97.19 270 MET A O 1
ATOM 2040 N N . SER A 1 271 ? -2.811 -0.642 -12.219 1 98.25 271 SER A N 1
ATOM 2041 C CA . SER A 1 271 ? -2.379 -0.639 -10.828 1 98.25 271 SER A CA 1
ATOM 2042 C C . SER A 1 271 ? -3.562 -0.81 -9.883 1 98.25 271 SER A C 1
ATOM 2044 O O . SER A 1 271 ? -3.383 -0.923 -8.664 1 98.25 271 SER A O 1
ATOM 2046 N N . LYS A 1 272 ? -4.773 -0.837 -10.414 1 98 272 LYS A N 1
ATOM 2047 C CA . LYS A 1 272 ? -5.969 -0.91 -9.578 1 98 272 LYS A CA 1
ATOM 2048 C C . LYS A 1 272 ? -5.965 -2.174 -8.727 1 98 272 LYS A C 1
ATOM 2050 O O . LYS A 1 272 ? -6.25 -2.121 -7.527 1 98 272 LYS A O 1
ATOM 2055 N N . GLY A 1 273 ? -5.641 -3.297 -9.359 1 97.94 273 GLY A N 1
ATOM 2056 C CA . GLY A 1 273 ? -5.621 -4.559 -8.633 1 97.94 273 GLY A CA 1
ATOM 2057 C C . GLY A 1 273 ? -4.566 -4.613 -7.551 1 97.94 273 GLY A C 1
ATOM 2058 O O . GLY A 1 273 ? -4.84 -5.059 -6.434 1 97.94 273 GLY A O 1
ATOM 2059 N N . THR A 1 274 ? -3.352 -4.137 -7.875 1 98.56 274 THR A N 1
ATOM 2060 C CA . THR A 1 274 ? -2.271 -4.176 -6.898 1 98.56 274 THR A CA 1
ATOM 2061 C C . THR A 1 274 ? -2.551 -3.217 -5.742 1 98.56 274 THR A C 1
ATOM 2063 O O . THR A 1 274 ? -2.32 -3.553 -4.582 1 98.56 274 THR A O 1
ATOM 2066 N N . ASN A 1 275 ? -3.037 -2.033 -6.047 1 98.5 275 ASN A N 1
ATOM 2067 C CA . ASN A 1 275 ? -3.379 -1.085 -4.992 1 98.5 275 ASN A CA 1
ATOM 2068 C C . ASN A 1 275 ? -4.48 -1.626 -4.086 1 98.5 275 ASN A C 1
ATOM 2070 O O . ASN A 1 275 ? -4.461 -1.404 -2.875 1 98.5 275 ASN A O 1
ATOM 2074 N N . ARG A 1 276 ? -5.379 -2.311 -4.633 1 97.38 276 ARG A N 1
ATOM 2075 C CA . ARG A 1 276 ? -6.426 -2.938 -3.834 1 97.38 276 ARG A CA 1
ATOM 2076 C C . ARG A 1 276 ? -5.848 -4.008 -2.914 1 97.38 276 ARG A C 1
ATOM 2078 O O . ARG A 1 276 ? -6.242 -4.109 -1.751 1 97.38 276 ARG A O 1
ATOM 2085 N N . LEU A 1 277 ? -4.996 -4.781 -3.451 1 97.69 277 LEU A N 1
ATOM 2086 C CA . LEU A 1 277 ? -4.336 -5.781 -2.619 1 97.69 277 LEU A CA 1
ATOM 2087 C C . LEU A 1 277 ? -3.639 -5.125 -1.432 1 97.69 277 LEU A C 1
ATOM 2089 O O . LEU A 1 277 ? -3.656 -5.66 -0.322 1 97.69 277 LEU A O 1
ATOM 2093 N N . LEU A 1 278 ? -3.041 -4 -1.669 1 97.44 278 LEU A N 1
ATOM 2094 C CA . LEU A 1 278 ? -2.383 -3.266 -0.595 1 97.44 278 LEU A CA 1
ATOM 2095 C C . LEU A 1 278 ? -3.393 -2.816 0.455 1 97.44 278 LEU A C 1
ATOM 2097 O O . LEU A 1 278 ? -3.125 -2.9 1.656 1 97.44 278 LEU A O 1
ATOM 2101 N N . GLN A 1 279 ? -4.504 -2.346 0.01 1 95.81 279 GLN A N 1
ATOM 2102 C CA . GLN A 1 279 ? -5.566 -1.961 0.93 1 95.81 279 GLN A CA 1
ATOM 2103 C C . GLN A 1 279 ? -6.012 -3.146 1.784 1 95.81 279 GLN A C 1
ATOM 2105 O O . GLN A 1 279 ? -6.41 -2.971 2.938 1 95.81 279 GLN A O 1
ATOM 2110 N N . GLU A 1 280 ? -5.855 -4.32 1.165 1 92.88 280 GLU A N 1
ATOM 2111 C CA . GLU A 1 280 ? -6.34 -5.527 1.828 1 92.88 280 GLU A CA 1
ATOM 2112 C C . GLU A 1 280 ? -5.242 -6.172 2.672 1 92.88 280 GLU A C 1
ATOM 2114 O O . GLU A 1 280 ? -5.438 -7.246 3.24 1 92.88 280 GLU A O 1
ATOM 2119 N N . GLY A 1 281 ? -4.07 -5.578 2.658 1 93.69 281 GLY A N 1
ATOM 2120 C CA . GLY A 1 281 ? -3.088 -6.012 3.639 1 93.69 281 GLY A CA 1
ATOM 2121 C C . GLY A 1 281 ? -1.871 -6.668 3.016 1 93.69 281 GLY A C 1
ATOM 2122 O O . GLY A 1 281 ? -0.981 -7.141 3.725 1 93.69 281 GLY A O 1
ATOM 2123 N N . ALA A 1 282 ? -1.841 -6.781 1.708 1 97.19 282 ALA A N 1
ATOM 2124 C CA . ALA A 1 282 ? -0.623 -7.289 1.08 1 97.19 282 ALA A CA 1
ATOM 2125 C C . ALA A 1 282 ? 0.576 -6.406 1.417 1 97.19 282 ALA A C 1
ATOM 2127 O O . ALA A 1 282 ? 0.437 -5.191 1.573 1 97.19 282 ALA A O 1
ATOM 2128 N N . THR A 1 283 ? 1.721 -6.992 1.523 1 97.19 283 THR A N 1
ATOM 2129 C CA . THR A 1 283 ? 2.936 -6.23 1.796 1 97.19 283 THR A CA 1
ATOM 2130 C C . THR A 1 283 ? 3.305 -5.355 0.603 1 97.19 283 THR A C 1
ATOM 2132 O O . THR A 1 283 ? 3.275 -5.812 -0.542 1 97.19 283 THR A O 1
ATOM 2135 N N . CYS A 1 284 ? 3.611 -4.141 0.854 1 98.38 284 CYS A N 1
ATOM 2136 C CA . CYS A 1 284 ? 4.043 -3.221 -0.193 1 98.38 284 CYS A CA 1
ATOM 2137 C C . CYS A 1 284 ? 5.48 -3.51 -0.614 1 98.38 284 CYS A C 1
ATOM 2139 O O . CYS A 1 284 ? 6.406 -3.377 0.189 1 98.38 284 CYS A O 1
ATOM 2141 N N . ILE A 1 285 ? 5.691 -3.85 -1.861 1 98.75 285 ILE A N 1
ATOM 2142 C CA . ILE A 1 285 ? 7.008 -4.199 -2.379 1 98.75 285 ILE A CA 1
ATOM 2143 C C . ILE A 1 285 ? 7.57 -3.031 -3.186 1 98.75 285 ILE A C 1
ATOM 2145 O O . ILE A 1 285 ? 6.965 -2.598 -4.168 1 98.75 285 ILE A O 1
ATOM 2149 N N . THR A 1 286 ? 8.773 -2.539 -2.805 1 98.31 286 THR A N 1
ATOM 2150 C CA . THR A 1 286 ? 9.352 -1.394 -3.502 1 98.31 286 THR A CA 1
ATOM 2151 C C . THR A 1 286 ? 10.688 -1.762 -4.137 1 98.31 286 THR A C 1
ATOM 2153 O O . THR A 1 286 ? 11.195 -1.031 -4.988 1 98.31 286 THR A O 1
ATOM 2156 N N . ASP A 1 287 ? 11.273 -2.838 -3.703 1 97.31 287 ASP A N 1
ATOM 2157 C CA . ASP A 1 287 ? 12.508 -3.35 -4.289 1 97.31 287 ASP A CA 1
ATOM 2158 C C . ASP A 1 287 ? 12.773 -4.789 -3.848 1 97.31 287 ASP A C 1
ATOM 2160 O O . ASP A 1 287 ? 11.938 -5.398 -3.172 1 97.31 287 ASP A O 1
ATOM 2164 N N . GLN A 1 288 ? 13.891 -5.336 -4.316 1 97.06 288 GLN A N 1
ATOM 2165 C CA . GLN A 1 288 ? 14.219 -6.73 -4.047 1 97.06 288 GLN A CA 1
ATOM 2166 C C . GLN A 1 288 ? 14.469 -6.961 -2.561 1 97.06 288 GLN A C 1
ATOM 2168 O O . GLN A 1 288 ? 14.273 -8.07 -2.057 1 97.06 288 GLN A O 1
ATOM 2173 N N . ASN A 1 289 ? 14.867 -5.961 -1.789 1 96.38 289 ASN A N 1
ATOM 2174 C CA . ASN A 1 289 ? 15.141 -6.125 -0.364 1 96.38 289 ASN A CA 1
ATOM 2175 C C . ASN A 1 289 ? 13.867 -6.43 0.416 1 96.38 289 ASN A C 1
ATOM 2177 O O . ASN A 1 289 ? 13.891 -7.191 1.385 1 96.38 289 ASN A O 1
ATOM 2181 N N . ASP A 1 290 ? 12.812 -5.805 0.003 1 97.31 290 ASP A N 1
ATOM 2182 C CA . ASP A 1 290 ? 11.531 -6.102 0.635 1 97.31 290 ASP A CA 1
ATOM 2183 C C . ASP A 1 290 ? 11.195 -7.586 0.524 1 97.31 290 ASP A C 1
ATOM 2185 O O . ASP A 1 290 ? 10.719 -8.195 1.485 1 97.31 290 ASP A O 1
ATOM 2189 N N . ILE A 1 291 ? 11.461 -8.148 -0.607 1 97.81 291 ILE A N 1
ATOM 2190 C CA . ILE A 1 291 ? 11.18 -9.555 -0.87 1 97.81 291 ILE A CA 1
ATOM 2191 C C . ILE A 1 291 ? 12.117 -10.43 -0.043 1 97.81 291 ILE A C 1
ATOM 2193 O O . ILE A 1 291 ? 11.672 -11.375 0.614 1 97.81 291 ILE A O 1
ATOM 2197 N N . MET A 1 292 ? 13.336 -10.062 -0.06 1 96.44 292 MET A N 1
ATOM 2198 C CA . MET A 1 292 ? 14.336 -10.844 0.666 1 96.44 292 MET A CA 1
ATOM 2199 C C . MET A 1 292 ? 14.047 -10.836 2.164 1 96.44 292 MET A C 1
ATOM 2201 O O . MET A 1 292 ? 14.289 -11.828 2.85 1 96.44 292 MET A O 1
ATOM 2205 N N . GLU A 1 293 ? 13.617 -9.711 2.635 1 94.62 293 GLU A N 1
ATOM 2206 C CA . GLU A 1 293 ? 13.266 -9.617 4.047 1 94.62 293 GLU A CA 1
ATOM 2207 C C . GLU A 1 293 ? 12.133 -10.578 4.395 1 94.62 293 GLU A C 1
ATOM 2209 O O . GLU A 1 293 ? 12.18 -11.258 5.422 1 94.62 293 GLU A O 1
ATOM 2214 N N . ILE A 1 294 ? 11.156 -10.633 3.572 1 94.75 294 ILE A N 1
ATOM 2215 C CA . ILE A 1 294 ? 10.023 -11.523 3.799 1 94.75 294 ILE A CA 1
ATOM 2216 C C . ILE A 1 294 ? 10.5 -12.977 3.781 1 94.75 294 ILE A C 1
ATOM 2218 O O . ILE A 1 294 ? 10.109 -13.773 4.633 1 94.75 294 ILE A O 1
ATOM 2222 N N . LEU A 1 295 ? 11.352 -13.258 2.869 1 94 295 LEU A N 1
ATOM 2223 C CA . LEU A 1 295 ? 11.844 -14.625 2.707 1 94 295 LEU A CA 1
ATOM 2224 C C . LEU A 1 295 ? 12.789 -15 3.842 1 94 295 LEU A C 1
ATOM 2226 O O . LEU A 1 295 ? 12.859 -16.172 4.238 1 94 295 LEU A O 1
ATOM 2230 N N . GLY A 1 296 ? 13.656 -13.984 4.312 1 84.5 296 GLY A N 1
ATOM 2231 C CA . GLY A 1 296 ? 14.578 -14.219 5.41 1 84.5 296 GLY A CA 1
ATOM 2232 C C . GLY A 1 296 ? 13.891 -14.328 6.754 1 84.5 296 GLY A C 1
ATOM 2233 O O . GLY A 1 296 ? 14.352 -15.062 7.637 1 84.5 296 GLY A O 1
ATOM 2234 N N . GLU A 1 297 ? 13.047 -13.25 7.113 1 62.34 297 GLU A N 1
ATOM 2235 C CA . GLU A 1 297 ? 12.312 -13.297 8.375 1 62.34 297 GLU A CA 1
ATOM 2236 C C . GLU A 1 297 ? 11.656 -14.656 8.578 1 62.34 297 GLU A C 1
ATOM 2238 O O . GLU A 1 297 ? 11.523 -15.125 9.711 1 62.34 297 GLU A O 1
ATOM 2243 N N . ARG A 1 298 ? 11.289 -15.211 7.594 1 52.75 298 ARG A N 1
ATOM 2244 C CA . ARG A 1 298 ? 10.695 -16.547 7.727 1 52.75 298 ARG A CA 1
ATOM 2245 C C . ARG A 1 298 ? 11.734 -17.547 8.211 1 52.75 298 ARG A C 1
ATOM 2247 O O . ARG A 1 298 ? 11.398 -18.484 8.953 1 52.75 298 ARG A O 1
ATOM 2254 N N . GLU A 1 299 ? 13.016 -17.234 7.777 1 47.28 299 GLU A N 1
ATOM 2255 C CA . GLU A 1 299 ? 14.023 -18.109 8.375 1 47.28 299 GLU A CA 1
ATOM 2256 C C . GLU A 1 299 ? 14.344 -17.688 9.805 1 47.28 299 GLU A C 1
ATOM 2258 O O . GLU A 1 299 ? 14.633 -18.531 10.656 1 47.28 299 GLU A O 1
ATOM 2263 N N . SER A 1 300 ? 14.648 -16.344 10.023 1 40.97 300 SER A N 1
ATOM 2264 C CA . SER A 1 300 ? 15.047 -15.906 11.359 1 40.97 300 SER A CA 1
ATOM 2265 C C . SER A 1 300 ? 13.836 -15.625 12.234 1 40.97 300 SER A C 1
ATOM 2267 O O . SER A 1 300 ? 13.258 -14.539 12.18 1 40.97 300 SER A O 1
ATOM 2269 N N . LEU A 1 301 ? 12.977 -16.391 12.57 1 37.78 301 LEU A N 1
ATOM 2270 C CA . LEU A 1 301 ? 11.969 -16.156 13.594 1 37.78 301 LEU A CA 1
ATOM 2271 C C . LEU A 1 301 ? 12.586 -15.492 14.828 1 37.78 301 LEU A C 1
ATOM 2273 O O . LEU A 1 301 ? 11.906 -15.289 15.836 1 37.78 301 LEU A O 1
ATOM 2277 N N . SER A 1 302 ? 13.906 -15.617 15.055 1 30.55 302 SER A N 1
ATOM 2278 C CA . SER A 1 302 ? 14.312 -15.188 16.391 1 30.55 302 SER A CA 1
ATOM 2279 C C . SER A 1 302 ? 14.477 -13.68 16.469 1 30.55 302 SER A C 1
ATOM 2281 O O . SER A 1 302 ? 14.781 -13.133 17.531 1 30.55 302 SER A O 1
ATOM 2283 N N . ARG A 1 303 ? 15.125 -12.984 15.555 1 32.34 303 ARG A N 1
ATOM 2284 C CA . ARG A 1 303 ? 15.5 -11.656 16.031 1 32.34 303 ARG A CA 1
ATOM 2285 C C . ARG A 1 303 ? 14.312 -10.703 15.992 1 32.34 303 ARG A C 1
ATOM 2287 O O . ARG A 1 303 ? 13.5 -10.75 15.062 1 32.34 303 ARG A O 1
ATOM 2294 N N . PRO A 1 304 ? 14.148 -10.055 17.031 1 29.39 304 PRO A N 1
ATOM 2295 C CA . PRO A 1 304 ? 13.07 -9.07 17.141 1 29.39 304 PRO A CA 1
ATOM 2296 C C . PRO A 1 304 ? 13.102 -8.039 16.016 1 29.39 304 PRO A C 1
ATOM 2298 O O . PRO A 1 304 ? 14.164 -7.762 15.453 1 29.39 304 PRO A O 1
ATOM 2301 N N . PRO A 1 305 ? 12.094 -7.754 15.25 1 31.77 305 PRO A N 1
ATOM 2302 C CA . PRO A 1 305 ? 12.039 -6.734 14.203 1 31.77 305 PRO A CA 1
ATOM 2303 C C . PRO A 1 305 ? 12.844 -5.484 14.547 1 31.77 305 PRO A C 1
ATOM 2305 O O . PRO A 1 305 ? 12.766 -4.98 15.672 1 31.77 305 PRO A O 1
ATOM 2308 N N . SER A 1 306 ? 14.125 -5.438 14.18 1 30.58 306 SER A N 1
ATOM 2309 C CA . SER A 1 306 ? 14.789 -4.148 14.344 1 30.58 306 SER A CA 1
ATOM 2310 C C . SER A 1 306 ? 13.914 -3.008 13.844 1 30.58 306 SER A C 1
ATOM 2312 O O . SER A 1 306 ? 13.555 -2.963 12.664 1 30.58 306 SER A O 1
ATOM 2314 N N . CYS A 1 307 ? 12.992 -2.6 14.492 1 30.55 307 CYS A N 1
ATOM 2315 C CA . CYS A 1 307 ? 12.125 -1.444 14.297 1 30.55 307 CYS A CA 1
ATOM 2316 C C . CYS A 1 307 ? 12.93 -0.215 13.898 1 30.55 307 CYS A C 1
ATOM 2318 O O . CYS A 1 307 ? 13.383 0.542 14.766 1 30.55 307 CYS A O 1
ATOM 2320 N N . GLY A 1 308 ? 13.914 -0.4 13.062 1 33.47 308 GLY A N 1
ATOM 2321 C CA . GLY A 1 308 ? 14.359 0.911 12.625 1 33.47 308 GLY A CA 1
ATOM 2322 C C . GLY A 1 308 ? 13.25 1.76 12.039 1 33.47 308 GLY A C 1
ATOM 2323 O O . GLY A 1 308 ? 12.781 1.498 10.93 1 33.47 308 GLY A O 1
ATOM 2324 N N . SER A 1 309 ? 12.328 2.039 12.68 1 33.53 309 SER A N 1
ATOM 2325 C CA . SER A 1 309 ? 11.25 2.926 12.258 1 33.53 309 SER A CA 1
ATOM 2326 C C . SER A 1 309 ? 11.797 4.176 11.578 1 33.53 309 SER A C 1
ATOM 2328 O O . SER A 1 309 ? 12.844 4.691 11.969 1 33.53 309 SER A O 1
ATOM 2330 N N . LEU A 1 310 ? 11.703 4.238 10.297 1 36.97 310 LEU A N 1
ATOM 2331 C CA . LEU A 1 310 ? 11.992 5.445 9.531 1 36.97 310 LEU A CA 1
ATOM 2332 C C . LEU A 1 310 ? 11.82 6.691 10.391 1 36.97 310 LEU A C 1
ATOM 2334 O O . LEU A 1 310 ? 12.18 7.797 9.969 1 36.97 310 LEU A O 1
ATOM 2338 N N . LEU A 1 311 ? 10.953 6.516 11.305 1 37.59 311 LEU A N 1
ATOM 2339 C CA . LEU A 1 311 ? 10.789 7.727 12.102 1 37.59 311 LEU A CA 1
ATOM 2340 C C . LEU A 1 311 ? 12.055 8.039 12.891 1 37.59 311 LEU A C 1
ATOM 2342 O O . LEU A 1 311 ? 12.055 8.898 13.773 1 37.59 311 LEU A O 1
ATOM 2346 N N . ASP A 1 312 ? 12.969 7.152 12.859 1 38.97 312 ASP A N 1
ATOM 2347 C CA . ASP A 1 312 ? 14.141 7.398 13.68 1 38.97 312 ASP A CA 1
ATOM 2348 C C . ASP A 1 312 ? 14.922 8.609 13.18 1 38.97 312 ASP A C 1
ATOM 2350 O O . ASP A 1 312 ? 16.141 8.68 13.344 1 38.97 312 ASP A O 1
ATOM 2354 N N . ASP A 1 313 ? 14.406 9.125 12.117 1 38.91 313 ASP A N 1
ATOM 2355 C CA . ASP A 1 313 ? 15.242 10.273 11.773 1 38.91 313 ASP A CA 1
ATOM 2356 C C . ASP A 1 313 ? 15.539 11.117 13.008 1 38.91 313 ASP A C 1
ATOM 2358 O O . ASP A 1 313 ? 14.828 11.039 14.008 1 38.91 313 ASP A O 1
ATOM 2362 N N . LEU A 1 314 ? 16.531 12.086 12.93 1 43.59 314 LEU A N 1
ATOM 2363 C CA . LEU A 1 314 ? 17 12.969 13.992 1 43.59 314 LEU A CA 1
ATOM 2364 C C . LEU A 1 314 ? 15.828 13.57 14.766 1 43.59 314 LEU A C 1
ATOM 2366 O O . LEU A 1 314 ? 14.852 14.016 14.172 1 43.59 314 LEU A O 1
ATOM 2370 N N . ASP A 1 315 ? 15.508 13.117 15.852 1 49.56 315 ASP A N 1
ATOM 2371 C CA . ASP A 1 315 ? 14.516 13.711 16.75 1 49.56 315 ASP A CA 1
ATOM 2372 C C . ASP A 1 315 ? 14.484 15.234 16.594 1 49.56 315 ASP A C 1
ATOM 2374 O O . ASP A 1 315 ? 15.43 15.828 16.078 1 49.56 315 ASP A O 1
ATOM 2378 N N . GLU A 1 316 ? 13.367 15.883 16.641 1 54.97 316 GLU A N 1
ATOM 2379 C CA . GLU A 1 316 ? 13.172 17.328 16.594 1 54.97 316 GLU A CA 1
ATOM 2380 C C . GLU A 1 316 ? 14.297 18.062 17.312 1 54.97 316 GLU A C 1
ATOM 2382 O O . GLU A 1 316 ? 14.773 19.094 16.828 1 54.97 316 GLU A O 1
ATOM 2387 N N . ARG A 1 317 ? 14.766 17.469 18.328 1 60.59 317 ARG A N 1
ATOM 2388 C CA . ARG A 1 317 ? 15.828 18.047 19.141 1 60.59 317 ARG A CA 1
ATOM 2389 C C . ARG A 1 317 ? 17.156 18.062 18.391 1 60.59 317 ARG A C 1
ATOM 2391 O O . ARG A 1 317 ? 17.859 19.078 18.375 1 60.59 317 ARG A O 1
ATOM 2398 N N . GLU A 1 318 ? 17.25 16.984 17.562 1 69.19 318 GLU A N 1
ATOM 2399 C CA . GLU A 1 318 ? 18.516 16.875 16.859 1 69.19 318 GLU A CA 1
ATOM 2400 C C . GLU A 1 318 ? 18.578 17.812 15.664 1 69.19 318 GLU A C 1
ATOM 2402 O O . GLU A 1 318 ? 19.609 18.438 15.398 1 69.19 318 GLU A O 1
ATOM 2407 N N . SER A 1 319 ? 17.484 18 15.094 1 68.62 319 SER A N 1
ATOM 2408 C CA . SER A 1 319 ? 17.422 18.906 13.945 1 68.62 319 SER A CA 1
ATOM 2409 C C . SER A 1 319 ? 17.594 20.359 14.383 1 68.62 319 SER A C 1
ATOM 2411 O O . SER A 1 319 ? 18.297 21.125 13.727 1 68.62 319 SER A O 1
ATOM 2413 N N . ARG A 1 320 ? 17.016 20.812 15.5 1 72.12 320 ARG A N 1
ATOM 2414 C CA . ARG A 1 320 ? 17.156 22.156 16.047 1 72.12 320 ARG A CA 1
ATOM 2415 C C . ARG A 1 320 ? 18.609 22.438 16.422 1 72.12 320 ARG A C 1
ATOM 2417 O O . ARG A 1 320 ? 19.109 23.547 16.203 1 72.12 320 ARG A O 1
ATOM 2424 N N . VAL A 1 321 ? 19.188 21.344 16.891 1 77.12 321 VAL A N 1
ATOM 2425 C CA . VAL A 1 321 ? 20.578 21.5 17.297 1 77.12 321 VAL A CA 1
ATOM 2426 C C . VAL A 1 321 ? 21.453 21.625 16.047 1 77.12 321 VAL A C 1
ATOM 2428 O O . VAL A 1 321 ? 22.344 22.469 15.992 1 77.12 321 VAL A O 1
ATOM 2431 N N . LEU A 1 322 ? 21.047 20.922 15.031 1 78 322 LEU A N 1
ATOM 2432 C CA . LEU A 1 322 ? 21.828 20.953 13.805 1 78 322 LEU A CA 1
ATOM 2433 C C . LEU A 1 322 ? 21.672 22.297 13.086 1 78 322 LEU A C 1
ATOM 2435 O O . LEU A 1 322 ? 22.641 22.844 12.555 1 78 322 LEU A O 1
ATOM 2439 N N . ASP A 1 323 ? 20.547 22.781 13.219 1 75 323 ASP A N 1
ATOM 2440 C CA . ASP A 1 323 ? 20.25 24.062 12.578 1 75 323 ASP A CA 1
ATOM 2441 C C . ASP A 1 323 ? 20.922 25.219 13.32 1 75 323 ASP A C 1
ATOM 2443 O O . ASP A 1 323 ? 21.125 26.297 12.75 1 75 323 ASP A O 1
ATOM 2447 N N . ALA A 1 324 ? 21.188 25.016 14.492 1 73.5 324 ALA A N 1
ATOM 2448 C CA . ALA A 1 324 ? 21.844 26.031 15.328 1 73.5 324 ALA A CA 1
ATOM 2449 C C . ALA A 1 324 ? 23.344 26.094 15.039 1 73.5 324 ALA A C 1
ATOM 2451 O O . ALA A 1 324 ? 24.016 27.016 15.492 1 73.5 324 ALA A O 1
ATOM 2452 N N . PHE A 1 325 ? 23.719 25.172 14.164 1 77.56 325 PHE A N 1
ATOM 2453 C CA . PHE A 1 325 ? 25.125 25.188 13.789 1 77.56 325 PHE A CA 1
ATOM 2454 C C . PHE A 1 325 ? 25.422 26.359 12.844 1 77.56 325 PHE A C 1
ATOM 2456 O O . PHE A 1 325 ? 24.609 26.656 11.961 1 77.56 325 PHE A O 1
ATOM 2463 N N . PRO A 1 326 ? 26.484 26.953 12.984 1 75.81 326 PRO A N 1
ATOM 2464 C CA . PRO A 1 326 ? 26.891 27.922 11.969 1 75.81 326 PRO A CA 1
ATOM 2465 C C . PRO A 1 326 ? 27.203 27.281 10.625 1 75.81 326 PRO A C 1
ATOM 2467 O O . PRO A 1 326 ? 27.578 26.109 10.57 1 75.81 326 PRO A O 1
ATOM 2470 N N . LYS A 1 327 ? 26.969 27.953 9.484 1 72.25 327 LYS A N 1
ATOM 2471 C CA . LYS A 1 327 ? 27.172 27.438 8.133 1 72.25 327 LYS A CA 1
ATOM 2472 C C . LYS A 1 327 ? 28.641 27.125 7.883 1 72.25 327 LYS A C 1
ATOM 2474 O O . LYS A 1 327 ? 28.969 26.203 7.148 1 72.25 327 LYS A O 1
ATOM 2479 N N . VAL A 1 328 ? 29.422 28.031 8.352 1 74.88 328 VAL A N 1
ATOM 2480 C CA . VAL A 1 328 ? 30.875 27.875 8.234 1 74.88 328 VAL A CA 1
ATOM 2481 C C . VAL A 1 328 ? 31.516 27.969 9.609 1 74.88 328 VAL A C 1
ATOM 2483 O O . VAL A 1 328 ? 31.172 28.844 10.406 1 74.88 328 VAL A O 1
ATOM 2486 N N . GLY A 1 329 ? 32.312 26.859 9.938 1 78.75 329 GLY A N 1
ATOM 2487 C CA . GLY A 1 329 ? 33.125 26.891 11.156 1 78.75 329 GLY A CA 1
ATOM 2488 C C . GLY A 1 329 ? 32.625 25.906 12.211 1 78.75 329 GLY A C 1
ATOM 2489 O O . GLY A 1 329 ? 31.828 25.031 11.922 1 78.75 329 GLY A O 1
ATOM 2490 N N . SER A 1 330 ? 33.156 25.984 13.422 1 82.75 330 SER A N 1
ATOM 2491 C CA . SER A 1 330 ? 32.875 25.094 14.531 1 82.75 330 SER A CA 1
ATOM 2492 C C . SER A 1 330 ? 32.094 25.812 15.625 1 82.75 330 SER A C 1
ATOM 2494 O O . SER A 1 330 ? 32.031 27.047 15.656 1 82.75 330 SER A O 1
ATOM 2496 N N . THR A 1 331 ? 31.219 25.141 16.359 1 83.62 331 THR A N 1
ATOM 2497 C CA . THR A 1 331 ? 30.469 25.672 17.484 1 83.62 331 THR A CA 1
ATOM 2498 C C . THR A 1 331 ? 30.625 24.797 18.719 1 83.62 331 THR A C 1
ATOM 2500 O O . THR A 1 331 ? 31.266 23.734 18.641 1 83.62 331 THR A O 1
ATOM 2503 N N . THR A 1 332 ? 30.281 25.328 19.891 1 82.56 332 THR A N 1
ATOM 2504 C CA . THR A 1 332 ? 30.375 24.594 21.156 1 82.56 332 THR A CA 1
ATOM 2505 C C . THR A 1 332 ? 28.984 24.234 21.672 1 82.56 332 THR A C 1
ATOM 2507 O O . THR A 1 332 ? 27.984 24.812 21.219 1 82.56 332 THR A O 1
ATOM 2510 N N . CYS A 1 333 ? 28.953 23.266 22.531 1 80.5 333 CYS A N 1
ATOM 2511 C CA . CYS A 1 333 ? 27.688 22.859 23.141 1 80.5 333 CYS A CA 1
ATOM 2512 C C . CYS A 1 333 ? 27 24.047 23.797 1 80.5 333 CYS A C 1
ATOM 2514 O O . CYS A 1 333 ? 25.781 24.203 23.703 1 80.5 333 CYS A O 1
ATOM 2516 N N . GLU A 1 334 ? 27.766 24.938 24.438 1 78.62 334 GLU A N 1
ATOM 2517 C CA . GLU A 1 334 ? 27.219 26.109 25.125 1 78.62 334 GLU A CA 1
ATOM 2518 C C . GLU A 1 334 ? 26.531 27.062 24.156 1 78.62 334 GLU A C 1
ATOM 2520 O O . GLU A 1 334 ? 25.438 27.562 24.422 1 78.62 334 GLU A O 1
ATOM 2525 N N . LYS A 1 335 ? 27.172 27.312 23.047 1 81.06 335 LYS A N 1
ATOM 2526 C CA . LYS A 1 335 ? 26.609 28.188 22.016 1 81.06 335 LYS A CA 1
ATOM 2527 C C . LYS A 1 335 ? 25.391 27.547 21.359 1 81.06 335 LYS A C 1
ATOM 2529 O O . LYS A 1 335 ? 24.422 28.25 21.062 1 81.06 335 LYS A O 1
ATOM 2534 N N . LEU A 1 336 ? 25.422 26.344 21.141 1 80.06 336 LEU A N 1
ATOM 2535 C CA . LEU A 1 336 ? 24.297 25.625 20.547 1 80.06 336 LEU A CA 1
ATOM 2536 C C . LEU A 1 336 ? 23.078 25.656 21.453 1 80.06 336 LEU A C 1
ATOM 2538 O O . LEU A 1 336 ? 21.938 25.734 20.969 1 80.06 336 LEU A O 1
ATOM 2542 N N . VAL A 1 337 ? 23.391 25.641 22.75 1 76.5 337 VAL A N 1
ATOM 2543 C CA . VAL A 1 337 ? 22.312 25.719 23.734 1 76.5 337 VAL A CA 1
ATOM 2544 C C . VAL A 1 337 ? 21.609 27.078 23.609 1 76.5 337 VAL A C 1
ATOM 2546 O O . VAL A 1 337 ? 20.391 27.141 23.609 1 76.5 337 VAL A O 1
ATOM 2549 N N . VAL A 1 338 ? 22.359 28.094 23.438 1 74.56 338 VAL A N 1
ATOM 2550 C CA . VAL A 1 338 ? 21.844 29.453 23.359 1 74.56 338 VAL A CA 1
ATOM 2551 C C . VAL A 1 338 ? 21.094 29.641 22.047 1 74.56 338 VAL A C 1
ATOM 2553 O O . VAL A 1 338 ? 19.969 30.156 22.031 1 74.56 338 VAL A O 1
ATOM 2556 N N . VAL A 1 339 ? 21.688 29.172 21.031 1 73.25 339 VAL A N 1
ATOM 2557 C CA . VAL A 1 339 ? 21.141 29.438 19.703 1 73.25 339 VAL A CA 1
ATOM 2558 C C . VAL A 1 339 ? 19.922 28.531 19.453 1 73.25 339 VAL A C 1
ATOM 2560 O O . VAL A 1 339 ? 18.938 28.969 18.859 1 73.25 339 VAL A O 1
ATOM 2563 N N . SER A 1 340 ? 19.938 27.406 19.859 1 73.38 340 SER A N 1
ATOM 2564 C CA . SER A 1 340 ? 18.875 26.438 19.594 1 73.38 340 SER A CA 1
ATOM 2565 C C . SER A 1 340 ? 17.734 26.594 20.578 1 73.38 340 SER A C 1
ATOM 2567 O O . SER A 1 340 ? 16.609 26.156 20.312 1 73.38 340 SER A O 1
ATOM 2569 N N . GLY A 1 341 ? 18.047 27.156 21.844 1 64.69 341 GLY A N 1
ATOM 2570 C CA . GLY A 1 341 ? 17.094 27.266 22.922 1 64.69 341 GLY A CA 1
ATOM 2571 C C . GLY A 1 341 ? 16.766 25.938 23.594 1 64.69 341 GLY A C 1
ATOM 2572 O O . GLY A 1 341 ? 15.719 25.781 24.203 1 64.69 341 GLY A O 1
ATOM 2573 N N . ILE A 1 342 ? 17.672 25 23.469 1 70.44 342 ILE A N 1
ATOM 2574 C CA . ILE A 1 342 ? 17.516 23.656 24.016 1 70.44 342 ILE A CA 1
ATOM 2575 C C . ILE A 1 342 ? 18.422 23.484 25.234 1 70.44 342 ILE A C 1
ATOM 2577 O O . ILE A 1 342 ? 19.562 23.938 25.234 1 70.44 342 ILE A O 1
ATOM 2581 N N . PRO A 1 343 ? 17.906 22.891 26.312 1 65.5 343 PRO A N 1
ATOM 2582 C CA . PRO A 1 343 ? 18.75 22.703 27.516 1 65.5 343 PRO A CA 1
ATOM 2583 C C . PRO A 1 343 ? 20.031 21.938 27.219 1 65.5 343 PRO A C 1
ATOM 2585 O O . PRO A 1 343 ? 20.047 21.078 26.344 1 65.5 343 PRO A O 1
ATOM 2588 N N . PRO A 1 344 ? 21.016 22.141 28.031 1 73.38 344 PRO A N 1
ATOM 2589 C CA . PRO A 1 344 ? 22.344 21.578 27.781 1 73.38 344 PRO A CA 1
ATOM 2590 C C . PRO A 1 344 ? 22.328 20.047 27.703 1 73.38 344 PRO A C 1
ATOM 2592 O O . PRO A 1 344 ? 23 19.469 26.844 1 73.38 344 PRO A O 1
ATOM 2595 N N . ILE A 1 345 ? 21.641 19.453 28.469 1 71.69 345 ILE A N 1
ATOM 2596 C CA . ILE A 1 345 ? 21.609 18 28.516 1 71.69 345 ILE A CA 1
ATOM 2597 C C . ILE A 1 345 ? 21.016 17.453 27.219 1 71.69 345 ILE A C 1
ATOM 2599 O O . ILE A 1 345 ? 21.5 16.469 26.672 1 71.69 345 ILE A O 1
ATOM 2603 N N . GLU A 1 346 ? 20.094 18.141 26.75 1 73.62 346 GLU A N 1
ATOM 2604 C CA . GLU A 1 346 ? 19.406 17.688 25.531 1 73.62 346 GLU A CA 1
ATOM 2605 C C . GLU A 1 346 ? 20.234 18 24.281 1 73.62 346 GLU A C 1
ATOM 2607 O O . GLU A 1 346 ? 20.266 17.203 23.344 1 73.62 346 GLU A O 1
ATOM 2612 N N . VAL A 1 347 ? 20.875 19.125 24.328 1 77.81 347 VAL A N 1
ATOM 2613 C CA . VAL A 1 347 ? 21.797 19.453 23.234 1 77.81 347 VAL A CA 1
ATOM 2614 C C . VAL A 1 347 ? 22.922 18.422 23.172 1 77.81 347 VAL A C 1
ATOM 2616 O O . VAL A 1 347 ? 23.266 17.938 22.109 1 77.81 347 VAL A O 1
ATOM 2619 N N . SER A 1 348 ? 23.391 18.047 24.359 1 76.94 348 SER A N 1
ATOM 2620 C CA . SER A 1 348 ? 24.453 17.047 24.438 1 76.94 348 SER A CA 1
ATOM 2621 C C . SER A 1 348 ? 24 15.703 23.875 1 76.94 348 SER A C 1
ATOM 2623 O O . SER A 1 348 ? 24.734 15.039 23.156 1 76.94 348 SER A O 1
ATOM 2625 N N . ALA A 1 349 ? 22.797 15.359 24.203 1 74.12 349 ALA A N 1
ATOM 2626 C CA . ALA A 1 349 ? 22.234 14.109 23.688 1 74.12 349 ALA A CA 1
ATOM 2627 C C . ALA A 1 349 ? 22.062 14.172 22.172 1 74.12 349 ALA A C 1
ATOM 2629 O O . ALA A 1 349 ? 22.391 13.219 21.469 1 74.12 349 ALA A O 1
ATOM 2630 N N . ALA A 1 350 ? 21.578 15.273 21.688 1 75.69 350 ALA A N 1
ATOM 2631 C CA . ALA A 1 350 ? 21.359 15.469 20.25 1 75.69 350 ALA A CA 1
ATOM 2632 C C . ALA A 1 350 ? 22.688 15.453 19.5 1 75.69 350 ALA A C 1
ATOM 2634 O O . ALA A 1 350 ? 22.797 14.883 18.422 1 75.69 350 ALA A O 1
ATOM 2635 N N . LEU A 1 351 ? 23.656 16.078 20.141 1 77.69 351 LEU A N 1
ATOM 2636 C CA . LEU A 1 351 ? 24.984 16.094 19.547 1 77.69 351 LEU A CA 1
ATOM 2637 C C . LEU A 1 351 ? 25.562 14.688 19.438 1 77.69 351 LEU A C 1
ATOM 2639 O O . LEU A 1 351 ? 26.188 14.352 18.438 1 77.69 351 LEU A O 1
ATOM 2643 N N . GLY A 1 352 ? 25.297 13.922 20.438 1 74.75 352 GLY A N 1
ATOM 2644 C CA . GLY A 1 352 ? 25.703 12.523 20.359 1 74.75 352 GLY A CA 1
ATOM 2645 C C . GLY A 1 352 ? 25.062 11.773 19.219 1 74.75 352 GLY A C 1
ATOM 2646 O O . GLY A 1 352 ? 25.734 11.07 18.469 1 74.75 352 GLY A O 1
ATOM 2647 N N . THR A 1 353 ? 23.781 11.945 19.078 1 72.12 353 THR A N 1
ATOM 2648 C CA . THR A 1 353 ? 23.031 11.281 18.031 1 72.12 353 THR A CA 1
ATOM 2649 C C . THR A 1 353 ? 23.469 11.766 16.656 1 72.12 353 THR A C 1
ATOM 2651 O O . THR A 1 353 ? 23.641 10.969 15.727 1 72.12 353 THR A O 1
ATOM 2654 N N . LEU A 1 354 ? 23.688 13.031 16.516 1 75 354 LEU A N 1
ATOM 2655 C CA . LEU A 1 354 ? 24.109 13.633 15.266 1 75 354 LEU A CA 1
ATOM 2656 C C . LEU A 1 354 ? 25.531 13.188 14.898 1 75 354 LEU A C 1
ATOM 2658 O O . LEU A 1 354 ? 25.828 12.984 13.727 1 75 354 LEU A O 1
ATOM 2662 N N . GLU A 1 355 ? 26.297 13.055 15.961 1 75.25 355 GLU A N 1
ATOM 2663 C CA . GLU A 1 355 ? 27.672 12.57 15.75 1 75.25 355 GLU A CA 1
ATOM 2664 C C . GLU A 1 355 ? 27.672 11.117 15.273 1 75.25 355 GLU A C 1
ATOM 2666 O O . GLU A 1 355 ? 28.391 10.773 14.336 1 75.25 355 GLU A O 1
ATOM 2671 N N . MET A 1 356 ? 26.781 10.461 15.852 1 70.06 356 MET A N 1
ATOM 2672 C CA . MET A 1 356 ? 26.656 9.055 15.484 1 70.06 356 MET A CA 1
ATOM 2673 C C . MET A 1 356 ? 26.094 8.914 14.07 1 70.06 356 MET A C 1
ATOM 2675 O O . MET A 1 356 ? 26.453 7.988 13.344 1 70.06 356 MET A O 1
ATOM 2679 N N . ALA A 1 357 ? 25.312 9.789 13.672 1 64.19 357 ALA A N 1
ATOM 2680 C CA . ALA A 1 357 ? 24.688 9.781 12.352 1 64.19 357 ALA A CA 1
ATOM 2681 C C . ALA A 1 357 ? 25.609 10.383 11.297 1 64.19 357 ALA A C 1
ATOM 2683 O O . ALA A 1 357 ? 25.266 10.461 10.117 1 64.19 357 ALA A O 1
ATOM 2684 N N . GLY A 1 358 ? 26.734 10.977 11.711 1 66.69 358 GLY A N 1
ATOM 2685 C CA . GLY A 1 358 ? 27.766 11.531 10.852 1 66.69 358 GLY A CA 1
ATOM 2686 C C . GLY A 1 358 ? 27.438 12.922 10.336 1 66.69 358 GLY A C 1
ATOM 2687 O O . GLY A 1 358 ? 28 13.375 9.336 1 66.69 358 GLY A O 1
ATOM 2688 N N . ARG A 1 359 ? 26.5 13.555 10.906 1 74.44 359 ARG A N 1
ATOM 2689 C CA . ARG A 1 359 ? 26.062 14.859 10.43 1 74.44 359 ARG A CA 1
ATOM 2690 C C . ARG A 1 359 ? 26.906 15.977 11.023 1 74.44 359 ARG A C 1
ATOM 2692 O O . ARG A 1 359 ? 26.906 17.109 10.508 1 74.44 359 ARG A O 1
ATOM 2699 N N . ILE A 1 360 ? 27.516 15.617 12.18 1 77.75 360 ILE A N 1
ATOM 2700 C CA . ILE A 1 360 ? 28.438 16.562 12.789 1 77.75 360 ILE A CA 1
ATOM 2701 C C . ILE A 1 360 ? 29.703 15.852 13.219 1 77.75 360 ILE A C 1
ATOM 2703 O O . ILE A 1 360 ? 29.719 14.625 13.344 1 77.75 360 ILE A O 1
ATOM 2707 N N . SER A 1 361 ? 30.719 16.484 13.25 1 81.06 361 SER A N 1
ATOM 2708 C CA . SER A 1 361 ? 31.984 15.984 13.766 1 81.06 361 SER A CA 1
ATOM 2709 C C . SER A 1 361 ? 32.406 16.734 15.023 1 81.06 361 SER A C 1
ATOM 2711 O O . SER A 1 361 ? 32.156 17.938 15.141 1 81.06 361 SER A O 1
ATOM 2713 N N . ARG A 1 362 ? 32.906 16.016 15.953 1 78.81 362 ARG A N 1
ATOM 2714 C CA . ARG A 1 362 ? 33.375 16.562 17.219 1 78.81 362 ARG A CA 1
ATOM 2715 C C . ARG A 1 362 ? 34.906 16.625 17.25 1 78.81 362 ARG A C 1
ATOM 2717 O O . ARG A 1 362 ? 35.594 15.656 16.906 1 78.81 362 ARG A O 1
ATOM 2724 N N . ASN A 1 363 ? 35.438 17.734 17.438 1 77.88 363 ASN A N 1
ATOM 2725 C CA . ASN A 1 363 ? 36.875 17.938 17.719 1 77.88 363 ASN A CA 1
ATOM 2726 C C . ASN A 1 363 ? 37.062 18.609 19.078 1 77.88 363 ASN A C 1
ATOM 2728 O O . ASN A 1 363 ? 37.062 19.828 19.172 1 77.88 363 ASN A O 1
ATOM 2732 N N . GLY A 1 364 ? 37.344 17.797 20.156 1 76 364 GLY A N 1
ATOM 2733 C CA . GLY A 1 364 ? 37.406 18.328 21.516 1 76 364 GLY A CA 1
ATOM 2734 C C . GLY A 1 364 ? 36.062 18.844 22.016 1 76 364 GLY A C 1
ATOM 2735 O O . GLY A 1 364 ? 35.094 18.094 22.125 1 76 364 GLY A O 1
ATOM 2736 N N . LYS A 1 365 ? 36 20.078 22.453 1 78.75 365 LYS A N 1
ATOM 2737 C CA . LYS A 1 365 ? 34.781 20.719 22.922 1 78.75 365 LYS A CA 1
ATOM 2738 C C . LYS A 1 365 ? 34.031 21.406 21.781 1 78.75 365 LYS A C 1
ATOM 2740 O O . LYS A 1 365 ? 33.031 22.078 22.016 1 78.75 365 LYS A O 1
ATOM 2745 N N . SER A 1 366 ? 34.5 21.297 20.625 1 82 366 SER A N 1
ATOM 2746 C CA . SER A 1 366 ? 33.906 21.953 19.469 1 82 366 SER A CA 1
ATOM 2747 C C . SER A 1 366 ? 33.219 20.953 18.531 1 82 366 SER A C 1
ATOM 2749 O O . SER A 1 366 ? 33.656 19.812 18.438 1 82 366 SER A O 1
ATOM 2751 N N . TYR A 1 367 ? 32.125 21.344 17.922 1 84.06 367 TYR A N 1
ATOM 2752 C CA . TYR A 1 367 ? 31.344 20.547 16.984 1 84.06 367 TYR A CA 1
ATOM 2753 C C . TYR A 1 367 ? 31.25 21.234 15.633 1 84.06 367 TYR A C 1
ATOM 2755 O O . TYR A 1 367 ? 31.203 22.469 15.555 1 84.06 367 TYR A O 1
ATOM 2763 N N . ARG A 1 368 ? 31.297 20.453 14.578 1 81.81 368 ARG A N 1
ATOM 2764 C CA . ARG A 1 368 ? 31.141 20.953 13.219 1 81.81 368 ARG A CA 1
ATOM 2765 C C . ARG A 1 368 ? 30.141 20.125 12.43 1 81.81 368 ARG A C 1
ATOM 2767 O O . ARG A 1 368 ? 30.109 18.891 12.555 1 81.81 368 ARG A O 1
ATOM 2774 N N . ARG A 1 369 ? 29.422 20.828 11.703 1 79.62 369 ARG A N 1
ATOM 2775 C CA . ARG A 1 369 ? 28.5 20.141 10.797 1 79.62 369 ARG A CA 1
ATOM 2776 C C . ARG A 1 369 ? 29.266 19.5 9.641 1 79.62 369 ARG A C 1
ATOM 2778 O O . ARG A 1 369 ? 30.156 20.125 9.055 1 79.62 369 ARG A O 1
ATOM 2785 N N . MET A 1 370 ? 29.016 18.312 9.43 1 72.88 370 MET A N 1
ATOM 2786 C CA . MET A 1 370 ? 29.688 17.625 8.32 1 72.88 370 MET A CA 1
ATOM 2787 C C . MET A 1 370 ? 28.875 17.766 7.039 1 72.88 370 MET A C 1
ATOM 2789 O O . MET A 1 370 ? 27.641 17.75 7.078 1 72.88 370 MET A O 1
ATOM 2793 N N . GLN A 1 371 ? 29.328 18.328 5.91 1 56.62 371 GLN A N 1
ATOM 2794 C CA . GLN A 1 371 ? 28.75 18.438 4.574 1 56.62 371 GLN A CA 1
ATOM 2795 C C . GLN A 1 371 ? 28.375 17.062 4.02 1 56.62 371 GLN A C 1
ATOM 2797 O O . GLN A 1 371 ? 29.047 16.078 4.316 1 56.62 371 GLN A O 1
ATOM 2802 N N . MET B 1 1 ? -7.219 41.594 33.688 1 84.19 1 MET B N 1
ATOM 2803 C CA . MET B 1 1 ? -6.91 41.125 32.312 1 84.19 1 MET B CA 1
ATOM 2804 C C . MET B 1 1 ? -7.707 39.906 31.953 1 84.19 1 MET B C 1
ATOM 2806 O O . MET B 1 1 ? -7.934 39.031 32.812 1 84.19 1 MET B O 1
ATOM 2810 N N . ASP B 1 2 ? -8.234 39.875 30.766 1 91.94 2 ASP B N 1
ATOM 2811 C CA . ASP B 1 2 ? -9.047 38.719 30.406 1 91.94 2 ASP B CA 1
ATOM 2812 C C . ASP B 1 2 ? -8.195 37.625 29.781 1 91.94 2 ASP B C 1
ATOM 2814 O O . ASP B 1 2 ? -7 37.812 29.547 1 91.94 2 ASP B O 1
ATOM 2818 N N . GLU B 1 3 ? -8.742 36.5 29.781 1 96.31 3 GLU B N 1
ATOM 2819 C CA . GLU B 1 3 ? -8.047 35.312 29.312 1 96.31 3 GLU B CA 1
ATOM 2820 C C . GLU B 1 3 ? -7.465 35.5 27.922 1 96.31 3 GLU B C 1
ATOM 2822 O O . GLU B 1 3 ? -6.332 35.125 27.641 1 96.31 3 GLU B O 1
ATOM 2827 N N . ARG B 1 4 ? -8.211 36.125 27.062 1 96.31 4 ARG B N 1
ATOM 2828 C CA . ARG B 1 4 ? -7.805 36.312 25.672 1 96.31 4 ARG B CA 1
ATOM 2829 C C . ARG B 1 4 ? -6.578 37.219 25.578 1 96.31 4 ARG B C 1
ATOM 2831 O O . ARG B 1 4 ? -5.652 36.938 24.828 1 96.31 4 ARG B O 1
ATOM 2838 N N . GLU B 1 5 ? -6.566 38.219 26.344 1 95.5 5 GLU B N 1
ATOM 2839 C CA . GLU B 1 5 ? -5.418 39.125 26.375 1 95.5 5 GLU B CA 1
ATOM 2840 C C . GLU B 1 5 ? -4.172 38.406 26.891 1 95.5 5 GLU B C 1
ATOM 2842 O O . GLU B 1 5 ? -3.084 38.562 26.328 1 95.5 5 GLU B O 1
ATOM 2847 N N . ALA B 1 6 ? -4.355 37.625 27.953 1 96.62 6 ALA B N 1
ATOM 2848 C CA . ALA B 1 6 ? -3.227 36.906 28.531 1 96.62 6 ALA B CA 1
ATOM 2849 C C . ALA B 1 6 ? -2.664 35.906 27.531 1 96.62 6 ALA B C 1
ATOM 2851 O O . ALA B 1 6 ? -1.446 35.781 27.375 1 96.62 6 ALA B O 1
ATOM 2852 N N . ARG B 1 7 ? -3.543 35.188 26.875 1 96.12 7 ARG B N 1
ATOM 2853 C CA . ARG B 1 7 ? -3.121 34.219 25.891 1 96.12 7 ARG B CA 1
ATOM 2854 C C . ARG B 1 7 ? -2.428 34.875 24.703 1 96.12 7 ARG B C 1
ATOM 2856 O O . ARG B 1 7 ? -1.426 34.344 24.203 1 96.12 7 ARG B O 1
ATOM 2863 N N . LEU B 1 8 ? -2.98 35.938 24.266 1 96.56 8 LEU B N 1
ATOM 2864 C CA . LEU B 1 8 ? -2.32 36.688 23.188 1 96.56 8 LEU B CA 1
ATOM 2865 C C . LEU B 1 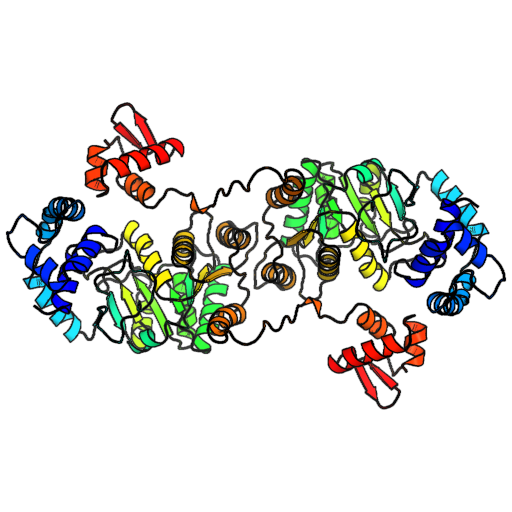8 ? -0.938 37.156 23.625 1 96.56 8 LEU B C 1
ATOM 2867 O O . LEU B 1 8 ? 0.02 37.062 22.859 1 96.56 8 LEU B O 1
ATOM 2871 N N . GLY B 1 9 ? -0.867 37.656 24.812 1 95.81 9 GLY B N 1
ATOM 2872 C CA . GLY B 1 9 ? 0.429 38.031 25.344 1 95.81 9 GLY B CA 1
ATOM 2873 C C . GLY B 1 9 ? 1.452 36.906 25.297 1 95.81 9 GLY B C 1
ATOM 2874 O O . GLY B 1 9 ? 2.574 37.125 24.828 1 95.81 9 GLY B O 1
ATOM 2875 N N . TRP B 1 10 ? 1.054 35.781 25.781 1 95.56 10 TRP B N 1
ATOM 2876 C CA . TRP B 1 10 ? 1.936 34.594 25.75 1 95.56 10 TRP B CA 1
ATOM 2877 C C . TRP B 1 10 ? 2.301 34.25 24.312 1 95.56 10 TRP B C 1
ATOM 2879 O O . TRP B 1 10 ? 3.449 33.875 24.031 1 95.56 10 TRP B O 1
ATOM 2889 N N . ALA B 1 11 ? 1.346 34.312 23.391 1 94.19 11 ALA B N 1
ATOM 2890 C CA . ALA B 1 11 ? 1.577 33.938 22 1 94.19 11 ALA B CA 1
ATOM 2891 C C . ALA B 1 11 ? 2.623 34.875 21.375 1 94.19 11 ALA B C 1
ATOM 2893 O O . ALA B 1 11 ? 3.342 34.469 20.453 1 94.19 11 ALA B O 1
ATOM 2894 N N . LEU B 1 12 ? 2.732 36.031 21.859 1 93.25 12 LEU B N 1
ATOM 2895 C CA . LEU B 1 12 ? 3.67 37 21.312 1 93.25 12 LEU B CA 1
ATOM 2896 C C . LEU B 1 12 ? 5.07 36.781 21.875 1 93.25 12 LEU B C 1
ATOM 2898 O O . LEU B 1 12 ? 6.066 37.125 21.219 1 93.25 12 LEU B O 1
ATOM 2902 N N . VAL B 1 13 ? 5.164 36.188 23.078 1 91.5 13 VAL B N 1
ATOM 2903 C CA . VAL B 1 13 ? 6.477 36.188 23.719 1 91.5 13 VAL B CA 1
ATOM 2904 C C . VAL B 1 13 ? 7.098 34.812 23.609 1 91.5 13 VAL B C 1
ATOM 2906 O O . VAL B 1 13 ? 8.297 34.656 23.844 1 91.5 13 VAL B O 1
ATOM 2909 N N . SER B 1 14 ? 6.297 33.844 23.297 1 89.69 14 SER B N 1
ATOM 2910 C CA . SER B 1 14 ? 6.812 32.5 23.203 1 89.69 14 SER B CA 1
ATOM 2911 C C . SER B 1 14 ? 6.539 31.875 21.828 1 89.69 14 SER B C 1
ATOM 2913 O O . SER B 1 14 ? 5.621 32.312 21.125 1 89.69 14 SER B O 1
ATOM 2915 N N . GLU B 1 15 ? 7.359 30.891 21.484 1 85.56 15 GLU B N 1
ATOM 2916 C CA . GLU B 1 15 ? 7.125 30.125 20.266 1 85.56 15 GLU B CA 1
ATOM 2917 C C . GLU B 1 15 ? 6.125 29 20.516 1 85.56 15 GLU B C 1
ATOM 2919 O O . GLU B 1 15 ? 5.969 28.531 21.641 1 85.56 15 GLU B O 1
ATOM 2924 N N . PRO B 1 16 ? 5.387 28.609 19.516 1 80.69 16 PRO B N 1
ATOM 2925 C CA . PRO B 1 16 ? 4.375 27.562 19.688 1 80.69 16 PRO B CA 1
ATOM 2926 C C . PRO B 1 16 ? 4.941 26.281 20.297 1 80.69 16 PRO B C 1
ATOM 2928 O O . PRO B 1 16 ? 4.242 25.594 21.031 1 80.69 16 PRO B O 1
ATOM 2931 N N . ALA B 1 17 ? 6.051 25.938 20.172 1 76.19 17 ALA B N 1
ATOM 2932 C CA . ALA B 1 17 ? 6.605 24.688 20.688 1 76.19 17 ALA B CA 1
ATOM 2933 C C . ALA B 1 17 ? 7.293 24.906 22.031 1 76.19 17 ALA B C 1
ATOM 2935 O O . ALA B 1 17 ? 8.023 24.031 22.516 1 76.19 17 ALA B O 1
ATOM 2936 N N . ASP B 1 18 ? 7.004 26.016 22.672 1 85.44 18 ASP B N 1
ATOM 2937 C CA . ASP B 1 18 ? 7.578 26.281 23.984 1 85.44 18 ASP B CA 1
ATOM 2938 C C . ASP B 1 18 ? 6.805 25.562 25.078 1 85.44 18 ASP B C 1
ATOM 2940 O O . ASP B 1 18 ? 5.871 26.109 25.656 1 85.44 18 ASP B O 1
ATOM 2944 N N . THR B 1 19 ? 7.27 24.422 25.391 1 86.56 19 THR B N 1
ATOM 2945 C CA . THR B 1 19 ? 6.559 23.562 26.328 1 86.56 19 THR B CA 1
ATOM 2946 C C . THR B 1 19 ? 6.652 24.109 27.75 1 86.56 19 THR B C 1
ATOM 2948 O O . THR B 1 19 ? 5.754 23.891 28.562 1 86.56 19 THR B O 1
ATOM 2951 N N . VAL B 1 20 ? 7.68 24.812 28.031 1 89.75 20 VAL B N 1
ATOM 2952 C CA . VAL B 1 20 ? 7.836 25.391 29.359 1 89.75 20 VAL B CA 1
ATOM 2953 C C . VAL B 1 20 ? 6.793 26.484 29.578 1 89.75 20 VAL B C 1
ATOM 2955 O O . VAL B 1 20 ? 6.121 26.5 30.609 1 89.75 20 VAL B O 1
ATOM 2958 N N . ALA B 1 21 ? 6.676 27.266 28.594 1 93.06 21 ALA B N 1
ATOM 2959 C CA . ALA B 1 21 ? 5.68 28.344 28.672 1 93.06 21 ALA B CA 1
ATOM 2960 C C . ALA B 1 21 ? 4.273 27.766 28.828 1 93.06 21 ALA B C 1
ATOM 2962 O O . ALA B 1 21 ? 3.502 28.219 29.672 1 93.06 21 ALA B O 1
ATOM 2963 N N . LEU B 1 22 ? 4.055 26.828 28.078 1 90.94 22 LEU B N 1
ATOM 2964 C CA . LEU B 1 22 ? 2.723 26.234 28.094 1 90.94 22 LEU B CA 1
ATOM 2965 C C . LEU B 1 22 ? 2.457 25.531 29.422 1 90.94 22 LEU B C 1
ATOM 2967 O O . LEU B 1 22 ? 1.385 25.703 30.016 1 90.94 22 LEU B O 1
ATOM 2971 N N . SER B 1 23 ? 3.406 24.766 29.891 1 91.31 23 SER B N 1
ATOM 2972 C CA . SER B 1 23 ? 3.25 24.062 31.156 1 91.31 23 SER B CA 1
ATOM 2973 C C . SER B 1 23 ? 3.07 25.047 32.312 1 91.31 23 SER B C 1
ATOM 2975 O O . SER B 1 23 ? 2.25 24.812 33.188 1 91.31 23 SER B O 1
ATOM 2977 N N . PHE B 1 24 ? 3.807 26.062 32.25 1 94.56 24 PHE B N 1
ATOM 2978 C CA . PHE B 1 24 ? 3.709 27.078 33.281 1 94.56 24 PHE B CA 1
ATOM 2979 C C . PHE B 1 24 ? 2.322 27.719 33.281 1 94.56 24 PHE B C 1
ATOM 2981 O O . PHE B 1 24 ? 1.674 27.797 34.312 1 94.56 24 PHE B O 1
ATOM 2988 N N . ALA B 1 25 ? 1.871 28.047 32.125 1 94.62 25 ALA B N 1
ATOM 2989 C CA . ALA B 1 25 ? 0.566 28.688 32 1 94.62 25 ALA B CA 1
ATOM 2990 C C . ALA B 1 25 ? -0.558 27.734 32.406 1 94.62 25 ALA B C 1
ATOM 2992 O O . ALA B 1 25 ? -1.576 28.172 32.938 1 94.62 25 ALA B O 1
ATOM 2993 N N . THR B 1 26 ? -0.356 26.5 32.125 1 91.69 26 THR B N 1
ATOM 2994 C CA . THR B 1 26 ? -1.373 25.5 32.438 1 91.69 26 THR B CA 1
ATOM 2995 C C . THR B 1 26 ? -1.44 25.25 33.938 1 91.69 26 THR B C 1
ATOM 2997 O O . THR B 1 26 ? -2.529 25.156 34.5 1 91.69 26 THR B O 1
ATOM 3000 N N . GLU B 1 27 ? -0.344 25.188 34.562 1 92.81 27 GLU B N 1
ATOM 3001 C CA . GLU B 1 27 ? -0.273 24.859 36 1 92.81 27 GLU B CA 1
ATOM 3002 C C . GLU B 1 27 ? -0.719 26.031 36.875 1 92.81 27 GLU B C 1
ATOM 3004 O O . GLU B 1 27 ? -1.44 25.844 37.844 1 92.81 27 GLU B O 1
ATOM 3009 N N . VAL B 1 28 ? -0.334 27.203 36.5 1 95.75 28 VAL B N 1
ATOM 3010 C CA . VAL B 1 28 ? -0.578 28.375 37.312 1 95.75 28 VAL B CA 1
ATOM 3011 C C . VAL B 1 28 ? -1.857 29.078 36.875 1 95.75 28 VAL B C 1
ATOM 3013 O O . VAL B 1 28 ? -2.508 29.766 37.656 1 95.75 28 VAL B O 1
ATOM 3016 N N . GLY B 1 29 ? -2.203 28.828 35.688 1 95.81 29 GLY B N 1
ATOM 3017 C CA . GLY B 1 29 ? -3.232 29.609 35 1 95.81 29 GLY B CA 1
ATOM 3018 C C . GLY B 1 29 ? -2.672 30.625 34.031 1 95.81 29 GLY B C 1
ATOM 3019 O O . GLY B 1 29 ? -1.665 31.281 34.312 1 95.81 29 GLY B O 1
ATOM 3020 N N . VAL B 1 30 ? -3.334 30.766 32.969 1 96.69 30 VAL B N 1
ATOM 3021 C CA . VAL B 1 30 ? -2.783 31.547 31.859 1 96.69 30 VAL B CA 1
ATOM 3022 C C . VAL B 1 30 ? -2.764 33.031 32.25 1 96.69 30 VAL B C 1
ATOM 3024 O O . VAL B 1 30 ? -1.813 33.75 31.922 1 96.69 30 VAL B O 1
ATOM 3027 N N . VAL B 1 31 ? -3.814 33.5 32.938 1 97.06 31 VAL B N 1
ATOM 3028 C CA . VAL B 1 31 ? -3.883 34.906 33.312 1 97.06 31 VAL B CA 1
ATOM 3029 C C . VAL B 1 31 ? -2.844 35.188 34.406 1 97.06 31 VAL B C 1
ATOM 3031 O O . VAL B 1 31 ? -2.057 36.125 34.281 1 97.06 31 VAL B O 1
ATOM 3034 N N . GLN B 1 32 ? -2.785 34.312 35.375 1 96.62 32 GLN B N 1
ATOM 3035 C CA . GLN B 1 32 ? -1.869 34.5 36.469 1 96.62 32 GLN B CA 1
ATOM 3036 C C . GLN B 1 32 ? -0.416 34.438 36.031 1 96.62 32 GLN B C 1
ATOM 3038 O O . GLN B 1 32 ? 0.425 35.219 36.469 1 96.62 32 GLN B O 1
ATOM 3043 N N . SER B 1 33 ? -0.153 33.531 35.219 1 96.62 33 SER B N 1
ATOM 3044 C CA . SER B 1 33 ? 1.213 33.375 34.719 1 96.62 33 SER B CA 1
ATOM 3045 C C . SER B 1 33 ? 1.654 34.562 33.906 1 96.62 33 SER B C 1
ATOM 3047 O O . SER B 1 33 ? 2.797 35.031 34.031 1 96.62 33 SER B O 1
ATOM 3049 N N . TYR B 1 34 ? 0.791 35.094 33.094 1 96.12 34 TYR B N 1
ATOM 3050 C CA . TYR B 1 34 ? 1.129 36.25 32.281 1 96.12 34 TYR B CA 1
ATOM 3051 C C . TYR B 1 34 ? 1.262 37.5 33.156 1 96.12 34 TYR B C 1
ATOM 3053 O O . TYR B 1 34 ? 2.127 38.344 32.938 1 96.12 34 TYR B O 1
ATOM 3061 N N . GLU B 1 35 ? 0.4 37.594 34.156 1 95.56 35 GLU B N 1
ATOM 3062 C CA . GLU B 1 35 ? 0.513 38.719 35.094 1 95.56 35 GLU B CA 1
ATOM 3063 C C . GLU B 1 35 ? 1.857 38.688 35.812 1 95.56 35 GLU B C 1
ATOM 3065 O O . GLU B 1 35 ? 2.461 39.719 36.062 1 95.56 35 GLU B O 1
ATOM 3070 N N . TRP B 1 36 ? 2.234 37.531 36.125 1 95.69 36 TRP B N 1
ATOM 3071 C CA . TRP B 1 36 ? 3.553 37.375 36.719 1 95.69 36 TRP B CA 1
ATOM 3072 C C . TRP B 1 36 ? 4.645 37.875 35.781 1 95.69 36 TRP B C 1
ATOM 3074 O O . TRP B 1 36 ? 5.578 38.562 36.188 1 95.69 36 TRP B O 1
ATOM 3084 N N . LEU B 1 37 ? 4.539 37.5 34.562 1 94 37 LEU B N 1
ATOM 3085 C CA . LEU B 1 37 ? 5.523 37.938 33.594 1 94 37 LEU B CA 1
ATOM 3086 C C . LEU B 1 37 ? 5.578 39.438 33.5 1 94 37 LEU B C 1
ATOM 3088 O O . LEU B 1 37 ? 6.652 40.031 33.344 1 94 37 LEU B O 1
ATOM 3092 N N . LEU B 1 38 ? 4.438 40 33.562 1 93.31 38 LEU B N 1
ATOM 3093 C CA . LEU B 1 38 ? 4.344 41.469 33.5 1 93.31 38 LEU B CA 1
ATOM 3094 C C . LEU B 1 38 ? 4.918 42.125 34.75 1 93.31 38 LEU B C 1
ATOM 3096 O O . LEU B 1 38 ? 5.344 43.281 34.719 1 93.31 38 LEU B O 1
ATOM 3100 N N . SER B 1 39 ? 4.93 41.219 35.594 1 90.06 39 SER B N 1
ATOM 3101 C CA . SER B 1 39 ? 5.441 41.75 36.844 1 90.06 39 SER B CA 1
ATOM 3102 C C . SER B 1 39 ? 6.969 41.719 36.875 1 90.06 39 SER B C 1
ATOM 3104 O O . SER B 1 39 ? 7.602 41.156 36 1 90.06 39 SER B O 1
ATOM 3106 N N . SER B 1 40 ? 7.684 42.5 37.719 1 84.69 40 SER B N 1
ATOM 3107 C CA . SER B 1 40 ? 9.133 42.531 37.875 1 84.69 40 SER B CA 1
ATOM 3108 C C . SER B 1 40 ? 9.609 41.5 38.906 1 84.69 40 SER B C 1
ATOM 3110 O O . SER B 1 40 ? 10.789 41.469 39.25 1 84.69 40 SER B O 1
ATOM 3112 N N . GLN B 1 41 ? 8.625 40.594 39.188 1 88.5 41 GLN B N 1
ATOM 3113 C CA . GLN B 1 41 ? 8.992 39.594 40.188 1 88.5 41 GLN B CA 1
ATOM 3114 C C . GLN B 1 41 ? 9.914 38.531 39.594 1 88.5 41 GLN B C 1
ATOM 3116 O O . GLN B 1 41 ? 9.664 38 38.5 1 88.5 41 GLN B O 1
ATOM 3121 N N . LYS B 1 42 ? 10.883 38.156 40.344 1 87 42 LYS B N 1
ATOM 3122 C CA . LYS B 1 42 ? 11.883 37.219 39.844 1 87 42 LYS B CA 1
ATOM 3123 C C . LYS B 1 42 ? 11.453 35.781 40.094 1 87 42 LYS B C 1
ATOM 3125 O O . LYS B 1 42 ? 11.688 34.906 39.281 1 87 42 LYS B O 1
ATOM 3130 N N . VAL B 1 43 ? 10.75 35.562 41.188 1 89.56 43 VAL B N 1
ATOM 3131 C CA . VAL B 1 43 ? 10.391 34.188 41.594 1 89.56 43 VAL B CA 1
ATOM 3132 C C . VAL B 1 43 ? 9.031 33.844 40.969 1 89.56 43 VAL B C 1
ATOM 3134 O O . VAL B 1 43 ? 8.023 34.5 41.25 1 89.56 43 VAL B O 1
ATOM 3137 N N . PRO B 1 44 ? 8.969 32.844 40.156 1 93.81 44 PRO B N 1
ATOM 3138 C CA . PRO B 1 44 ? 7.684 32.438 39.594 1 93.81 44 PRO B CA 1
ATOM 3139 C C . PRO B 1 44 ? 6.758 31.797 40.625 1 93.81 44 PRO B C 1
ATOM 3141 O O . PRO B 1 44 ? 7.23 31.25 41.625 1 93.81 44 PRO B O 1
ATOM 3144 N N . PRO B 1 45 ? 5.484 31.922 40.375 1 94 45 PRO B N 1
ATOM 3145 C CA . PRO B 1 45 ? 4.512 31.344 41.312 1 94 45 PRO B CA 1
ATOM 3146 C C . PRO B 1 45 ? 4.367 29.828 41.125 1 94 45 PRO B C 1
ATOM 3148 O O . PRO B 1 45 ? 3.25 29.312 41.094 1 94 45 PRO B O 1
ATOM 3151 N N . ILE B 1 46 ? 5.398 29.156 40.938 1 93.12 46 ILE B N 1
ATOM 3152 C CA . ILE B 1 46 ? 5.469 27.703 40.844 1 93.12 46 ILE B CA 1
ATOM 3153 C C . ILE B 1 46 ? 6.82 27.219 41.344 1 93.12 46 ILE B C 1
ATOM 3155 O O . ILE B 1 46 ? 7.848 27.859 41.125 1 93.12 46 ILE B O 1
ATOM 3159 N N . SER B 1 47 ? 6.82 26.109 42.125 1 90.31 47 SER B N 1
ATOM 3160 C CA . SER B 1 47 ? 8.039 25.625 42.75 1 90.31 47 SER B CA 1
ATOM 3161 C C . SER B 1 47 ? 8.57 24.391 42.062 1 90.31 47 SER B C 1
ATOM 3163 O O . SER B 1 47 ? 8.039 23.969 41.031 1 90.31 47 SER B O 1
ATOM 3165 N N . GLY B 1 48 ? 9.758 24 42.5 1 91.25 48 GLY B N 1
ATOM 3166 C CA . GLY B 1 48 ? 10.312 22.75 42 1 91.25 48 GLY B CA 1
ATOM 3167 C C . GLY B 1 48 ? 11.031 22.906 40.688 1 91.25 48 GLY B C 1
ATOM 3168 O O . GLY B 1 48 ? 11.633 23.953 40.406 1 91.25 48 GLY B O 1
ATOM 3169 N N . LYS B 1 49 ? 11.102 21.812 39.969 1 91.06 49 LYS B N 1
ATOM 3170 C CA . LYS B 1 49 ? 11.82 21.766 38.719 1 91.06 49 LYS B CA 1
ATOM 3171 C C . LYS B 1 49 ? 11.227 22.766 37.719 1 91.06 49 LYS B C 1
ATOM 3173 O O . LYS B 1 49 ? 11.969 23.453 37 1 91.06 49 LYS B O 1
ATOM 3178 N N . MET B 1 50 ? 9.953 22.844 37.719 1 91.94 50 MET B N 1
ATOM 3179 C CA . MET B 1 50 ? 9.273 23.766 36.812 1 91.94 50 MET B CA 1
ATOM 3180 C C . MET B 1 50 ? 9.586 25.219 37.156 1 91.94 50 MET B C 1
ATOM 3182 O O . MET B 1 50 ? 9.797 26.047 36.281 1 91.94 50 MET B O 1
ATOM 3186 N N . GLY B 1 51 ? 9.617 25.484 38.344 1 93.31 51 GLY B N 1
ATOM 3187 C CA . GLY B 1 51 ? 9.969 26.828 38.781 1 93.31 51 GLY B CA 1
ATOM 3188 C C . GLY B 1 51 ? 11.344 27.266 38.312 1 93.31 51 GLY B C 1
ATOM 3189 O O . GLY B 1 51 ? 11.531 28.406 37.875 1 93.31 51 GLY B O 1
ATOM 3190 N N . LYS B 1 52 ? 12.211 26.359 38.438 1 92.38 52 LYS B N 1
ATOM 3191 C CA . LYS B 1 52 ? 13.57 26.656 38 1 92.38 52 LYS B CA 1
ATOM 3192 C C . LYS B 1 52 ? 13.625 26.891 36.5 1 92.38 52 LYS B C 1
ATOM 3194 O O . LYS B 1 52 ? 14.289 27.828 36.031 1 92.38 52 LYS B O 1
ATOM 3199 N N . LEU B 1 53 ? 12.922 26.078 35.781 1 92.12 53 LEU B N 1
ATOM 3200 C CA . LEU B 1 53 ? 12.891 26.203 34.312 1 92.12 53 LEU B CA 1
ATOM 3201 C C . LEU B 1 53 ? 12.273 27.531 33.906 1 92.12 53 LEU B C 1
ATOM 3203 O O . LEU B 1 53 ? 12.781 28.203 33 1 92.12 53 LEU B O 1
ATOM 3207 N N . VAL B 1 54 ? 11.25 27.875 34.531 1 93.56 54 VAL B N 1
ATOM 3208 C CA . VAL B 1 54 ? 10.547 29.125 34.219 1 93.56 54 VAL B CA 1
ATOM 3209 C C . VAL B 1 54 ? 11.461 30.312 34.531 1 93.56 54 VAL B C 1
ATOM 3211 O O . VAL B 1 54 ? 11.547 31.25 33.719 1 93.56 54 VAL B O 1
ATOM 3214 N N . SER B 1 55 ? 12.125 30.266 35.594 1 91.94 55 SER B N 1
ATOM 3215 C CA . SER B 1 55 ? 13.039 31.344 35.969 1 91.94 55 SER B CA 1
ATOM 3216 C C . SER B 1 55 ? 14.141 31.516 34.938 1 91.94 55 SER B C 1
ATOM 3218 O O . SER B 1 55 ? 14.539 32.656 34.625 1 91.94 55 SER B O 1
ATOM 3220 N N . GLN B 1 56 ? 14.516 30.469 34.438 1 89.25 56 GLN B N 1
ATOM 3221 C CA . GLN B 1 56 ? 15.594 30.484 33.469 1 89.25 56 GLN B CA 1
ATOM 3222 C C . GLN B 1 56 ? 15.125 31.094 32.156 1 89.25 56 GLN B C 1
ATOM 3224 O O . GLN B 1 56 ? 15.914 31.703 31.422 1 89.25 56 GLN B O 1
ATOM 3229 N N . ARG B 1 57 ? 13.844 30.953 31.828 1 90.44 57 ARG B N 1
ATOM 3230 C CA . ARG B 1 57 ? 13.312 31.391 30.531 1 90.44 57 ARG B CA 1
ATOM 3231 C C . ARG B 1 57 ? 12.672 32.781 30.641 1 90.44 57 ARG B C 1
ATOM 3233 O O . ARG B 1 57 ? 12.414 33.406 29.625 1 90.44 57 ARG B O 1
ATOM 3240 N N . ALA B 1 58 ? 12.508 33.188 31.797 1 90.94 58 ALA B N 1
ATOM 3241 C CA . ALA B 1 58 ? 11.711 34.375 32.094 1 90.94 58 ALA B CA 1
ATOM 3242 C C . ALA B 1 58 ? 12.32 35.594 31.406 1 90.94 58 ALA B C 1
ATOM 3244 O O . ALA B 1 58 ? 11.594 36.438 30.875 1 90.94 58 ALA B O 1
ATOM 3245 N N . GLU B 1 59 ? 13.609 35.656 31.422 1 87.5 59 GLU B N 1
ATOM 3246 C CA . GLU B 1 59 ? 14.273 36.812 30.859 1 87.5 59 GLU B CA 1
ATOM 3247 C C . GLU B 1 59 ? 14.016 36.938 29.359 1 87.5 59 GLU B C 1
ATOM 3249 O O . GLU B 1 59 ? 13.758 38.031 28.844 1 87.5 59 GLU B O 1
ATOM 3254 N N . ALA B 1 60 ? 14.086 35.875 28.766 1 87 60 ALA B N 1
ATOM 3255 C CA . ALA B 1 60 ? 13.859 35.844 27.328 1 87 60 ALA B CA 1
ATOM 3256 C C . ALA B 1 60 ? 12.422 36.219 26.984 1 87 60 ALA B C 1
ATOM 3258 O O . ALA B 1 60 ? 12.18 36.938 26.016 1 87 60 ALA B O 1
ATOM 3259 N N . TRP B 1 61 ? 11.484 35.781 27.703 1 91.12 61 TRP B N 1
ATOM 3260 C CA . TRP B 1 61 ? 10.086 36.125 27.5 1 91.12 61 TRP B CA 1
ATOM 3261 C C . TRP B 1 61 ? 9.852 37.625 27.734 1 91.12 61 TRP B C 1
ATOM 3263 O O . TRP B 1 61 ? 9.219 38.312 26.922 1 91.12 61 TRP B O 1
ATOM 3273 N N . ARG B 1 62 ? 10.43 38.062 28.766 1 91.19 62 ARG B N 1
ATOM 3274 C CA . ARG B 1 62 ? 10.234 39.469 29.172 1 91.19 62 ARG B CA 1
ATOM 3275 C C . ARG B 1 62 ? 10.844 40.406 28.141 1 91.19 62 ARG B C 1
ATOM 3277 O O . ARG B 1 62 ? 10.32 41.531 27.922 1 91.19 62 ARG B O 1
ATOM 3284 N N . ALA B 1 63 ? 11.883 40 27.562 1 87.19 63 ALA B N 1
ATOM 3285 C CA . ALA B 1 63 ? 12.539 40.812 26.547 1 87.19 63 ALA B CA 1
ATOM 3286 C C . ALA B 1 63 ? 11.609 41.062 25.375 1 87.19 63 ALA B C 1
ATOM 3288 O O . ALA B 1 63 ? 11.789 42.031 24.641 1 87.19 63 ALA B O 1
ATOM 3289 N N . ARG B 1 64 ? 10.57 40.281 25.25 1 87.12 64 ARG B N 1
ATOM 3290 C CA . ARG B 1 64 ? 9.664 40.375 24.109 1 87.12 64 ARG B CA 1
ATOM 3291 C C . ARG B 1 64 ? 8.32 40.938 24.531 1 87.12 64 ARG B C 1
ATOM 3293 O O . ARG B 1 64 ? 7.41 41.094 23.703 1 87.12 64 ARG B O 1
ATOM 3300 N N . LEU B 1 65 ? 8.281 41.281 25.797 1 89 65 LEU B N 1
ATOM 3301 C CA . LEU B 1 65 ? 7.023 41.781 26.344 1 89 65 LEU B CA 1
ATOM 3302 C C . LEU B 1 65 ? 6.684 43.156 25.766 1 89 65 LEU B C 1
ATOM 3304 O O . LEU B 1 65 ? 7.543 44.031 25.688 1 89 65 LEU B O 1
ATOM 3308 N N . ASN B 1 66 ? 5.434 43.219 25.297 1 87.12 66 ASN B N 1
ATOM 3309 C CA . ASN B 1 66 ? 4.863 44.5 24.844 1 87.12 66 ASN B CA 1
ATOM 3310 C C . ASN B 1 66 ? 3.355 44.531 25.078 1 87.12 66 ASN B C 1
ATOM 3312 O O . ASN B 1 66 ? 2.568 44.406 24.141 1 87.12 66 ASN B O 1
ATOM 3316 N N . PRO B 1 67 ? 3.029 44.875 26.297 1 85.81 67 PRO B N 1
ATOM 3317 C CA . PRO B 1 67 ? 1.612 44.844 26.672 1 85.81 67 PRO B CA 1
ATOM 3318 C C . PRO B 1 67 ? 0.751 45.781 25.828 1 85.81 67 PRO B C 1
ATOM 3320 O O . PRO B 1 67 ? -0.404 45.469 25.531 1 85.81 67 PRO B O 1
ATOM 3323 N N . SER B 1 68 ? 1.286 46.938 25.547 1 86.62 68 SER B N 1
ATOM 3324 C CA . SER B 1 68 ? 0.542 47.875 24.703 1 86.62 68 SER B CA 1
ATOM 3325 C C . SER B 1 68 ? 0.265 47.281 23.328 1 86.62 68 SER B C 1
ATOM 3327 O O . SER B 1 68 ? -0.803 47.5 22.766 1 86.62 68 SER B O 1
ATOM 3329 N N . GLU B 1 69 ? 1.094 46.5 22.953 1 89.19 69 GLU B N 1
ATOM 3330 C CA . GLU B 1 69 ? 0.928 45.812 21.656 1 89.19 69 GLU B CA 1
ATOM 3331 C C . GLU B 1 69 ? -0.173 44.781 21.719 1 89.19 69 GLU B C 1
ATOM 3333 O O . GLU B 1 69 ? -0.92 44.594 20.766 1 89.19 69 GLU B O 1
ATOM 3338 N N . VAL B 1 70 ? -0.289 44.125 22.828 1 92.06 70 VAL B N 1
ATOM 3339 C CA . VAL B 1 70 ? -1.296 43.094 23 1 92.06 70 VAL B CA 1
ATOM 3340 C C . VAL B 1 70 ? -2.691 43.688 22.828 1 92.06 70 VAL B C 1
ATOM 3342 O O . VAL B 1 70 ? -3.48 43.219 22 1 92.06 70 VAL B O 1
ATOM 3345 N N . ALA B 1 71 ? -2.982 44.75 23.562 1 89.62 71 ALA B N 1
ATOM 3346 C CA . ALA B 1 71 ? -4.293 45.375 23.5 1 89.62 71 ALA B CA 1
ATOM 3347 C C . ALA B 1 71 ? -4.551 45.969 22.109 1 89.62 71 ALA B C 1
ATOM 3349 O O . ALA B 1 71 ? -5.645 45.812 21.562 1 89.62 71 ALA B O 1
ATOM 3350 N N . GLY B 1 72 ? -3.572 46.594 21.547 1 91.75 72 GLY B N 1
ATOM 3351 C CA . GLY B 1 72 ? -3.691 47.188 20.234 1 91.75 72 GLY B CA 1
ATOM 3352 C C . GLY B 1 72 ? -3.914 46.156 19.141 1 91.75 72 GLY B C 1
ATOM 3353 O O . GLY B 1 72 ? -4.742 46.375 18.25 1 91.75 72 GLY B O 1
ATOM 3354 N N . LEU B 1 73 ? -3.221 45.156 19.25 1 92.94 73 LEU B N 1
ATOM 3355 C CA . LEU B 1 73 ? -3.307 44.094 18.234 1 92.94 73 LEU B CA 1
ATOM 3356 C C . LEU B 1 73 ? -4.672 43.406 18.266 1 92.94 73 LEU B C 1
ATOM 3358 O O . LEU B 1 73 ? -5.27 43.156 17.219 1 92.94 73 LEU B O 1
ATOM 3362 N N . LEU B 1 74 ? -5.164 43.062 19.422 1 92 74 LEU B N 1
ATOM 3363 C CA . LEU B 1 74 ? -6.473 42.438 19.562 1 92 74 LEU B CA 1
ATOM 3364 C C . LEU B 1 74 ? -7.562 43.312 18.969 1 92 74 LEU B C 1
ATOM 3366 O O . LEU B 1 74 ? -8.43 42.844 18.234 1 92 74 LEU B O 1
ATOM 3370 N N . ALA B 1 75 ? -7.457 44.562 19.25 1 91.75 75 ALA B N 1
ATOM 3371 C CA . ALA B 1 75 ? -8.445 45.531 18.75 1 91.75 75 ALA B CA 1
ATOM 3372 C C . ALA B 1 75 ? -8.367 45.625 17.219 1 91.75 75 ALA B C 1
ATOM 3374 O O . ALA B 1 75 ? -9.391 45.562 16.531 1 91.75 75 ALA B O 1
ATOM 3375 N N . ARG B 1 76 ? -7.238 45.781 16.719 1 91.81 76 ARG B N 1
ATOM 3376 C CA . ARG B 1 76 ? -7.031 45.938 15.273 1 91.81 76 ARG B CA 1
ATOM 3377 C C . ARG B 1 76 ? -7.469 44.656 14.531 1 91.81 76 ARG B C 1
ATOM 3379 O O . ARG B 1 76 ? -8.125 44.75 13.492 1 91.81 76 ARG B O 1
ATOM 3386 N N . TRP B 1 77 ? -7.07 43.562 15.039 1 92 77 TRP B N 1
ATOM 3387 C CA . TRP B 1 77 ? -7.426 42.281 14.438 1 92 77 TRP B CA 1
ATOM 3388 C C . TRP B 1 77 ? -8.938 42.094 14.398 1 92 77 TRP B C 1
ATOM 3390 O O . TRP B 1 77 ? -9.492 41.688 13.383 1 92 77 TRP B O 1
ATOM 3400 N N . GLY B 1 78 ? -9.586 42.438 15.414 1 90.19 78 GLY B N 1
ATOM 3401 C CA . GLY B 1 78 ? -11.031 42.375 15.492 1 90.19 78 GLY B CA 1
ATOM 3402 C C . GLY B 1 78 ? -11.734 43.312 14.547 1 90.19 78 GLY B C 1
ATOM 3403 O O . GLY B 1 78 ? -12.719 42.938 13.898 1 90.19 78 GLY B O 1
ATOM 3404 N N . THR B 1 79 ? -11.227 44.5 14.469 1 91.75 79 THR B N 1
ATOM 3405 C CA . THR B 1 79 ? -11.836 45.531 13.617 1 91.75 79 THR B CA 1
ATOM 3406 C C . THR B 1 79 ? -11.758 45.094 12.148 1 91.75 79 THR B C 1
ATOM 3408 O O . THR B 1 79 ? -12.594 45.5 11.336 1 91.75 79 THR B O 1
ATOM 3411 N N . GLN B 1 80 ? -10.758 44.312 11.844 1 91.5 80 GLN B N 1
ATOM 3412 C CA . GLN B 1 80 ? -10.57 43.844 10.477 1 91.5 80 GLN B CA 1
ATOM 3413 C C . GLN B 1 80 ? -11.43 42.625 10.195 1 91.5 80 GLN B C 1
ATOM 3415 O O . GLN B 1 80 ? -11.391 42.062 9.094 1 91.5 80 GLN B O 1
ATOM 3420 N N . GLY B 1 81 ? -12.117 42.219 11.172 1 89.81 81 GLY B N 1
ATOM 3421 C CA . GLY B 1 81 ? -12.977 41.031 11.016 1 89.81 81 GLY B CA 1
ATOM 3422 C C . GLY B 1 81 ? -12.242 39.719 11.188 1 89.81 81 GLY B C 1
ATOM 3423 O O . GLY B 1 81 ? -12.734 38.688 10.797 1 89.81 81 GLY B O 1
ATOM 3424 N N . HIS B 1 82 ? -11.023 39.781 11.664 1 94.56 82 HIS B N 1
ATOM 3425 C CA . HIS B 1 82 ? -10.219 38.594 11.922 1 94.56 82 HIS B CA 1
ATOM 3426 C C . HIS B 1 82 ? -10.398 38.094 13.352 1 94.56 82 HIS B C 1
ATOM 3428 O O . HIS B 1 82 ? -11.047 38.75 14.164 1 94.56 82 HIS B O 1
ATOM 3434 N N . ARG B 1 83 ? -9.953 36.875 13.609 1 95.06 83 ARG B N 1
ATOM 3435 C CA . ARG B 1 83 ? -10.172 36.312 14.93 1 95.06 83 ARG B CA 1
ATOM 3436 C C . ARG B 1 83 ? -8.867 35.812 15.531 1 95.06 83 ARG B C 1
ATOM 3438 O O . ARG B 1 83 ? -8 35.281 14.82 1 95.06 83 ARG B O 1
ATOM 3445 N N . PHE B 1 84 ? -8.695 36.062 16.797 1 97 84 PHE B N 1
ATOM 3446 C CA . PHE B 1 84 ? -7.766 35.312 17.641 1 97 84 PHE B CA 1
ATOM 3447 C C . PHE B 1 84 ? -8.516 34.312 18.531 1 97 84 PHE B C 1
ATOM 3449 O O . PHE B 1 84 ? -9.078 34.688 19.562 1 97 84 PHE B O 1
ATOM 3456 N N . LEU B 1 85 ? -8.438 33.062 18.125 1 96.06 85 LEU B N 1
ATOM 3457 C CA . LEU B 1 85 ? -9.203 32.031 18.797 1 96.06 85 LEU B CA 1
ATOM 3458 C C . LEU B 1 85 ? -8.445 31.5 20.016 1 96.06 85 LEU B C 1
ATOM 3460 O O . LEU B 1 85 ? -7.23 31.297 19.953 1 96.06 85 LEU B O 1
ATOM 3464 N N . ILE B 1 86 ? -9.18 31.281 21.016 1 95.12 86 ILE B N 1
ATOM 3465 C CA . ILE B 1 86 ? -8.609 30.703 22.234 1 95.12 86 ILE B CA 1
ATOM 3466 C C . ILE B 1 86 ? -9.414 29.469 22.641 1 95.12 86 ILE B C 1
ATOM 3468 O O . ILE B 1 86 ? -10.531 29.266 22.156 1 95.12 86 ILE B O 1
ATOM 3472 N N . PRO B 1 87 ? -8.906 28.672 23.516 1 92.38 87 PRO B N 1
ATOM 3473 C CA . PRO B 1 87 ? -9.547 27.391 23.875 1 92.38 87 PRO B CA 1
ATOM 3474 C C . PRO B 1 87 ? -10.945 27.578 24.453 1 92.38 87 PRO B C 1
ATOM 3476 O O . PRO B 1 87 ? -11.797 26.688 24.312 1 92.38 87 PRO B O 1
ATOM 3479 N N . SER B 1 88 ? -11.219 28.672 25.062 1 92.94 88 SER B N 1
ATOM 3480 C CA . SER B 1 88 ? -12.523 28.875 25.672 1 92.94 88 SER B CA 1
ATOM 3481 C C . SER B 1 88 ? -13.562 29.297 24.641 1 92.94 88 SER B C 1
ATOM 3483 O O . SER B 1 88 ? -14.75 29.391 24.953 1 92.94 88 SER B O 1
ATOM 3485 N N . ASP B 1 89 ? -13.164 29.562 23.422 1 93.56 89 ASP B N 1
ATOM 3486 C CA . ASP B 1 89 ? -14.094 29.891 22.344 1 93.56 89 ASP B CA 1
ATOM 3487 C C . ASP B 1 89 ? -14.82 28.641 21.859 1 93.56 89 ASP B C 1
ATOM 3489 O O . ASP B 1 89 ? -14.219 27.562 21.75 1 93.56 89 ASP B O 1
ATOM 3493 N N . PRO B 1 90 ? -16.094 28.719 21.516 1 91.25 90 PRO B N 1
ATOM 3494 C CA . PRO B 1 90 ? -16.797 27.578 20.938 1 91.25 90 PRO B CA 1
ATOM 3495 C C . PRO B 1 90 ? -16.203 27.109 19.625 1 91.25 90 PRO B C 1
ATOM 3497 O O . PRO B 1 90 ? -16.312 25.922 19.281 1 91.25 90 PRO B O 1
ATOM 3500 N N . GLU B 1 91 ? -15.523 27.984 18.875 1 92.19 91 GLU B N 1
ATOM 3501 C CA . GLU B 1 91 ? -14.984 27.672 17.547 1 92.19 91 GLU B CA 1
ATOM 3502 C C . GLU B 1 91 ? -13.562 27.109 17.656 1 92.19 91 GLU B C 1
ATOM 3504 O O . GLU B 1 91 ? -12.922 26.844 16.641 1 92.19 91 GLU B O 1
ATOM 3509 N N . TRP B 1 92 ? -13.117 26.938 18.922 1 94 92 TRP B N 1
ATOM 3510 C CA . TRP B 1 92 ? -11.781 26.375 19.078 1 94 92 TRP B CA 1
ATOM 3511 C C . TRP B 1 92 ? -11.672 25.016 18.422 1 94 92 TRP B C 1
ATOM 3513 O O . TRP B 1 92 ? -12.398 24.078 18.781 1 94 92 TRP B O 1
ATOM 3523 N N . PRO B 1 93 ? -10.727 24.875 17.516 1 92.62 93 PRO B N 1
ATOM 3524 C CA . PRO B 1 93 ? -10.766 23.672 16.672 1 92.62 93 PRO B CA 1
ATOM 3525 C C . PRO B 1 93 ? -9.953 22.531 17.266 1 92.62 93 PRO B C 1
ATOM 3527 O O . PRO B 1 93 ? -9.938 21.422 16.703 1 92.62 93 PRO B O 1
ATOM 3530 N N . LEU B 1 94 ? -9.297 22.672 18.281 1 89.25 94 LEU B N 1
ATOM 3531 C CA . LEU B 1 94 ? -8.422 21.625 18.812 1 89.25 94 LEU B CA 1
ATOM 3532 C C . LEU B 1 94 ? -9.023 21 20.062 1 89.25 94 LEU B C 1
ATOM 3534 O O . LEU B 1 94 ? -8.305 20.375 20.859 1 89.25 94 LEU B O 1
ATOM 3538 N N . THR B 1 95 ? -10.344 21.062 20.141 1 73.94 95 THR B N 1
ATOM 3539 C CA . THR B 1 95 ? -11 20.453 21.281 1 73.94 95 THR B CA 1
ATOM 3540 C C . THR B 1 95 ? -10.828 18.938 21.25 1 73.94 95 THR B C 1
ATOM 3542 O O . THR B 1 95 ? -10.953 18.312 20.188 1 73.94 95 THR B O 1
ATOM 3545 N N . GLY B 1 96 ? -10.453 18.375 22.359 1 63.16 96 GLY B N 1
ATOM 3546 C CA . GLY B 1 96 ? -10.32 16.938 22.453 1 63.16 96 GLY B CA 1
ATOM 3547 C C . GLY B 1 96 ? -9.109 16.391 21.703 1 63.16 96 GLY B C 1
ATOM 3548 O O . GLY B 1 96 ? -8.773 15.219 21.812 1 63.16 96 GLY B O 1
ATOM 3549 N N . ARG B 1 97 ? -8.562 17.312 20.969 1 58.28 97 ARG B N 1
ATOM 3550 C CA . ARG B 1 97 ? -7.406 16.906 20.188 1 58.28 97 ARG B CA 1
ATOM 3551 C C . ARG B 1 97 ? -6.145 16.859 21.031 1 58.28 97 ARG B C 1
ATOM 3553 O O . ARG B 1 97 ? -6.023 17.578 22.016 1 58.28 97 ARG B O 1
ATOM 3560 N N . ARG B 1 98 ? -5.426 15.742 21.016 1 60.16 98 ARG B N 1
ATOM 3561 C CA . ARG B 1 98 ? -4.336 15.305 21.891 1 60.16 98 ARG B CA 1
ATOM 3562 C C . ARG B 1 98 ? -3.146 16.25 21.797 1 60.16 98 ARG B C 1
ATOM 3564 O O . ARG B 1 98 ? -2.037 15.906 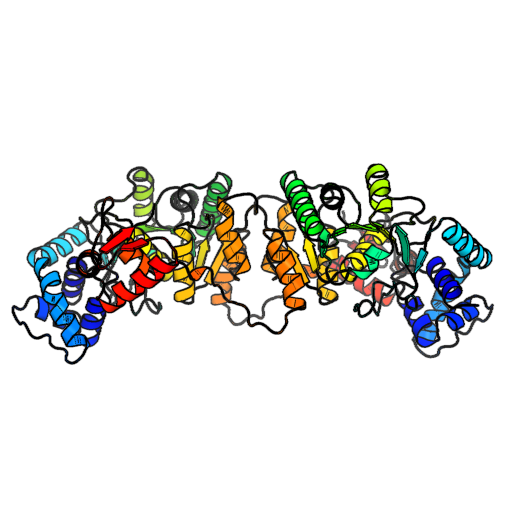22.203 1 60.16 98 ARG B O 1
ATOM 3571 N N . LEU B 1 99 ? -3.389 17.484 21.234 1 67.19 99 LEU B N 1
ATOM 3572 C CA . LEU B 1 99 ? -2.225 18.375 21.297 1 67.19 99 LEU B CA 1
ATOM 3573 C C . LEU B 1 99 ? -2.078 19 22.672 1 67.19 99 LEU B C 1
ATOM 3575 O O . LEU B 1 99 ? -1.774 20.188 22.781 1 67.19 99 LEU B O 1
ATOM 3579 N N . VAL B 1 100 ? -2.119 18.328 23.641 1 62.34 100 VAL B N 1
ATOM 3580 C CA . VAL B 1 100 ? -2.193 18.906 24.969 1 62.34 100 VAL B CA 1
ATOM 3581 C C . VAL B 1 100 ? -0.822 19.438 25.391 1 62.34 100 VAL B C 1
ATOM 3583 O O . VAL B 1 100 ? -0.701 20.562 25.844 1 62.34 100 VAL B O 1
ATOM 3586 N N . GLU B 1 101 ? 0.136 18.781 25.031 1 72.44 101 GLU B N 1
ATOM 3587 C CA . GLU B 1 101 ? 1.449 19.141 25.547 1 72.44 101 GLU B CA 1
ATOM 3588 C C . GLU B 1 101 ? 2.1 20.234 24.703 1 72.44 101 GLU B C 1
ATOM 3590 O O . GLU B 1 101 ? 3.066 20.859 25.125 1 72.44 101 GLU B O 1
ATOM 3595 N N . GLN B 1 102 ? 1.481 20.5 23.594 1 81.94 102 GLN B N 1
ATOM 3596 C CA . GLN B 1 102 ? 2.051 21.5 22.703 1 81.94 102 GLN B CA 1
ATOM 3597 C C . GLN B 1 102 ? 0.958 22.359 22.062 1 81.94 102 GLN B C 1
ATOM 3599 O O . GLN B 1 102 ? 1.1 22.797 20.922 1 81.94 102 GLN B O 1
ATOM 3604 N N . ALA B 1 103 ? 0.012 22.5 22.812 1 87.88 103 ALA B N 1
ATOM 3605 C CA . ALA B 1 103 ? -1.099 23.312 22.297 1 87.88 103 ALA B CA 1
ATOM 3606 C C . ALA B 1 103 ? -0.716 24.781 22.203 1 87.88 103 ALA B C 1
ATOM 3608 O O . ALA B 1 103 ? -0.03 25.312 23.094 1 87.88 103 ALA B O 1
ATOM 3609 N N . PRO B 1 104 ? -1.14 25.406 21.156 1 92.25 104 PRO B N 1
ATOM 3610 C CA . PRO B 1 104 ? -0.885 26.859 21.078 1 92.25 104 PRO B CA 1
ATOM 3611 C C . PRO B 1 104 ? -1.713 27.641 22.094 1 92.25 104 PRO B C 1
ATOM 3613 O O . PRO B 1 104 ? -2.783 27.203 22.516 1 92.25 104 PRO B O 1
ATOM 3616 N N . PHE B 1 105 ? -1.208 28.797 22.5 1 94.12 105 PHE B N 1
ATOM 3617 C CA . PHE B 1 105 ? -1.953 29.672 23.391 1 94.12 105 PHE B CA 1
ATOM 3618 C C . PHE B 1 105 ? -3.207 30.203 22.703 1 94.12 105 PHE B C 1
ATOM 3620 O O . PHE B 1 105 ? -4.203 30.516 23.359 1 94.12 105 PHE B O 1
ATOM 3627 N N . GLY B 1 106 ? -3.16 30.297 21.469 1 95.19 106 GLY B N 1
ATOM 3628 C CA . GLY B 1 106 ? -4.246 30.719 20.609 1 95.19 106 GLY B CA 1
ATOM 3629 C C . GLY B 1 106 ? -3.934 30.562 19.125 1 95.19 106 GLY B C 1
ATOM 3630 O O . GLY B 1 106 ? -2.811 30.203 18.766 1 95.19 106 GLY B O 1
ATOM 3631 N N . LEU B 1 107 ? -4.969 30.781 18.312 1 96.25 107 LEU B N 1
ATOM 3632 C CA . LEU B 1 107 ? -4.828 30.656 16.859 1 96.25 107 LEU B CA 1
ATOM 3633 C C . LEU B 1 107 ? -5.371 31.891 16.156 1 96.25 107 LEU B C 1
ATOM 3635 O O . LEU B 1 107 ? -6.461 32.375 16.484 1 96.25 107 LEU B O 1
ATOM 3639 N N . TRP B 1 108 ? -4.566 32.344 15.273 1 97.12 108 TRP B N 1
ATOM 3640 C CA . TRP B 1 108 ? -5.008 33.438 14.414 1 97.12 108 TRP B CA 1
ATOM 3641 C C . TRP B 1 108 ? -5.809 32.906 13.227 1 97.12 108 TRP B C 1
ATOM 3643 O O . TRP B 1 108 ? -5.43 31.922 12.609 1 97.12 108 TRP B O 1
ATOM 3653 N N . PHE B 1 109 ? -6.934 33.625 12.93 1 97.56 109 PHE B N 1
ATOM 3654 C CA . PHE B 1 109 ? -7.82 33.062 11.906 1 97.56 109 PHE B CA 1
ATOM 3655 C C . PHE B 1 109 ? -8.383 34.188 11.031 1 97.56 109 PHE B C 1
ATOM 3657 O O . PHE B 1 109 ? -8.758 35.25 11.539 1 97.56 109 PHE B O 1
ATOM 3664 N N . ILE B 1 110 ? -8.328 34 9.75 1 97.38 110 ILE B N 1
ATOM 3665 C CA . ILE B 1 110 ? -8.992 34.844 8.766 1 97.38 110 ILE B CA 1
ATOM 3666 C C . ILE B 1 110 ? -9.891 34 7.875 1 97.38 110 ILE B C 1
ATOM 3668 O O . ILE B 1 110 ? -9.453 32.969 7.32 1 97.38 110 ILE B O 1
ATOM 3672 N N . GLY B 1 111 ? -11.188 34.344 7.699 1 96.12 111 GLY B N 1
ATOM 3673 C CA . GLY B 1 111 ? -12.078 33.625 6.809 1 96.12 111 GLY B CA 1
ATOM 3674 C C . GLY B 1 111 ? -13.43 33.312 7.434 1 96.12 111 GLY B C 1
ATOM 3675 O O . GLY B 1 111 ? -13.891 34.062 8.305 1 96.12 111 GLY B O 1
ATOM 3676 N N . ASN B 1 112 ? -14.102 32.344 6.918 1 93.69 112 ASN B N 1
ATOM 3677 C CA . ASN B 1 112 ? -15.414 31.938 7.398 1 93.69 112 ASN B CA 1
ATOM 3678 C C . ASN B 1 112 ? -15.305 30.938 8.555 1 93.69 112 ASN B C 1
ATOM 3680 O O . ASN B 1 112 ? -14.914 29.797 8.352 1 93.69 112 ASN B O 1
ATOM 3684 N N . GLU B 1 113 ? -15.758 31.297 9.742 1 92.38 113 GLU B N 1
ATOM 3685 C CA . GLU B 1 113 ? -15.586 30.5 10.953 1 92.38 113 GLU B CA 1
ATOM 3686 C C . GLU B 1 113 ? -16.375 29.188 10.875 1 92.38 113 GLU B C 1
ATOM 3688 O O . GLU B 1 113 ? -16.141 28.266 11.648 1 92.38 113 GLU B O 1
ATOM 3693 N N . GLU B 1 114 ? -17.328 29.141 9.977 1 90.94 114 GLU B N 1
ATOM 3694 C CA . GLU B 1 114 ? -18.141 27.938 9.828 1 90.94 114 GLU B CA 1
ATOM 3695 C C . GLU B 1 114 ? -17.266 26.719 9.492 1 90.94 114 GLU B C 1
ATOM 3697 O O . GLU B 1 114 ? -17.594 25.594 9.867 1 90.94 114 GLU B O 1
ATOM 3702 N N . ILE B 1 115 ? -16.172 26.938 8.875 1 93.75 115 ILE B N 1
ATOM 3703 C CA . ILE B 1 115 ? -15.297 25.859 8.438 1 93.75 115 ILE B CA 1
ATOM 3704 C C . ILE B 1 115 ? -14.695 25.156 9.656 1 93.75 115 ILE B C 1
ATOM 3706 O O . ILE B 1 115 ? -14.328 23.984 9.586 1 93.75 115 ILE B O 1
ATOM 3710 N N . LEU B 1 116 ? -14.633 25.875 10.773 1 93 116 LEU B N 1
ATOM 3711 C CA . LEU B 1 116 ? -14 25.328 11.977 1 93 116 LEU B CA 1
ATOM 3712 C C . LEU B 1 116 ? -14.914 24.312 12.656 1 93 116 LEU B C 1
ATOM 3714 O O . LEU B 1 116 ? -14.445 23.484 13.43 1 93 116 LEU B O 1
ATOM 3718 N N . ARG B 1 117 ? -16.172 24.344 12.398 1 86.56 117 ARG B N 1
ATOM 3719 C CA . ARG B 1 117 ? -17.156 23.453 13.023 1 86.56 117 ARG B CA 1
ATOM 3720 C C . ARG B 1 117 ? -17.141 22.078 12.367 1 86.56 117 ARG B C 1
ATOM 3722 O O . ARG B 1 117 ? -17.5 21.078 12.992 1 86.56 117 ARG B O 1
ATOM 3729 N N . GLY B 1 118 ? -16.641 21.922 11.18 1 84.62 118 GLY B N 1
ATOM 3730 C CA . GLY B 1 118 ? -16.703 20.672 10.445 1 84.62 118 GLY B CA 1
ATOM 3731 C C . GLY B 1 118 ? -15.375 19.938 10.391 1 84.62 118 GLY B C 1
ATOM 3732 O O . GLY B 1 118 ? -15.211 18.984 9.617 1 84.62 118 GLY B O 1
ATOM 3733 N N . LEU B 1 119 ? -14.461 20.25 11.305 1 92.38 119 LEU B N 1
ATOM 3734 C CA . LEU B 1 119 ? -13.109 19.734 11.164 1 92.38 119 LEU B CA 1
ATOM 3735 C C . LEU B 1 119 ? -13.023 18.297 11.656 1 92.38 119 LEU B C 1
ATOM 3737 O O . LEU B 1 119 ? -12.07 17.578 11.344 1 92.38 119 LEU B O 1
ATOM 3741 N N . ASP B 1 120 ? -14.047 17.859 12.359 1 88.69 120 ASP B N 1
ATOM 3742 C CA . ASP B 1 120 ? -14.086 16.484 12.82 1 88.69 120 ASP B CA 1
ATOM 3743 C C . ASP B 1 120 ? -14.289 15.516 11.656 1 88.69 120 ASP B C 1
ATOM 3745 O O . ASP B 1 120 ? -14.055 14.312 11.781 1 88.69 120 ASP B O 1
ATOM 3749 N N . ALA B 1 121 ? -14.766 16.016 10.547 1 90.75 121 ALA B N 1
ATOM 3750 C CA . ALA B 1 121 ? -14.945 15.219 9.344 1 90.75 121 ALA B CA 1
ATOM 3751 C C . ALA B 1 121 ? -14.062 15.727 8.211 1 90.75 121 ALA B C 1
ATOM 3753 O O . ALA B 1 121 ? -14.445 15.656 7.035 1 90.75 121 ALA B O 1
ATOM 3754 N N . SER B 1 122 ? -12.945 16.234 8.562 1 95.88 122 SER B N 1
ATOM 3755 C CA . SER B 1 122 ? -12.039 16.812 7.57 1 95.88 122 SER B CA 1
ATOM 3756 C C . SER B 1 122 ? -10.828 15.906 7.34 1 95.88 122 SER B C 1
ATOM 3758 O O . SER B 1 122 ? -10.641 14.922 8.055 1 95.88 122 SER B O 1
ATOM 3760 N N . ALA B 1 123 ? -10.078 16.25 6.309 1 97.38 123 ALA B N 1
ATOM 3761 C CA . ALA B 1 123 ? -8.859 15.508 5.984 1 97.38 123 ALA B CA 1
ATOM 3762 C C . ALA B 1 123 ? -7.742 16.453 5.559 1 97.38 123 ALA B C 1
ATOM 3764 O O . ALA B 1 123 ? -7.969 17.391 4.785 1 97.38 123 ALA B O 1
ATOM 3765 N N . ALA B 1 124 ? -6.59 16.188 6.141 1 98.5 124 ALA B N 1
ATOM 3766 C CA . ALA B 1 124 ? -5.402 16.891 5.656 1 98.5 124 ALA B CA 1
ATOM 3767 C C . ALA B 1 124 ? -4.789 16.172 4.457 1 98.5 124 ALA B C 1
ATOM 3769 O O . ALA B 1 124 ? -4.605 14.953 4.492 1 98.5 124 ALA B O 1
ATOM 3770 N N . LEU B 1 125 ? -4.586 16.859 3.395 1 98.81 125 LEU B N 1
ATOM 3771 C CA . LEU B 1 125 ? -3.855 16.375 2.225 1 98.81 125 LEU B CA 1
ATOM 3772 C C . LEU B 1 125 ? -2.535 17.125 2.066 1 98.81 125 LEU B C 1
ATOM 3774 O O . LEU B 1 125 ? -2.527 18.344 1.839 1 98.81 125 LEU B O 1
ATOM 3778 N N . VAL B 1 126 ? -1.409 16.375 2.178 1 98.81 126 VAL B N 1
ATOM 3779 C CA . VAL B 1 126 ? -0.101 17.016 2.195 1 98.81 126 VAL B CA 1
ATOM 3780 C C . VAL B 1 126 ? 0.851 16.297 1.252 1 98.81 126 VAL B C 1
ATOM 3782 O O . VAL B 1 126 ? 0.558 15.18 0.805 1 98.81 126 VAL B O 1
ATOM 3785 N N . GLY B 1 127 ? 1.949 17 0.971 1 98.44 127 GLY B N 1
ATOM 3786 C CA . GLY B 1 127 ? 2.924 16.344 0.109 1 98.44 127 GLY B CA 1
ATOM 3787 C C . GLY B 1 127 ? 4.047 17.266 -0.321 1 98.44 127 GLY B C 1
ATOM 3788 O O . GLY B 1 127 ? 4.297 18.297 0.32 1 98.44 127 GLY B O 1
ATOM 3789 N N . ALA B 1 128 ? 4.688 16.922 -1.433 1 96.56 128 ALA B N 1
ATOM 3790 C CA . ALA B 1 128 ? 5.926 17.547 -1.898 1 96.56 128 ALA B CA 1
ATOM 3791 C C . ALA B 1 128 ? 5.668 18.938 -2.451 1 96.56 128 ALA B C 1
ATOM 3793 O O . ALA B 1 128 ? 4.664 19.172 -3.129 1 96.56 128 ALA B O 1
ATOM 3794 N N . ARG B 1 129 ? 6.625 19.844 -2.172 1 93.56 129 ARG B N 1
ATOM 3795 C CA . ARG B 1 129 ? 6.598 21.156 -2.785 1 93.56 129 ARG B CA 1
ATOM 3796 C C . ARG B 1 129 ? 6.922 21.078 -4.273 1 93.56 129 ARG B C 1
ATOM 3798 O O . ARG B 1 129 ? 6.32 21.797 -5.082 1 93.56 129 ARG B O 1
ATOM 3805 N N . ALA B 1 130 ? 7.906 20.203 -4.504 1 93.62 130 ALA B N 1
ATOM 3806 C CA . ALA B 1 130 ? 8.25 19.938 -5.898 1 93.62 130 ALA B CA 1
ATOM 3807 C C . ALA B 1 130 ? 7.5 18.719 -6.422 1 93.62 130 ALA B C 1
ATOM 3809 O O . ALA B 1 130 ? 8.109 17.688 -6.738 1 93.62 130 ALA B O 1
ATOM 3810 N N . SER B 1 131 ? 6.227 18.875 -6.613 1 96.44 131 SER B N 1
ATOM 3811 C CA . SER B 1 131 ? 5.352 17.766 -6.977 1 96.44 131 SER B CA 1
ATOM 3812 C C . SER B 1 131 ? 5.453 17.438 -8.461 1 96.44 131 SER B C 1
ATOM 3814 O O . SER B 1 131 ? 5.922 18.266 -9.25 1 96.44 131 SER B O 1
ATOM 3816 N N . THR B 1 132 ? 5.133 16.234 -8.82 1 97.75 132 THR B N 1
ATOM 3817 C CA . THR B 1 132 ? 5.031 15.812 -10.211 1 97.75 132 THR B CA 1
ATOM 3818 C C . THR B 1 132 ? 3.633 16.078 -10.758 1 97.75 132 THR B C 1
ATOM 3820 O O . THR B 1 132 ? 2.729 16.453 -10.008 1 97.75 132 THR B O 1
ATOM 3823 N N . ARG B 1 133 ? 3.486 15.898 -12.062 1 97.62 133 ARG B N 1
ATOM 3824 C CA . ARG B 1 133 ? 2.168 16.016 -12.68 1 97.62 133 ARG B CA 1
ATOM 3825 C C . ARG B 1 133 ? 1.186 15.023 -12.055 1 97.62 133 ARG B C 1
ATOM 3827 O O . ARG B 1 133 ? 0.014 15.344 -11.852 1 97.62 133 ARG B O 1
ATOM 3834 N N . TYR B 1 134 ? 1.675 13.836 -11.773 1 98.19 134 TYR B N 1
ATOM 3835 C CA . TYR B 1 134 ? 0.854 12.82 -11.125 1 98.19 134 TYR B CA 1
ATOM 3836 C C . TYR B 1 134 ? 0.34 13.312 -9.773 1 98.19 134 TYR B C 1
ATOM 3838 O O . TYR B 1 134 ? -0.86 13.25 -9.5 1 98.19 134 TYR B O 1
ATOM 3846 N N . GLY B 1 135 ? 1.244 13.844 -8.953 1 98.56 135 GLY B N 1
ATOM 3847 C CA . GLY B 1 135 ? 0.865 14.352 -7.641 1 98.56 135 GLY B CA 1
ATOM 3848 C C . GLY B 1 135 ? -0.136 15.484 -7.707 1 98.56 135 GLY B C 1
ATOM 3849 O O . GLY B 1 135 ? -1.107 15.508 -6.945 1 98.56 135 GLY B O 1
ATOM 3850 N N . ASP B 1 136 ? 0.111 16.375 -8.609 1 98.56 136 ASP B N 1
ATOM 3851 C CA . ASP B 1 136 ? -0.78 17.531 -8.766 1 98.56 136 ASP B CA 1
ATOM 3852 C C . ASP B 1 136 ? -2.189 17.078 -9.148 1 98.56 136 ASP B C 1
ATOM 3854 O O . ASP B 1 136 ? -3.174 17.562 -8.578 1 98.56 136 ASP B O 1
ATOM 3858 N N . GLU B 1 137 ? -2.244 16.172 -10.07 1 98.5 137 GLU B N 1
ATOM 3859 C CA . GLU B 1 137 ? -3.529 15.672 -10.547 1 98.5 137 GLU B CA 1
ATOM 3860 C C . GLU B 1 137 ? -4.289 14.961 -9.43 1 98.5 137 GLU B C 1
ATOM 3862 O O . GLU B 1 137 ? -5.48 15.211 -9.227 1 98.5 137 GLU B O 1
ATOM 3867 N N . VAL B 1 138 ? -3.643 14.133 -8.742 1 98.75 138 VAL B N 1
ATOM 3868 C CA . VAL B 1 138 ? -4.258 13.359 -7.676 1 98.75 138 VAL B CA 1
ATOM 3869 C C . VAL B 1 138 ? -4.734 14.289 -6.562 1 98.75 138 VAL B C 1
ATOM 3871 O O . VAL B 1 138 ? -5.863 14.172 -6.086 1 98.75 138 VAL B O 1
ATOM 3874 N N . ALA B 1 139 ? -3.877 15.234 -6.16 1 98.81 139 ALA B N 1
ATOM 3875 C CA . ALA B 1 139 ? -4.219 16.172 -5.098 1 98.81 139 ALA B CA 1
ATOM 3876 C C . ALA B 1 139 ? -5.473 16.969 -5.453 1 98.81 139 ALA B C 1
ATOM 3878 O O . ALA B 1 139 ? -6.402 17.078 -4.648 1 98.81 139 ALA B O 1
ATOM 3879 N N . ALA B 1 140 ? -5.445 17.484 -6.66 1 98.56 140 ALA B N 1
ATOM 3880 C CA . ALA B 1 140 ? -6.566 18.297 -7.105 1 98.56 140 ALA B CA 1
ATOM 3881 C C . ALA B 1 140 ? -7.852 17.484 -7.188 1 98.56 140 ALA B C 1
ATOM 3883 O O . ALA B 1 140 ? -8.906 17.938 -6.734 1 98.56 140 ALA B O 1
ATOM 3884 N N . GLN B 1 141 ? -7.727 16.312 -7.699 1 98.38 141 GLN B N 1
ATOM 3885 C CA . GLN B 1 141 ? -8.906 15.469 -7.887 1 98.38 141 GLN B CA 1
ATOM 3886 C C . GLN B 1 141 ? -9.484 15.031 -6.547 1 98.38 141 GLN B C 1
ATOM 3888 O O . GLN B 1 141 ? -10.695 15.086 -6.344 1 98.38 141 GLN B O 1
ATOM 3893 N N . LEU B 1 142 ? -8.672 14.562 -5.691 1 98.44 142 LEU B N 1
ATOM 3894 C CA . LEU B 1 142 ? -9.133 14.133 -4.375 1 98.44 142 LEU B CA 1
ATOM 3895 C C . LEU B 1 142 ? -9.797 15.289 -3.631 1 98.44 142 LEU B C 1
ATOM 3897 O O . LEU B 1 142 ? -10.883 15.125 -3.068 1 98.44 142 LEU B O 1
ATOM 3901 N N . SER B 1 143 ? -9.109 16.391 -3.668 1 98.44 143 SER B N 1
ATOM 3902 C CA . SER B 1 143 ? -9.625 17.547 -2.941 1 98.44 143 SER B CA 1
ATOM 3903 C C . SER B 1 143 ? -10.953 18.031 -3.529 1 98.44 143 SER B C 1
ATOM 3905 O O . SER B 1 143 ? -11.883 18.359 -2.789 1 98.44 143 SER B O 1
ATOM 3907 N N . HIS B 1 144 ? -11.008 18.062 -4.844 1 98.12 144 HIS B N 1
ATOM 3908 C CA . HIS B 1 144 ? -12.258 18.438 -5.508 1 98.12 144 HIS B CA 1
ATOM 3909 C C . HIS B 1 144 ? -13.398 17.516 -5.09 1 98.12 144 HIS B C 1
ATOM 3911 O O . HIS B 1 144 ? -14.469 17.984 -4.699 1 98.12 144 HIS B O 1
ATOM 3917 N N . SER B 1 145 ? -13.141 16.266 -5.172 1 97.44 145 SER B N 1
ATOM 3918 C CA . SER B 1 145 ? -14.164 15.266 -4.883 1 97.44 145 SER B CA 1
ATOM 3919 C C . SER B 1 145 ? -14.594 15.32 -3.422 1 97.44 145 SER B C 1
ATOM 3921 O O . SER B 1 145 ? -15.781 15.219 -3.115 1 97.44 145 SER B O 1
ATOM 3923 N N . LEU B 1 146 ? -13.688 15.477 -2.533 1 96.88 146 LEU B N 1
ATOM 3924 C CA . LEU B 1 146 ? -13.992 15.562 -1.11 1 96.88 146 LEU B CA 1
ATOM 3925 C C . LEU B 1 146 ? -14.812 16.812 -0.808 1 96.88 146 LEU B C 1
ATOM 3927 O O . LEU B 1 146 ? -15.828 16.734 -0.108 1 96.88 146 LEU B O 1
ATOM 3931 N N . SER B 1 147 ? -14.359 17.875 -1.365 1 94.5 147 SER B N 1
ATOM 3932 C CA . SER B 1 147 ? -15.047 19.141 -1.133 1 94.5 147 SER B CA 1
ATOM 3933 C C . SER B 1 147 ? -16.469 19.109 -1.671 1 94.5 147 SER B C 1
ATOM 3935 O O . SER B 1 147 ? -17.391 19.641 -1.045 1 94.5 147 SER B O 1
ATOM 3937 N N . ALA B 1 148 ? -16.594 18.516 -2.82 1 94.5 148 ALA B N 1
ATOM 3938 C CA . ALA B 1 148 ? -17.922 18.375 -3.422 1 94.5 148 ALA B CA 1
ATOM 3939 C C . ALA B 1 148 ? -18.859 17.578 -2.521 1 94.5 148 ALA B C 1
ATOM 3941 O O . ALA B 1 148 ? -20.078 17.719 -2.592 1 94.5 148 ALA B O 1
ATOM 3942 N N . LYS B 1 149 ? -18.297 16.844 -1.698 1 92.88 149 LYS B N 1
ATOM 3943 C CA . LYS B 1 149 ? -19.078 16.016 -0.794 1 92.88 149 LYS B CA 1
ATOM 3944 C C . LYS B 1 149 ? -19.172 16.656 0.593 1 92.88 149 LYS B C 1
ATOM 3946 O O . LYS B 1 149 ? -19.594 16 1.551 1 92.88 149 LYS B O 1
ATOM 3951 N N . GLY B 1 150 ? -18.641 17.797 0.751 1 91.69 150 GLY B N 1
ATOM 3952 C CA . GLY B 1 150 ? -18.781 18.562 1.982 1 91.69 150 GLY B CA 1
ATOM 3953 C C . GLY B 1 150 ? -17.672 18.312 2.973 1 91.69 150 GLY B C 1
ATOM 3954 O O . GLY B 1 150 ? -17.75 18.75 4.125 1 91.69 150 GLY B O 1
ATOM 3955 N N . VAL B 1 151 ? -16.688 17.609 2.561 1 94.56 151 VAL B N 1
ATOM 3956 C CA . VAL B 1 151 ? -15.539 17.344 3.426 1 94.56 151 VAL B CA 1
ATOM 3957 C C . VAL B 1 151 ? -14.523 18.484 3.301 1 94.56 151 VAL B C 1
ATOM 3959 O O . VAL B 1 151 ? -14.102 18.828 2.195 1 94.56 151 VAL B O 1
ATOM 3962 N N . THR B 1 152 ? -14.156 19.062 4.406 1 96.12 152 THR B N 1
ATOM 3963 C CA . THR B 1 152 ? -13.148 20.125 4.402 1 96.12 152 THR B CA 1
ATOM 3964 C C . THR B 1 152 ? -11.75 19.531 4.227 1 96.12 152 THR B C 1
ATOM 3966 O O . THR B 1 152 ? -11.391 18.562 4.895 1 96.12 152 THR B O 1
ATOM 3969 N N . THR B 1 153 ? -11.016 20.094 3.285 1 97.81 153 THR B N 1
ATOM 3970 C CA . THR B 1 153 ? -9.625 19.703 3.133 1 97.81 153 THR B CA 1
ATOM 3971 C C . THR B 1 153 ? -8.703 20.719 3.791 1 97.81 153 THR B C 1
ATOM 3973 O O . THR B 1 153 ? -8.984 21.922 3.785 1 97.81 153 THR B O 1
ATOM 3976 N N . ILE B 1 154 ? -7.629 20.234 4.379 1 98.38 154 ILE B N 1
ATOM 3977 C CA . ILE B 1 154 ? -6.656 21.062 5.078 1 98.38 154 ILE B CA 1
ATOM 3978 C C . ILE B 1 154 ? -5.27 20.859 4.473 1 98.38 154 ILE B C 1
ATOM 3980 O O . ILE B 1 154 ? -4.863 19.719 4.215 1 98.38 154 ILE B O 1
ATOM 3984 N N . SER B 1 155 ? -4.539 21.922 4.191 1 98.69 155 SER B N 1
ATOM 3985 C CA . SER B 1 155 ? -3.158 21.844 3.725 1 98.69 155 SER B CA 1
ATOM 3986 C C . SER B 1 155 ? -2.381 23.094 4.09 1 98.69 155 SER B C 1
ATOM 3988 O O . SER B 1 155 ? -2.908 23.984 4.758 1 98.69 155 SER B O 1
ATOM 3990 N N . GLY B 1 156 ? -1.141 23.219 3.73 1 97.94 156 GLY B N 1
ATOM 3991 C CA . GLY B 1 156 ? -0.257 24.25 4.227 1 97.94 156 GLY B CA 1
ATOM 3992 C C . GLY B 1 156 ? -0.257 25.5 3.361 1 97.94 156 GLY B C 1
ATOM 3993 O O . GLY B 1 156 ? 0.15 26.578 3.809 1 97.94 156 GLY B O 1
ATOM 3994 N N . GLY B 1 157 ? -0.57 25.359 2.105 1 96.88 157 GLY B N 1
ATOM 3995 C CA . GLY B 1 157 ? -0.636 26.516 1.217 1 96.88 157 GLY B CA 1
ATOM 3996 C C . GLY B 1 157 ? 0.653 26.75 0.454 1 96.88 157 GLY B C 1
ATOM 3997 O O . GLY B 1 157 ? 0.751 27.703 -0.329 1 96.88 157 GLY B O 1
ATOM 3998 N N . ALA B 1 158 ? 1.661 25.906 0.667 1 94.56 158 ALA B N 1
ATOM 3999 C CA . ALA B 1 158 ? 2.928 26.031 -0.051 1 94.56 158 ALA B CA 1
ATOM 4000 C C . ALA B 1 158 ? 2.756 25.688 -1.528 1 94.56 158 ALA B C 1
ATOM 4002 O O . ALA B 1 158 ? 1.647 25.75 -2.064 1 94.56 158 ALA B O 1
ATOM 4003 N N . TYR B 1 159 ? 3.838 25.516 -2.201 1 95.06 159 TYR B N 1
ATOM 4004 C CA . TYR B 1 159 ? 3.816 25.078 -3.592 1 95.06 159 TYR B CA 1
ATOM 4005 C C . TYR B 1 159 ? 3.471 23.594 -3.688 1 95.06 159 TYR B C 1
ATOM 4007 O O . TYR B 1 159 ? 3.285 22.922 -2.668 1 95.06 159 TYR B O 1
ATOM 4015 N N . GLY B 1 160 ? 3.312 23.172 -4.902 1 97.56 160 GLY B N 1
ATOM 4016 C CA . GLY B 1 160 ? 3.162 21.75 -5.148 1 97.56 160 GLY B CA 1
ATOM 4017 C C . GLY B 1 160 ? 1.828 21.203 -4.676 1 97.56 160 GLY B C 1
ATOM 4018 O O . GLY B 1 160 ? 0.773 21.734 -5.031 1 97.56 160 GLY B O 1
ATOM 4019 N N . ILE B 1 161 ? 1.903 20.234 -3.861 1 98.69 161 ILE B N 1
ATOM 4020 C CA . ILE B 1 161 ? 0.712 19.484 -3.453 1 98.69 161 ILE B CA 1
ATOM 4021 C C . ILE B 1 161 ? -0.23 20.422 -2.688 1 98.69 161 ILE B C 1
ATOM 4023 O O . ILE B 1 161 ? -1.444 20.391 -2.906 1 98.69 161 ILE B O 1
ATOM 4027 N N . ASP B 1 162 ? 0.327 21.25 -1.817 1 98.38 162 ASP B N 1
ATOM 4028 C CA . ASP B 1 162 ? -0.515 22.156 -1.041 1 98.38 162 ASP B CA 1
ATOM 4029 C C . ASP B 1 162 ? -1.386 23.016 -1.955 1 98.38 162 ASP B C 1
ATOM 4031 O O . ASP B 1 162 ? -2.6 23.109 -1.758 1 98.38 162 ASP B O 1
ATOM 4035 N N . ALA B 1 163 ? -0.756 23.594 -2.877 1 98.31 163 ALA B N 1
ATOM 4036 C CA . ALA B 1 163 ? -1.48 24.469 -3.799 1 98.31 163 ALA B CA 1
ATOM 4037 C C . ALA B 1 163 ? -2.523 23.688 -4.59 1 98.31 163 ALA B C 1
ATOM 4039 O O . ALA B 1 163 ? -3.654 24.141 -4.766 1 98.31 163 ALA B O 1
ATOM 4040 N N . ALA B 1 164 ? -2.127 22.516 -5.078 1 98.56 164 ALA B N 1
ATOM 4041 C CA . ALA B 1 164 ? -3.031 21.672 -5.859 1 98.56 164 ALA B CA 1
ATOM 4042 C C . ALA B 1 164 ? -4.266 21.297 -5.047 1 98.56 164 ALA B C 1
ATOM 4044 O O . ALA B 1 164 ? -5.379 21.266 -5.574 1 98.56 164 ALA B O 1
ATOM 4045 N N . VAL B 1 165 ? -4.109 21.031 -3.781 1 98.75 165 VAL B N 1
ATOM 4046 C CA . VAL B 1 165 ? -5.203 20.672 -2.887 1 98.75 165 VAL B CA 1
ATOM 4047 C C . VAL B 1 165 ? -6.191 21.844 -2.783 1 98.75 165 VAL B C 1
ATOM 4049 O O . VAL B 1 165 ? -7.395 21.656 -2.988 1 98.75 165 VAL B O 1
ATOM 4052 N N . HIS B 1 166 ? -5.68 22.969 -2.516 1 98.56 166 HIS B N 1
ATOM 4053 C CA . HIS B 1 166 ? -6.559 24.125 -2.34 1 98.56 166 HIS B CA 1
ATOM 4054 C C . HIS B 1 166 ? -7.262 24.484 -3.643 1 98.56 166 HIS B C 1
ATOM 4056 O O . HIS B 1 166 ? -8.461 24.766 -3.646 1 98.56 166 HIS B O 1
ATOM 4062 N N . ARG B 1 167 ? -6.508 24.469 -4.73 1 97.88 167 ARG B N 1
ATOM 4063 C CA . ARG B 1 167 ? -7.121 24.781 -6.02 1 97.88 167 ARG B CA 1
ATOM 4064 C C . ARG B 1 167 ? -8.203 23.75 -6.363 1 97.88 167 ARG B C 1
ATOM 4066 O O . ARG B 1 167 ? -9.25 24.109 -6.914 1 97.88 167 ARG B O 1
ATOM 4073 N N . GLY B 1 168 ? -7.926 22.516 -6.059 1 98.12 168 GLY B N 1
ATOM 4074 C CA . GLY B 1 168 ? -8.938 21.484 -6.25 1 98.12 168 GLY B CA 1
ATOM 4075 C C . GLY B 1 168 ? -10.203 21.734 -5.449 1 98.12 168 GLY B C 1
ATOM 4076 O O . GLY B 1 168 ? -11.312 21.625 -5.977 1 98.12 168 GLY B O 1
ATOM 4077 N N . ALA B 1 169 ? -10.047 22.062 -4.223 1 97.81 169 ALA B N 1
ATOM 4078 C CA . ALA B 1 169 ? -11.195 22.344 -3.357 1 97.81 169 ALA B CA 1
ATOM 4079 C C . ALA B 1 169 ? -11.984 23.547 -3.871 1 97.81 169 ALA B C 1
ATOM 4081 O O . ALA B 1 169 ? -13.219 23.5 -3.934 1 97.81 169 ALA B O 1
ATOM 4082 N N . LEU B 1 170 ? -11.289 24.562 -4.25 1 96.81 170 LEU B N 1
ATOM 4083 C CA . LEU B 1 170 ? -11.906 25.797 -4.715 1 96.81 170 LEU B CA 1
ATOM 4084 C C . LEU B 1 170 ? -12.688 25.562 -6.004 1 96.81 170 LEU B C 1
ATOM 4086 O O . LEU B 1 170 ? -13.727 26.188 -6.234 1 96.81 170 LEU B O 1
ATOM 4090 N N . SER B 1 171 ? -12.18 24.641 -6.812 1 96 171 SER B N 1
ATOM 4091 C CA . SER B 1 171 ? -12.836 24.359 -8.086 1 96 171 SER B CA 1
ATOM 4092 C C . SER B 1 171 ? -14.195 23.688 -7.871 1 96 171 SER B C 1
ATOM 4094 O O . SER B 1 171 ? -15.047 23.703 -8.766 1 96 171 SER B O 1
ATOM 4096 N N . ALA B 1 172 ? -14.445 23.109 -6.758 1 93.19 172 ALA B N 1
ATOM 4097 C CA . ALA B 1 172 ? -15.727 22.516 -6.41 1 93.19 172 ALA B CA 1
ATOM 4098 C C . ALA B 1 172 ? -16.562 23.453 -5.551 1 93.19 172 ALA B C 1
ATOM 4100 O O . ALA B 1 172 ? -17.562 23.047 -4.953 1 93.19 172 ALA B O 1
ATOM 4101 N N . ALA B 1 173 ? -16.078 24.688 -5.371 1 86.5 173 ALA B N 1
ATOM 4102 C CA . ALA B 1 173 ? -16.703 25.672 -4.488 1 86.5 173 ALA B CA 1
ATOM 4103 C C . ALA B 1 173 ? -16.766 25.156 -3.051 1 86.5 173 ALA B C 1
ATOM 4105 O O . ALA B 1 173 ? -17.734 25.391 -2.34 1 86.5 173 ALA B O 1
ATOM 4106 N N . GLY B 1 174 ? -15.781 24.328 -2.807 1 83.31 174 GLY B N 1
ATOM 4107 C CA . GLY B 1 174 ? -15.742 23.719 -1.487 1 83.31 174 GLY B CA 1
ATOM 4108 C C . GLY B 1 174 ? -14.938 24.516 -0.484 1 83.31 174 GLY B C 1
ATOM 4109 O O . GLY B 1 174 ? -14.375 25.562 -0.823 1 83.31 174 GLY B O 1
ATOM 4110 N N . ASN B 1 175 ? -14.992 24 0.753 1 86.38 175 ASN B N 1
ATOM 4111 C CA . ASN B 1 175 ? -14.297 24.609 1.877 1 86.38 175 ASN B CA 1
ATOM 4112 C C . ASN B 1 175 ? -12.914 24.016 2.078 1 86.38 175 ASN B C 1
ATOM 4114 O O . ASN B 1 175 ? -12.734 22.797 1.98 1 86.38 175 ASN B O 1
ATOM 4118 N N . THR B 1 176 ? -11.898 24.859 2.113 1 97 176 THR B N 1
ATOM 4119 C CA . THR B 1 176 ? -10.539 24.422 2.396 1 97 176 THR B CA 1
ATOM 4120 C C . THR B 1 176 ? -9.883 25.328 3.434 1 97 176 THR B C 1
ATOM 4122 O O . THR B 1 176 ? -10.18 26.531 3.498 1 97 176 THR B O 1
ATOM 4125 N N . LEU B 1 177 ? -9.148 24.781 4.289 1 98.19 177 LEU B N 1
ATOM 4126 C CA . LEU B 1 177 ? -8.438 25.484 5.348 1 98.19 177 LEU B CA 1
ATOM 4127 C C . LEU B 1 177 ? -6.934 25.422 5.125 1 98.19 177 LEU B C 1
ATOM 4129 O O . LEU B 1 177 ? -6.363 24.344 4.984 1 98.19 177 LEU B O 1
ATOM 4133 N N . THR B 1 178 ? -6.312 26.547 5.023 1 98.56 178 THR B N 1
ATOM 4134 C CA . THR B 1 178 ? -4.859 26.594 4.895 1 98.56 178 THR B CA 1
ATOM 4135 C C . THR B 1 178 ? -4.211 26.938 6.23 1 98.56 178 THR B C 1
ATOM 4137 O O . THR B 1 178 ? -4.695 27.812 6.953 1 98.56 178 THR B O 1
ATOM 4140 N N . VAL B 1 179 ? -3.158 26.281 6.582 1 98.12 179 VAL B N 1
ATOM 4141 C CA . VAL B 1 179 ? -2.395 26.547 7.797 1 98.12 179 VAL B CA 1
ATOM 4142 C C . VAL B 1 179 ? -1.055 27.172 7.434 1 98.12 179 VAL B C 1
ATOM 4144 O O . VAL B 1 179 ? -0.219 26.547 6.781 1 98.12 179 VAL B O 1
ATOM 4147 N N . GLN B 1 180 ? -0.836 28.344 7.918 1 97.81 180 GLN B N 1
ATOM 4148 C CA . GLN B 1 180 ? 0.357 29.109 7.562 1 97.81 180 GLN B CA 1
ATOM 4149 C C . GLN B 1 180 ? 1.452 28.938 8.609 1 97.81 180 GLN B C 1
ATOM 4151 O O . GLN B 1 180 ? 1.164 28.672 9.781 1 97.81 180 GLN B O 1
ATOM 4156 N N . ALA B 1 181 ? 2.701 29.141 8.148 1 96 181 ALA B N 1
ATOM 4157 C CA . ALA B 1 181 ? 3.85 29.016 9.047 1 96 181 ALA B CA 1
ATOM 4158 C C . ALA B 1 181 ? 4.312 30.375 9.539 1 96 181 ALA B C 1
ATOM 4160 O O . ALA B 1 181 ? 5.305 30.484 10.258 1 96 181 ALA B O 1
ATOM 4161 N N . GLY B 1 182 ? 3.637 31.422 9.125 1 95 182 GLY B N 1
ATOM 4162 C CA . GLY B 1 182 ? 3.916 32.781 9.523 1 95 182 GLY B CA 1
ATOM 4163 C C . GLY B 1 182 ? 2.668 33.562 9.906 1 95 182 GLY B C 1
ATOM 4164 O O . GLY B 1 182 ? 1.587 33 10.039 1 95 182 GLY B O 1
ATOM 4165 N N . GLY B 1 183 ? 2.932 34.781 10.211 1 95.5 183 GLY B N 1
ATOM 4166 C CA . GLY B 1 183 ? 1.8 35.656 10.516 1 95.5 183 GLY B CA 1
ATOM 4167 C C . GLY B 1 183 ? 0.851 35.844 9.352 1 95.5 183 GLY B C 1
ATOM 4168 O O . GLY B 1 183 ? 1.274 35.812 8.188 1 95.5 183 GLY B O 1
ATOM 4169 N N . LEU B 1 184 ? -0.387 36.031 9.641 1 96.88 184 LEU B N 1
ATOM 4170 C CA . LEU B 1 184 ? -1.42 36.062 8.609 1 96.88 184 LEU B CA 1
ATOM 4171 C C . LEU B 1 184 ? -1.444 37.438 7.906 1 96.88 184 LEU B C 1
ATOM 4173 O O . LEU B 1 184 ? -2.162 37.594 6.922 1 96.88 184 LEU B O 1
ATOM 4177 N N . ASP B 1 185 ? -0.658 38.344 8.398 1 93.25 185 ASP B N 1
ATOM 4178 C CA . ASP B 1 185 ? -0.556 39.656 7.754 1 93.25 185 ASP B CA 1
ATOM 4179 C C . ASP B 1 185 ? 0.285 39.562 6.48 1 93.25 185 ASP B C 1
ATOM 4181 O O . ASP B 1 185 ? 0.197 40.438 5.621 1 93.25 185 ASP B O 1
ATOM 4185 N N . ARG B 1 186 ? 1.116 38.531 6.375 1 91.25 186 ARG B N 1
ATOM 4186 C CA . ARG B 1 186 ? 1.907 38.25 5.18 1 91.25 186 ARG B CA 1
ATOM 4187 C C . ARG B 1 186 ? 1.861 36.781 4.824 1 91.25 186 ARG B C 1
ATOM 4189 O O . ARG B 1 186 ? 2.715 36 5.266 1 91.25 186 ARG B O 1
ATOM 4196 N N . LEU B 1 187 ? 1.008 36.531 3.961 1 94.06 187 LEU B N 1
ATOM 4197 C CA . LEU B 1 187 ? 0.8 35.125 3.6 1 94.06 187 LEU B CA 1
ATOM 4198 C C . LEU B 1 187 ? 1.916 34.625 2.688 1 94.06 187 LEU B C 1
ATOM 4200 O O . LEU B 1 187 ? 2.404 35.375 1.835 1 94.06 187 LEU B O 1
ATOM 4204 N N . TYR B 1 188 ? 2.328 33.469 2.945 1 92.19 188 TYR B N 1
ATOM 4205 C CA . TYR B 1 188 ? 3.406 32.812 2.199 1 92.19 188 TYR B CA 1
ATOM 4206 C C . TYR B 1 188 ? 2.951 31.5 1.619 1 92.19 188 TYR B C 1
ATOM 4208 O O . TYR B 1 188 ? 2.275 30.719 2.293 1 92.19 188 TYR B O 1
ATOM 4216 N N . PRO B 1 189 ? 3.303 31.188 0.271 1 93.69 189 PRO B N 1
ATOM 4217 C CA . PRO B 1 189 ? 4.141 32.062 -0.568 1 93.69 189 PRO B CA 1
ATOM 4218 C C . PRO B 1 189 ? 3.338 33.125 -1.293 1 93.69 189 PRO B C 1
ATOM 4220 O O . PRO B 1 189 ? 2.139 32.969 -1.521 1 93.69 189 PRO B O 1
ATOM 4223 N N . GLN B 1 190 ? 4.062 34.125 -1.666 1 92.31 190 GLN B N 1
ATOM 4224 C CA . GLN B 1 190 ? 3.412 35.25 -2.305 1 92.31 190 GLN B CA 1
ATOM 4225 C C . GLN B 1 190 ? 2.789 34.844 -3.639 1 92.31 190 GLN B C 1
ATOM 4227 O O . GLN B 1 190 ? 1.74 35.375 -4.02 1 92.31 190 GLN B O 1
ATOM 4232 N N . MET B 1 191 ? 3.381 33.969 -4.285 1 93.44 191 MET B N 1
ATOM 4233 C CA . MET B 1 191 ? 2.916 33.531 -5.598 1 93.44 191 MET B CA 1
ATOM 4234 C C . MET B 1 191 ? 1.51 32.938 -5.512 1 93.44 191 MET B C 1
ATOM 4236 O O . MET B 1 191 ? 0.794 32.875 -6.512 1 93.44 191 MET B O 1
ATOM 4240 N N . ASN B 1 192 ? 1.079 32.562 -4.332 1 95.69 192 ASN B N 1
ATOM 4241 C CA . ASN B 1 192 ? -0.241 31.969 -4.152 1 95.69 192 ASN B CA 1
ATOM 4242 C C . ASN B 1 192 ? -1.237 32.969 -3.584 1 95.69 192 ASN B C 1
ATOM 4244 O O . ASN B 1 192 ? -2.27 32.594 -3.031 1 95.69 192 ASN B O 1
ATOM 4248 N N . SER B 1 193 ? -0.995 34.219 -3.75 1 95.69 193 SER B N 1
ATOM 4249 C CA . SER B 1 193 ? -1.803 35.281 -3.154 1 95.69 193 SER B CA 1
ATOM 4250 C C . SER B 1 193 ? -3.246 35.219 -3.645 1 95.69 193 SER B C 1
ATOM 4252 O O . SER B 1 193 ? -4.18 35.375 -2.859 1 95.69 193 SER B O 1
ATOM 4254 N N . GLN B 1 194 ? -3.41 35.031 -4.926 1 96.12 194 GLN B N 1
ATOM 4255 C CA . GLN B 1 194 ? -4.762 34.938 -5.469 1 96.12 194 GLN B CA 1
ATOM 4256 C C . GLN B 1 194 ? -5.52 33.75 -4.871 1 96.12 194 GLN B C 1
ATOM 4258 O O . GLN B 1 194 ? -6.707 33.875 -4.559 1 96.12 194 GLN B O 1
ATOM 4263 N N . MET B 1 195 ? -4.84 32.656 -4.75 1 96.62 195 MET B N 1
ATOM 4264 C CA . MET B 1 195 ? -5.43 31.484 -4.129 1 96.62 195 MET B CA 1
ATOM 4265 C C . MET B 1 195 ? -5.848 31.766 -2.691 1 96.62 195 MET B C 1
ATOM 4267 O O . MET B 1 195 ? -6.953 31.406 -2.279 1 96.62 195 MET B O 1
ATOM 4271 N N . PHE B 1 196 ? -5.043 32.5 -1.954 1 97.44 196 PHE B N 1
ATOM 4272 C CA . PHE B 1 196 ? -5.34 32.844 -0.566 1 97.44 196 PHE B CA 1
ATOM 4273 C C . PHE B 1 196 ? -6.555 33.75 -0.475 1 97.44 196 PHE B C 1
ATOM 4275 O O . PHE B 1 196 ? -7.383 33.594 0.426 1 97.44 196 PHE B O 1
ATOM 4282 N N . GLU B 1 197 ? -6.613 34.625 -1.404 1 96.25 197 GLU B N 1
ATOM 4283 C CA . GLU B 1 197 ? -7.758 35.531 -1.422 1 96.25 197 GLU B CA 1
ATOM 4284 C C . GLU B 1 197 ? -9.062 34.781 -1.616 1 96.25 197 GLU B C 1
ATOM 4286 O O . GLU B 1 197 ? -10.078 35.094 -0.981 1 96.25 197 GLU B O 1
ATOM 4291 N N . GLN B 1 198 ? -9.016 33.812 -2.465 1 96.12 198 GLN B N 1
ATOM 4292 C CA . GLN B 1 198 ? -10.203 32.969 -2.693 1 96.12 198 GLN B CA 1
ATOM 4293 C C . GLN B 1 198 ? -10.539 32.156 -1.457 1 96.12 198 GLN B C 1
ATOM 4295 O O . GLN B 1 198 ? -11.719 32 -1.112 1 96.12 198 GLN B O 1
ATOM 4300 N N . ILE B 1 199 ? -9.547 31.625 -0.776 1 97 199 ILE B N 1
ATOM 4301 C CA . ILE B 1 199 ? -9.734 30.797 0.402 1 97 199 ILE B CA 1
ATOM 4302 C C . ILE B 1 199 ? -10.414 31.609 1.508 1 97 199 ILE B C 1
ATOM 4304 O O . ILE B 1 199 ? -11.266 31.078 2.234 1 97 199 ILE B O 1
ATOM 4308 N N . LYS B 1 200 ? -10.141 32.875 1.617 1 94.81 200 LYS B N 1
ATOM 4309 C CA . LYS B 1 200 ? -10.664 33.75 2.664 1 94.81 200 LYS B CA 1
ATOM 4310 C C . LYS B 1 200 ? -12.18 33.875 2.566 1 94.81 200 LYS B C 1
ATOM 4312 O O . LYS B 1 200 ? -12.852 34.125 3.568 1 94.81 200 LYS B O 1
ATOM 4317 N N . VAL B 1 201 ? -12.664 33.719 1.414 1 91.19 201 VAL B N 1
ATOM 4318 C CA . VAL B 1 201 ? -14.078 33.969 1.175 1 91.19 201 VAL B CA 1
ATOM 4319 C C . VAL B 1 201 ? -14.922 32.844 1.739 1 91.19 201 VAL B C 1
ATOM 4321 O O . VAL B 1 201 ? -15.828 33.062 2.543 1 91.19 201 VAL B O 1
ATOM 4324 N N . ASN B 1 202 ? -14.594 31.656 1.381 1 86.81 202 ASN B N 1
ATOM 4325 C CA . ASN B 1 202 ? -15.43 30.547 1.802 1 86.81 202 ASN B CA 1
ATOM 4326 C C . ASN B 1 202 ? -14.688 29.609 2.748 1 86.81 202 ASN B C 1
ATOM 4328 O O . ASN B 1 202 ? -15.305 28.797 3.441 1 86.81 202 ASN B O 1
ATOM 4332 N N . GLY B 1 203 ? -13.484 29.656 2.785 1 94.81 203 GLY B N 1
ATOM 4333 C CA . GLY B 1 203 ? -12.656 28.844 3.66 1 94.81 203 GLY B CA 1
ATOM 4334 C C . GLY B 1 203 ? -12.031 29.625 4.793 1 94.81 203 GLY B C 1
ATOM 4335 O O . GLY B 1 203 ? -12.68 30.469 5.406 1 94.81 203 GLY B O 1
ATOM 4336 N N . GLY B 1 204 ? -10.82 29.25 5.133 1 97.19 204 GLY B N 1
ATOM 4337 C CA . GLY B 1 204 ? -10.125 29.922 6.211 1 97.19 204 GLY B CA 1
ATOM 4338 C C . GLY B 1 204 ? -8.617 29.766 6.152 1 97.19 204 GLY B C 1
ATOM 4339 O O . GLY B 1 204 ? -8.117 28.859 5.488 1 97.19 204 GLY B O 1
ATOM 4340 N N . ILE B 1 205 ? -7.965 30.688 6.68 1 98.31 205 ILE B N 1
ATOM 4341 C CA . ILE B 1 205 ? -6.52 30.672 6.875 1 98.31 205 ILE B CA 1
ATOM 4342 C C . ILE B 1 205 ? -6.199 30.766 8.367 1 98.31 205 ILE B C 1
ATOM 4344 O O . ILE B 1 205 ? -6.734 31.625 9.07 1 98.31 205 ILE B O 1
ATOM 4348 N N . ILE B 1 206 ? -5.387 29.875 8.82 1 97.81 206 ILE B N 1
ATOM 4349 C CA . ILE B 1 206 ? -5.137 29.797 10.258 1 97.81 206 ILE B CA 1
ATOM 4350 C C . ILE B 1 206 ? -3.633 29.719 10.516 1 97.81 206 ILE B C 1
ATOM 4352 O O . ILE B 1 206 ? -2.867 29.281 9.656 1 97.81 206 ILE B O 1
ATOM 4356 N N . SER B 1 207 ? -3.152 30.234 11.617 1 97.5 207 SER B N 1
ATOM 4357 C CA . SER B 1 207 ? -1.749 30.188 12.016 1 97.5 207 SER B CA 1
ATOM 4358 C C . SER B 1 207 ? -1.603 30.266 13.531 1 97.5 207 SER B C 1
ATOM 4360 O O . SER B 1 207 ? -2.434 30.875 14.211 1 97.5 207 SER B O 1
ATOM 4362 N N . GLN B 1 208 ? -0.558 29.688 14 1 95.5 208 GLN B N 1
ATOM 4363 C CA . GLN B 1 208 ? -0.213 29.844 15.414 1 95.5 208 GLN B CA 1
ATOM 4364 C C . GLN B 1 208 ? 0.783 30.984 15.625 1 95.5 208 GLN B C 1
ATOM 4366 O O . GLN B 1 208 ? 1.177 31.266 16.75 1 95.5 208 GLN B O 1
ATOM 4371 N N . ILE B 1 209 ? 1.169 31.594 14.547 1 95.06 209 ILE B N 1
ATOM 4372 C CA . ILE B 1 209 ? 2.223 32.594 14.586 1 95.06 209 ILE B CA 1
ATOM 4373 C C . ILE B 1 209 ? 1.604 34 14.562 1 95.06 209 ILE B C 1
ATOM 4375 O O . ILE B 1 209 ? 0.713 34.281 13.758 1 95.06 209 ILE B O 1
ATOM 4379 N N . ALA B 1 210 ? 2.111 34.844 15.398 1 93 210 ALA B N 1
ATOM 4380 C CA . ALA B 1 210 ? 1.585 36.219 15.516 1 93 210 ALA B CA 1
ATOM 4381 C C . ALA B 1 210 ? 1.871 37.031 14.25 1 93 210 ALA B C 1
ATOM 4383 O O . ALA B 1 210 ? 2.855 36.75 13.555 1 93 210 ALA B O 1
ATOM 4384 N N . PRO B 1 211 ? 0.991 38 13.969 1 92.44 211 PRO B N 1
ATOM 4385 C CA . PRO B 1 211 ? 1.273 38.906 12.852 1 92.44 211 PRO B CA 1
ATOM 4386 C C . PRO B 1 211 ? 2.646 39.562 12.953 1 92.44 211 PRO B C 1
ATOM 4388 O O . PRO B 1 211 ? 3.09 39.906 14.055 1 92.44 211 PRO B O 1
ATOM 4391 N N . GLY B 1 212 ? 3.295 39.688 11.836 1 88.94 212 GLY B N 1
ATOM 4392 C CA . GLY B 1 212 ? 4.602 40.344 11.805 1 88.94 212 GLY B CA 1
ATOM 4393 C C . GLY B 1 212 ? 5.75 39.344 11.781 1 88.94 212 GLY B C 1
ATOM 4394 O O . GLY B 1 212 ? 6.883 39.688 11.461 1 88.94 212 GLY B O 1
ATOM 4395 N N . ARG B 1 213 ? 5.48 38.156 12.125 1 89.44 213 ARG B N 1
ATOM 4396 C CA . ARG B 1 213 ? 6.516 37.125 12.148 1 89.44 213 ARG B CA 1
ATOM 4397 C C . ARG B 1 213 ? 6.578 36.375 10.82 1 89.44 213 ARG B C 1
ATOM 4399 O O . ARG B 1 213 ? 5.547 36.031 10.25 1 89.44 213 ARG B O 1
ATOM 4406 N N . ARG B 1 214 ? 7.734 36.125 10.367 1 87.69 214 ARG B N 1
ATOM 4407 C CA . ARG B 1 214 ? 7.957 35.5 9.07 1 87.69 214 ARG B CA 1
ATOM 4408 C C . ARG B 1 214 ? 8.102 33.969 9.203 1 87.69 214 ARG B C 1
ATOM 4410 O O . ARG B 1 214 ? 8.539 33.5 10.25 1 87.69 214 ARG B O 1
ATOM 4417 N N . PRO B 1 215 ? 7.797 33.344 8.086 1 87.88 215 PRO B N 1
ATOM 4418 C CA . PRO B 1 215 ? 8.062 31.891 8.094 1 87.88 215 PRO B CA 1
ATOM 4419 C C . PRO B 1 215 ? 9.547 31.562 8.203 1 87.88 215 PRO B C 1
ATOM 4421 O O . PRO B 1 215 ? 10.391 32.375 7.785 1 87.88 215 PRO B O 1
ATOM 4424 N N . SER B 1 216 ? 9.82 30.547 8.867 1 83.94 216 SER B N 1
ATOM 4425 C CA . SER B 1 216 ? 11.141 29.953 8.977 1 83.94 216 SER B CA 1
ATOM 4426 C C . SER B 1 216 ? 11.078 28.438 8.828 1 83.94 216 SER B C 1
ATOM 4428 O O . SER B 1 216 ? 10 27.844 8.859 1 83.94 216 SER B O 1
ATOM 4430 N N . ARG B 1 217 ? 12.18 27.781 8.516 1 82.31 217 ARG B N 1
ATOM 4431 C CA . ARG B 1 217 ? 12.219 26.344 8.359 1 82.31 217 ARG B CA 1
ATOM 4432 C C . ARG B 1 217 ? 11.57 25.641 9.547 1 82.31 217 ARG B C 1
ATOM 4434 O O . ARG B 1 217 ? 10.766 24.719 9.375 1 82.31 217 ARG B O 1
ATOM 4441 N N . TRP B 1 218 ? 11.852 26.125 10.695 1 82.44 218 TRP B N 1
ATOM 4442 C CA . TRP B 1 218 ? 11.336 25.5 11.914 1 82.44 218 TRP B CA 1
ATOM 4443 C C . TRP B 1 218 ? 9.836 25.719 12.039 1 82.44 218 TRP B C 1
ATOM 4445 O O . TRP B 1 218 ? 9.102 24.828 12.469 1 82.44 218 TRP B O 1
ATOM 4455 N N . ARG B 1 219 ? 9.375 26.859 11.688 1 89.31 219 ARG B N 1
ATOM 4456 C CA . ARG B 1 219 ? 7.953 27.156 11.805 1 89.31 219 ARG B CA 1
ATOM 4457 C C . ARG B 1 219 ? 7.145 26.344 10.797 1 89.31 219 ARG B C 1
ATOM 4459 O O . ARG 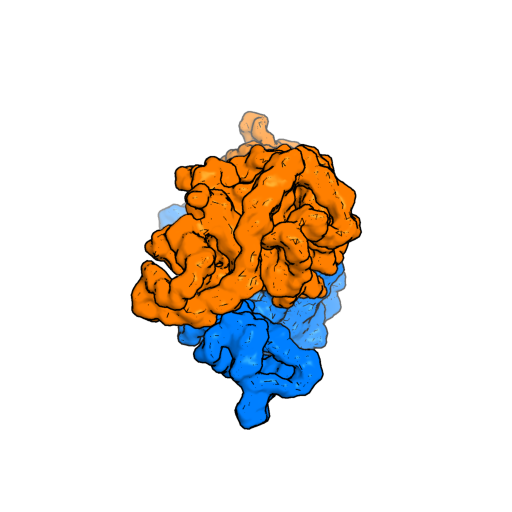B 1 219 ? 6.004 25.953 11.078 1 89.31 219 ARG B O 1
ATOM 4466 N N . PHE B 1 220 ? 7.836 26.062 9.648 1 90.88 220 PHE B N 1
ATOM 4467 C CA . PHE B 1 220 ? 7.176 25.188 8.688 1 90.88 220 PHE B CA 1
ATOM 4468 C C . PHE B 1 220 ? 6.973 23.797 9.273 1 90.88 220 PHE B C 1
ATOM 4470 O O . PHE B 1 220 ? 5.891 23.219 9.141 1 90.88 220 PHE B O 1
ATOM 4477 N N . LEU B 1 221 ? 7.938 23.328 9.891 1 87.69 221 LEU B N 1
ATOM 4478 C CA . LEU B 1 221 ? 7.871 22 10.477 1 87.69 221 LEU B CA 1
ATOM 4479 C C . LEU B 1 221 ? 6.871 21.953 11.625 1 87.69 221 LEU B C 1
ATOM 4481 O O . LEU B 1 221 ? 6.102 21 11.758 1 87.69 221 LEU B O 1
ATOM 4485 N N . ASP B 1 222 ? 6.922 22.969 12.461 1 88.69 222 ASP B N 1
ATOM 4486 C CA . ASP B 1 222 ? 5.98 23.047 13.57 1 88.69 222 ASP B CA 1
ATOM 4487 C C . ASP B 1 222 ? 4.543 23.172 13.07 1 88.69 222 ASP B C 1
ATOM 4489 O O . ASP B 1 222 ? 3.625 22.594 13.648 1 88.69 222 ASP B O 1
ATOM 4493 N N . ARG B 1 223 ? 4.398 23.906 12.078 1 94.44 223 ARG B N 1
ATOM 4494 C CA . ARG B 1 223 ? 3.094 24.094 11.453 1 94.44 223 ARG B CA 1
ATOM 4495 C C . ARG B 1 223 ? 2.498 22.75 11.031 1 94.44 223 ARG B C 1
ATOM 4497 O O . ARG B 1 223 ? 1.286 22.547 11.133 1 94.44 223 ARG B O 1
ATOM 4504 N N . ASN B 1 224 ? 3.324 21.859 10.625 1 95.38 224 ASN B N 1
ATOM 4505 C CA . ASN B 1 224 ? 2.846 20.531 10.219 1 95.38 224 ASN B CA 1
ATOM 4506 C C . ASN B 1 224 ? 2.156 19.812 11.367 1 95.38 224 ASN B C 1
ATOM 4508 O O . ASN B 1 224 ? 1.206 19.062 11.148 1 95.38 224 ASN B O 1
ATOM 4512 N N . ARG B 1 225 ? 2.598 20.062 12.523 1 93.25 225 ARG B N 1
ATOM 4513 C CA . ARG B 1 225 ? 1.957 19.484 13.703 1 93.25 225 ARG B CA 1
ATOM 4514 C C . ARG B 1 225 ? 0.519 19.969 13.836 1 93.25 225 ARG B C 1
ATOM 4516 O O . ARG B 1 225 ? -0.379 19.188 14.164 1 93.25 225 ARG B O 1
ATOM 4523 N N . LEU B 1 226 ? 0.375 21.219 13.625 1 94.69 226 LEU B N 1
ATOM 4524 C CA . LEU B 1 226 ? -0.961 21.797 13.703 1 94.69 226 LEU B CA 1
ATOM 4525 C C . LEU B 1 226 ? -1.872 21.203 12.633 1 94.69 226 LEU B C 1
ATOM 4527 O O . LEU B 1 226 ? -3.043 20.922 12.898 1 94.69 226 LEU B O 1
ATOM 4531 N N . ILE B 1 227 ? -1.354 21.016 11.43 1 96.75 227 ILE B N 1
ATOM 4532 C CA . ILE B 1 227 ? -2.121 20.406 10.352 1 96.75 227 ILE B CA 1
ATOM 4533 C C . ILE B 1 227 ? -2.623 19.031 10.797 1 96.75 227 ILE B C 1
ATOM 4535 O O . ILE B 1 227 ? -3.812 18.734 10.672 1 96.75 227 ILE B O 1
ATOM 4539 N N . ALA B 1 228 ? -1.774 18.25 11.32 1 95.69 228 ALA B N 1
ATOM 4540 C CA . ALA B 1 228 ? -2.119 16.891 11.758 1 95.69 228 ALA B CA 1
ATOM 4541 C C . ALA B 1 228 ? -3.131 16.938 12.898 1 95.69 228 ALA B C 1
ATOM 4543 O O . ALA B 1 228 ? -3.998 16.062 13 1 95.69 228 ALA B O 1
ATOM 4544 N N . ALA B 1 229 ? -3.037 17.922 13.727 1 94.12 229 ALA B N 1
ATOM 4545 C CA . ALA B 1 229 ? -3.873 18 14.922 1 94.12 229 ALA B CA 1
ATOM 4546 C C . ALA B 1 229 ? -5.289 18.453 14.57 1 94.12 229 ALA B C 1
ATOM 4548 O O . ALA B 1 229 ? -6.238 18.141 15.297 1 94.12 229 ALA B O 1
ATOM 4549 N N . LEU B 1 230 ? -5.477 19.125 13.531 1 95 230 LEU B N 1
ATOM 4550 C CA . LEU B 1 230 ? -6.742 19.766 13.211 1 95 230 LEU B CA 1
ATOM 4551 C C . LEU B 1 230 ? -7.73 18.781 12.617 1 95 230 LEU B C 1
ATOM 4553 O O . LEU B 1 230 ? -8.938 19.047 12.57 1 95 230 LEU B O 1
ATOM 4557 N N . CYS B 1 231 ? -7.238 17.656 12.109 1 93.88 231 CYS B N 1
ATOM 4558 C CA . CYS B 1 231 ? -8.133 16.734 11.414 1 93.88 231 CYS B CA 1
ATOM 4559 C C . CYS B 1 231 ? -7.902 15.305 11.859 1 93.88 231 CYS B C 1
ATOM 4561 O O . CYS B 1 231 ? -6.855 14.984 12.422 1 93.88 231 CYS B O 1
ATOM 4563 N N . PRO B 1 232 ? -8.867 14.445 11.664 1 94.69 232 PRO B N 1
ATOM 4564 C CA . PRO B 1 232 ? -8.742 13.047 12.094 1 94.69 232 PRO B CA 1
ATOM 4565 C C . PRO B 1 232 ? -7.875 12.219 11.148 1 94.69 232 PRO B C 1
ATOM 4567 O O . PRO B 1 232 ? -7.438 11.125 11.508 1 94.69 232 PRO B O 1
ATOM 4570 N N . LEU B 1 233 ? -7.664 12.75 9.969 1 97.06 233 LEU B N 1
ATOM 4571 C CA . LEU B 1 233 ? -6.969 11.969 8.953 1 97.06 233 LEU B CA 1
ATOM 4572 C C . LEU B 1 233 ? -5.977 12.828 8.18 1 97.06 233 LEU B C 1
ATOM 4574 O O . LEU B 1 233 ? -6.316 13.914 7.719 1 97.06 233 LEU B O 1
ATOM 4578 N N . THR B 1 234 ? -4.762 12.32 8.102 1 98.5 234 THR B N 1
ATOM 4579 C CA . THR B 1 234 ? -3.75 12.906 7.23 1 98.5 234 THR B CA 1
ATOM 4580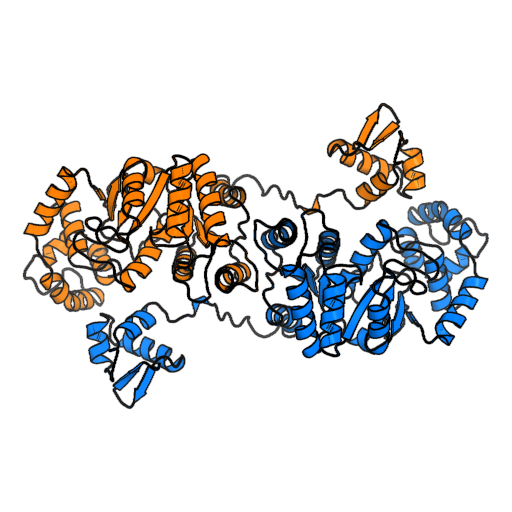 C C . THR B 1 234 ? -3.42 11.969 6.078 1 98.5 234 THR B C 1
ATOM 4582 O O . THR B 1 234 ? -3.152 10.781 6.293 1 98.5 234 THR B O 1
ATOM 4585 N N . VAL B 1 235 ? -3.521 12.492 4.879 1 98.88 235 VAL B N 1
ATOM 4586 C CA . VAL B 1 235 ? -3.176 11.727 3.688 1 98.88 235 VAL B CA 1
ATOM 4587 C C . VAL B 1 235 ? -1.945 12.336 3.018 1 98.88 235 VAL B C 1
ATOM 4589 O O . VAL B 1 235 ? -1.942 13.523 2.672 1 98.88 235 VAL B O 1
ATOM 4592 N N . VAL B 1 236 ? -0.897 11.578 2.809 1 98.88 236 VAL B N 1
ATOM 4593 C CA . VAL B 1 236 ? 0.281 12.023 2.07 1 98.88 236 VAL B CA 1
ATOM 4594 C C . VAL B 1 236 ? 0.152 11.617 0.603 1 98.88 236 VAL B C 1
ATOM 4596 O O . VAL B 1 236 ? 0.012 10.438 0.288 1 98.88 236 VAL B O 1
ATOM 4599 N N . ILE B 1 237 ? 0.256 12.57 -0.282 1 98.81 237 ILE B N 1
ATOM 4600 C CA . ILE B 1 237 ? -0.01 12.352 -1.7 1 98.81 237 ILE B CA 1
ATOM 4601 C C . ILE B 1 237 ? 1.288 11.984 -2.418 1 98.81 237 ILE B C 1
ATOM 4603 O O . ILE B 1 237 ? 1.329 11.023 -3.186 1 98.81 237 ILE B O 1
ATOM 4607 N N . GLU B 1 238 ? 2.312 12.797 -2.244 1 98.38 238 GLU B N 1
ATOM 4608 C CA . GLU B 1 238 ? 3.67 12.578 -2.736 1 98.38 238 GLU B CA 1
ATOM 4609 C C . GLU B 1 238 ? 4.707 13.008 -1.703 1 98.38 238 GLU B C 1
ATOM 4611 O O . GLU B 1 238 ? 4.555 14.055 -1.06 1 98.38 238 GLU B O 1
ATOM 4616 N N . ALA B 1 239 ? 5.695 12.195 -1.619 1 98.19 239 ALA B N 1
ATOM 4617 C CA . ALA B 1 239 ? 6.797 12.531 -0.719 1 98.19 239 ALA B CA 1
ATOM 4618 C C . ALA B 1 239 ? 8.062 11.773 -1.102 1 98.19 239 ALA B C 1
ATOM 4620 O O . ALA B 1 239 ? 8.039 10.555 -1.277 1 98.19 239 ALA B O 1
ATOM 4621 N N . ALA B 1 240 ? 9.078 12.523 -1.241 1 96.31 240 ALA B N 1
ATOM 4622 C CA . ALA B 1 240 ? 10.383 11.867 -1.283 1 96.31 240 ALA B CA 1
ATOM 4623 C C . ALA B 1 240 ? 10.789 11.359 0.099 1 96.31 240 ALA B C 1
ATOM 4625 O O . ALA B 1 240 ? 10.086 11.602 1.085 1 96.31 240 ALA B O 1
ATOM 4626 N N . SER B 1 241 ? 11.891 10.781 0.203 1 92 241 SER B N 1
ATOM 4627 C CA . SER B 1 241 ? 12.32 10.141 1.44 1 92 241 SER B CA 1
ATOM 4628 C C . SER B 1 241 ? 12.562 11.164 2.541 1 92 241 SER B C 1
ATOM 4630 O O . SER B 1 241 ? 12.438 10.859 3.727 1 92 241 SER B O 1
ATOM 4632 N N . ARG B 1 242 ? 12.852 12.422 2.135 1 87.5 242 ARG B N 1
ATOM 4633 C CA . ARG B 1 242 ? 13.141 13.453 3.127 1 87.5 242 ARG B CA 1
ATOM 4634 C C . ARG B 1 242 ? 12.148 14.602 3.037 1 87.5 242 ARG B C 1
ATOM 4636 O O . ARG B 1 242 ? 12.461 15.734 3.408 1 87.5 242 ARG B O 1
ATOM 4643 N N . SER B 1 243 ? 11.078 14.328 2.568 1 89.12 243 SER B N 1
ATOM 4644 C CA . SER B 1 243 ? 10.039 15.336 2.361 1 89.12 243 SER B CA 1
ATOM 4645 C C . SER B 1 243 ? 9.492 15.844 3.689 1 89.12 243 SER B C 1
ATOM 4647 O O . SER B 1 243 ? 9.336 15.078 4.641 1 89.12 243 SER B O 1
ATOM 4649 N N . GLY B 1 244 ? 9.141 17.094 3.768 1 90.06 244 GLY B N 1
ATOM 4650 C CA . GLY B 1 244 ? 8.469 17.688 4.918 1 90.06 244 GLY B CA 1
ATOM 4651 C C . GLY B 1 244 ? 7.113 17.062 5.199 1 90.06 244 GLY B C 1
ATOM 4652 O O . GLY B 1 244 ? 6.652 17.062 6.344 1 90.06 244 GLY B O 1
ATOM 4653 N N . ALA B 1 245 ? 6.535 16.547 4.188 1 94.94 245 ALA B N 1
ATOM 4654 C CA . ALA B 1 245 ? 5.234 15.906 4.344 1 94.94 245 ALA B CA 1
ATOM 4655 C C . ALA B 1 245 ? 5.324 14.711 5.285 1 94.94 245 ALA B C 1
ATOM 4657 O O . ALA B 1 245 ? 4.352 14.375 5.969 1 94.94 245 ALA B O 1
ATOM 4658 N N . LEU B 1 246 ? 6.445 14.07 5.332 1 96 246 LEU B N 1
ATOM 4659 C CA . LEU B 1 246 ? 6.625 12.938 6.23 1 96 246 LEU B CA 1
ATOM 4660 C C . LEU B 1 246 ? 6.656 13.391 7.684 1 96 246 LEU B C 1
ATOM 4662 O O . LEU B 1 246 ? 6.309 12.625 8.586 1 96 246 LEU B O 1
ATOM 4666 N N . ASN B 1 247 ? 7.102 14.633 7.875 1 94.12 247 ASN B N 1
ATOM 4667 C CA . ASN B 1 247 ? 6.996 15.242 9.195 1 94.12 247 ASN B CA 1
ATOM 4668 C C . ASN B 1 247 ? 5.543 15.32 9.656 1 94.12 247 ASN B C 1
ATOM 4670 O O . ASN B 1 247 ? 5.234 14.992 10.805 1 94.12 247 ASN B O 1
ATOM 4674 N N . THR B 1 248 ? 4.684 15.703 8.781 1 97 248 THR B N 1
ATOM 4675 C CA . THR B 1 248 ? 3.262 15.758 9.102 1 97 248 THR B CA 1
ATOM 4676 C C . THR B 1 248 ? 2.727 14.359 9.422 1 97 248 THR B C 1
ATOM 4678 O O . THR B 1 248 ? 1.966 14.188 10.375 1 97 248 THR B O 1
ATOM 4681 N N . ALA B 1 249 ? 3.154 13.438 8.625 1 97.5 249 ALA B N 1
ATOM 4682 C CA . ALA B 1 249 ? 2.75 12.047 8.844 1 97.5 249 ALA B CA 1
ATOM 4683 C C . ALA B 1 249 ? 3.16 11.578 10.242 1 97.5 249 ALA B C 1
ATOM 4685 O O . ALA B 1 249 ? 2.373 10.938 10.938 1 97.5 249 ALA B O 1
ATOM 4686 N N . ARG B 1 250 ? 4.316 11.875 10.625 1 94.56 250 ARG B N 1
ATOM 4687 C CA . ARG B 1 250 ? 4.809 11.484 11.938 1 94.56 250 ARG B CA 1
ATOM 4688 C C . ARG B 1 250 ? 3.965 12.102 13.047 1 94.56 250 ARG B C 1
ATOM 4690 O O . ARG B 1 250 ? 3.609 11.43 14.016 1 94.56 250 ARG B O 1
ATOM 4697 N N . HIS B 1 251 ? 3.676 13.336 12.914 1 92.62 251 HIS B N 1
ATOM 4698 C CA . HIS B 1 251 ? 2.828 14 13.898 1 92.62 251 HIS B CA 1
ATOM 4699 C C . HIS B 1 251 ? 1.456 13.336 13.977 1 92.62 251 HIS B C 1
ATOM 4701 O O . HIS B 1 251 ? 0.909 13.164 15.07 1 92.62 251 HIS B O 1
ATOM 4707 N N . ALA B 1 252 ? 0.91 13.008 12.828 1 94.88 252 ALA B N 1
ATOM 4708 C CA . ALA B 1 252 ? -0.39 12.344 12.812 1 94.88 252 ALA B CA 1
ATOM 4709 C C . ALA B 1 252 ? -0.353 11.047 13.617 1 94.88 252 ALA B C 1
ATOM 4711 O O . ALA B 1 252 ? -1.234 10.797 14.445 1 94.88 252 ALA B O 1
ATOM 4712 N N . LEU B 1 253 ? 0.658 10.32 13.422 1 92.19 253 LEU B N 1
ATOM 4713 C CA . LEU B 1 253 ? 0.814 9.055 14.141 1 92.19 253 LEU B CA 1
ATOM 4714 C C . LEU B 1 253 ? 0.974 9.297 15.633 1 92.19 253 LEU B C 1
ATOM 4716 O O . LEU B 1 253 ? 0.331 8.625 16.453 1 92.19 253 LEU B O 1
ATOM 4720 N N . GLU B 1 254 ? 1.801 10.219 15.953 1 87.44 254 GLU B N 1
ATOM 4721 C CA . GLU B 1 254 ? 2.055 10.539 17.359 1 87.44 254 GLU B CA 1
ATOM 4722 C C . GLU B 1 254 ? 0.78 11 18.062 1 87.44 254 GLU B C 1
ATOM 4724 O O . GLU B 1 254 ? 0.594 10.742 19.25 1 87.44 254 GLU B O 1
ATOM 4729 N N . LEU B 1 255 ? -0.043 11.57 17.344 1 89.5 255 LEU B N 1
ATOM 4730 C CA . LEU B 1 255 ? -1.282 12.102 17.891 1 89.5 255 LEU B CA 1
ATOM 4731 C C . LEU B 1 255 ? -2.389 11.055 17.859 1 89.5 255 LEU B C 1
ATOM 4733 O O . LEU B 1 255 ? -3.525 11.328 18.25 1 89.5 255 LEU B O 1
ATOM 4737 N N . GLY B 1 256 ? -2.076 9.906 17.328 1 89.31 256 GLY B N 1
ATOM 4738 C CA . GLY B 1 256 ? -3.053 8.828 17.25 1 89.31 256 GLY B CA 1
ATOM 4739 C C . GLY B 1 256 ? -4.117 9.062 16.203 1 89.31 256 GLY B C 1
ATOM 4740 O O . GLY B 1 256 ? -5.254 8.609 16.344 1 89.31 256 GLY B O 1
ATOM 4741 N N . ARG B 1 257 ? -3.781 9.766 15.219 1 92.81 257 ARG B N 1
ATOM 4742 C CA . ARG B 1 257 ? -4.703 10.031 14.117 1 92.81 257 ARG B CA 1
ATOM 4743 C C . ARG B 1 257 ? -4.512 9.031 12.984 1 92.81 257 ARG B C 1
ATOM 4745 O O . ARG B 1 257 ? -3.475 8.375 12.898 1 92.81 257 ARG B O 1
ATOM 4752 N N . GLU B 1 258 ? -5.527 9 12.117 1 95.62 258 GLU B N 1
ATOM 4753 C CA . GLU B 1 258 ? -5.438 8.117 10.953 1 95.62 258 GLU B CA 1
ATOM 4754 C C . GLU B 1 258 ? -4.441 8.656 9.938 1 95.62 258 GLU B C 1
ATOM 4756 O O . GLU B 1 258 ? -4.301 9.875 9.781 1 95.62 258 GLU B O 1
ATOM 4761 N N . LEU B 1 259 ? -3.756 7.711 9.367 1 98.06 259 LEU B N 1
ATOM 4762 C CA . LEU B 1 259 ? -2.764 8.062 8.359 1 98.06 259 LEU B CA 1
ATOM 4763 C C . LEU B 1 259 ? -2.998 7.285 7.07 1 98.06 259 LEU B C 1
ATOM 4765 O O . LEU B 1 259 ? -3.16 6.062 7.098 1 98.06 259 LEU B O 1
ATOM 4769 N N . GLY B 1 260 ? -3.125 8.008 5.973 1 98.5 260 GLY B N 1
ATOM 4770 C CA . GLY B 1 260 ? -3.205 7.418 4.645 1 98.5 260 GLY B CA 1
ATOM 4771 C C . GLY B 1 260 ? -2.092 7.875 3.721 1 98.5 260 GLY B C 1
ATOM 4772 O O . GLY B 1 260 ? -1.479 8.922 3.947 1 98.5 260 GLY B O 1
ATOM 4773 N N . ALA B 1 261 ? -1.812 7.117 2.721 1 98.81 261 ALA B N 1
ATOM 4774 C CA . ALA B 1 261 ? -0.815 7.457 1.711 1 98.81 261 ALA B CA 1
ATOM 4775 C C . ALA B 1 261 ? -1.272 7.023 0.321 1 98.81 261 ALA B C 1
ATOM 4777 O O . ALA B 1 261 ? -1.904 5.977 0.167 1 98.81 261 ALA B O 1
ATOM 4778 N N . VAL B 1 262 ? -0.985 7.801 -0.628 1 98.88 262 VAL B N 1
ATOM 4779 C CA . VAL B 1 262 ? -1.283 7.496 -2.023 1 98.88 262 VAL B CA 1
ATOM 4780 C C . VAL B 1 262 ? -0.119 6.727 -2.645 1 98.88 262 VAL B C 1
ATOM 4782 O O . VAL B 1 262 ? 1.027 7.18 -2.598 1 98.88 262 VAL B O 1
ATOM 4785 N N . PRO B 1 263 ? -0.431 5.574 -3.199 1 98.75 263 PRO B N 1
ATOM 4786 C CA . PRO B 1 263 ? 0.653 4.824 -3.838 1 98.75 263 PRO B CA 1
ATOM 4787 C C . PRO B 1 263 ? 1.144 5.477 -5.129 1 98.75 263 PRO B C 1
ATOM 4789 O O . PRO B 1 263 ? 0.405 6.238 -5.758 1 98.75 263 PRO B O 1
ATOM 4792 N N . GLY B 1 264 ? 2.373 5.215 -5.48 1 98.62 264 GLY B N 1
ATOM 4793 C CA . GLY B 1 264 ? 2.971 5.66 -6.73 1 98.62 264 GLY B CA 1
ATOM 4794 C C . GLY B 1 264 ? 4.027 4.711 -7.258 1 98.62 264 GLY B C 1
ATOM 4795 O O . GLY B 1 264 ? 4.363 3.719 -6.605 1 98.62 264 GLY B O 1
ATOM 4796 N N . PRO B 1 265 ? 4.488 4.969 -8.445 1 98.38 265 PRO B N 1
ATOM 4797 C CA . PRO B 1 265 ? 5.508 4.086 -9.016 1 98.38 265 PRO B CA 1
ATOM 4798 C C . PRO B 1 265 ? 6.742 3.959 -8.125 1 98.38 265 PRO B C 1
ATOM 4800 O O . PRO B 1 265 ? 7.227 4.957 -7.582 1 98.38 265 PRO B O 1
ATOM 4803 N N . ILE B 1 266 ? 7.242 2.721 -7.984 1 98.12 266 ILE B N 1
ATOM 4804 C CA . ILE B 1 266 ? 8.406 2.506 -7.125 1 98.12 266 ILE B CA 1
ATOM 4805 C C . ILE B 1 266 ? 9.648 3.084 -7.789 1 98.12 266 ILE B C 1
ATOM 4807 O O . ILE B 1 266 ? 10.695 3.229 -7.148 1 98.12 266 ILE B O 1
ATOM 4811 N N . THR B 1 267 ? 9.562 3.496 -9.062 1 97 267 THR B N 1
ATOM 4812 C CA . THR B 1 267 ? 10.672 4.082 -9.797 1 97 267 THR B CA 1
ATOM 4813 C C . THR B 1 267 ? 10.711 5.594 -9.609 1 97 267 THR B C 1
ATOM 4815 O O . THR B 1 267 ? 11.641 6.258 -10.062 1 97 267 THR B O 1
ATOM 4818 N N . SER B 1 268 ? 9.703 6.203 -8.977 1 96.94 268 SER B N 1
ATOM 4819 C CA . SER B 1 268 ? 9.641 7.648 -8.766 1 96.94 268 SER B CA 1
ATOM 4820 C C . SER B 1 268 ? 10.203 8.031 -7.398 1 96.94 268 SER B C 1
ATOM 4822 O O . SER B 1 268 ? 9.75 7.523 -6.371 1 96.94 268 SER B O 1
ATOM 4824 N N . GLU B 1 269 ? 11.086 9.008 -7.414 1 96.5 269 GLU B N 1
ATOM 4825 C CA . GLU B 1 269 ? 11.625 9.531 -6.16 1 96.5 269 GLU B CA 1
ATOM 4826 C C . GLU B 1 269 ? 10.523 10.141 -5.297 1 96.5 269 GLU B C 1
ATOM 4828 O O . GLU B 1 269 ? 10.586 10.086 -4.066 1 96.5 269 GLU B O 1
ATOM 4833 N N . MET B 1 270 ? 9.516 10.609 -5.918 1 97.25 270 MET B N 1
ATOM 4834 C CA . MET B 1 270 ? 8.469 11.352 -5.227 1 97.25 270 MET B CA 1
ATOM 4835 C C . MET B 1 270 ? 7.438 10.406 -4.629 1 97.25 270 MET B C 1
ATOM 4837 O O . MET B 1 270 ? 6.527 10.844 -3.92 1 97.25 270 MET B O 1
ATOM 4841 N N . SER B 1 271 ? 7.605 9.094 -4.883 1 98.25 271 SER B N 1
ATOM 4842 C CA . SER B 1 271 ? 6.688 8.117 -4.301 1 98.25 271 SER B CA 1
ATOM 4843 C C . SER B 1 271 ? 7.375 7.297 -3.213 1 98.25 271 SER B C 1
ATOM 4845 O O . SER B 1 271 ? 6.73 6.492 -2.537 1 98.25 271 SER B O 1
ATOM 4847 N N . LYS B 1 272 ? 8.672 7.492 -3.035 1 98.06 272 LYS B N 1
ATOM 4848 C CA . LYS B 1 272 ? 9.422 6.684 -2.082 1 98.06 272 LYS B CA 1
ATOM 4849 C C . LYS B 1 272 ? 8.867 6.836 -0.669 1 98.06 272 LYS B C 1
ATOM 4851 O O . LYS B 1 272 ? 8.68 5.848 0.041 1 98.06 272 LYS B O 1
ATOM 4856 N N . GLY B 1 273 ? 8.602 8.078 -0.288 1 98 273 GLY B N 1
ATOM 4857 C CA . GLY B 1 273 ? 8.078 8.336 1.045 1 98 273 GLY B CA 1
ATOM 4858 C C . GLY B 1 273 ? 6.703 7.746 1.271 1 98 273 GLY B C 1
ATOM 4859 O O . GLY B 1 273 ? 6.445 7.133 2.311 1 98 273 GLY B O 1
ATOM 4860 N N . THR B 1 274 ? 5.805 7.914 0.284 1 98.62 274 THR B N 1
ATOM 4861 C CA . THR B 1 274 ? 4.449 7.402 0.437 1 98.62 274 THR B CA 1
ATOM 4862 C C . THR B 1 274 ? 4.441 5.875 0.436 1 98.62 274 THR B C 1
ATOM 4864 O O . THR B 1 274 ? 3.734 5.25 1.229 1 98.62 274 THR B O 1
ATOM 4867 N N . ASN B 1 275 ? 5.223 5.27 -0.436 1 98.5 275 ASN B N 1
ATOM 4868 C CA . ASN B 1 275 ? 5.309 3.812 -0.458 1 98.5 275 ASN B CA 1
ATOM 4869 C C . ASN B 1 275 ? 5.871 3.266 0.852 1 98.5 275 ASN B C 1
ATOM 4871 O O . ASN B 1 275 ? 5.438 2.213 1.325 1 98.5 275 ASN B O 1
ATOM 4875 N N . ARG B 1 276 ? 6.766 3.941 1.409 1 97.38 276 ARG B N 1
ATOM 4876 C CA . ARG B 1 276 ? 7.301 3.539 2.707 1 97.38 276 ARG B CA 1
ATOM 4877 C C . ARG B 1 276 ? 6.23 3.623 3.791 1 97.38 276 ARG B C 1
ATOM 4879 O O . ARG B 1 276 ? 6.133 2.736 4.641 1 97.38 276 ARG B O 1
ATOM 4886 N N . LEU B 1 277 ? 5.512 4.676 3.76 1 97.69 277 LEU B N 1
ATOM 4887 C CA . LEU B 1 277 ? 4.414 4.797 4.715 1 97.69 277 LEU B CA 1
ATOM 4888 C C . LEU B 1 277 ? 3.457 3.617 4.59 1 97.69 277 LEU B C 1
ATOM 4890 O O . LEU B 1 277 ? 2.955 3.113 5.598 1 97.69 277 LEU B O 1
ATOM 4894 N N . LEU B 1 278 ? 3.207 3.201 3.398 1 97.38 278 LEU B N 1
ATOM 4895 C CA . LEU B 1 278 ? 2.342 2.049 3.17 1 97.38 278 LEU B CA 1
ATOM 4896 C C . LEU B 1 278 ? 2.945 0.787 3.775 1 97.38 278 LEU B C 1
ATOM 4898 O O . LEU B 1 278 ? 2.234 -0.017 4.383 1 97.38 278 LEU B O 1
ATOM 4902 N N . GLN B 1 279 ? 4.211 0.622 3.596 1 95.81 279 GLN B N 1
ATOM 4903 C CA . GLN B 1 279 ? 4.902 -0.513 4.199 1 95.81 279 GLN B CA 1
ATOM 4904 C C . GLN B 1 279 ? 4.762 -0.499 5.719 1 95.81 279 GLN B C 1
ATOM 4906 O O . GLN B 1 279 ? 4.719 -1.556 6.352 1 95.81 279 GLN B O 1
ATOM 4911 N N . GLU B 1 280 ? 4.641 0.736 6.219 1 93 280 GLU B N 1
ATOM 4912 C CA . GLU B 1 280 ? 4.605 0.902 7.672 1 93 280 GLU B CA 1
ATOM 4913 C C . GLU B 1 280 ? 3.174 0.873 8.195 1 93 280 GLU B C 1
ATOM 4915 O O . GLU B 1 280 ? 2.941 1.076 9.391 1 93 280 GLU B O 1
ATOM 4920 N N . GLY B 1 281 ? 2.225 0.74 7.301 1 93.69 281 GLY B N 1
ATOM 4921 C CA . GLY B 1 281 ? 0.883 0.456 7.785 1 93.69 281 GLY B CA 1
ATOM 4922 C C . GLY B 1 281 ? -0.106 1.566 7.488 1 93.69 281 GLY B C 1
ATOM 4923 O O . GLY B 1 281 ? -1.268 1.495 7.895 1 93.69 281 GLY B O 1
ATOM 4924 N N . ALA B 1 282 ? 0.332 2.629 6.859 1 97.19 282 ALA B N 1
ATOM 4925 C CA . ALA B 1 282 ? -0.631 3.646 6.445 1 97.19 282 ALA B CA 1
ATOM 4926 C C . ALA B 1 282 ? -1.684 3.059 5.512 1 97.19 282 ALA B C 1
ATOM 4928 O O . ALA B 1 282 ? -1.39 2.15 4.73 1 97.19 282 ALA B O 1
ATOM 4929 N N . THR B 1 283 ? -2.863 3.559 5.578 1 97.19 283 THR B N 1
ATOM 4930 C CA . THR B 1 283 ? -3.928 3.098 4.695 1 97.19 283 THR B CA 1
ATOM 4931 C C . THR B 1 283 ? -3.652 3.518 3.254 1 97.19 283 THR B C 1
ATOM 4933 O O . THR B 1 283 ? -3.283 4.664 2.994 1 97.19 283 THR B O 1
ATOM 4936 N N . CYS B 1 284 ? -3.805 2.607 2.354 1 98.38 284 CYS B N 1
ATOM 4937 C CA . CYS B 1 284 ? -3.633 2.902 0.936 1 98.38 284 CYS B CA 1
ATOM 4938 C C . CYS B 1 284 ? -4.832 3.666 0.387 1 98.38 284 CYS B C 1
ATOM 4940 O O . CYS B 1 284 ? -5.949 3.146 0.371 1 98.38 284 CYS B O 1
ATOM 4942 N N . ILE B 1 285 ? -4.617 4.871 -0.092 1 98.75 285 ILE B N 1
ATOM 4943 C CA . ILE B 1 285 ? -5.684 5.723 -0.604 1 98.75 285 ILE B CA 1
ATOM 4944 C C . ILE B 1 285 ? -5.676 5.699 -2.131 1 98.75 285 ILE B C 1
ATOM 4946 O O . ILE B 1 285 ? -4.672 6.051 -2.758 1 98.75 285 ILE B O 1
ATOM 4950 N N . THR B 1 286 ? -6.816 5.328 -2.756 1 98.31 286 THR B N 1
ATOM 4951 C CA . THR B 1 286 ? -6.863 5.242 -4.211 1 98.31 286 THR B CA 1
ATOM 4952 C C . THR B 1 286 ? -7.906 6.199 -4.777 1 98.31 286 THR B C 1
ATOM 4954 O O . THR B 1 286 ? -7.91 6.484 -5.977 1 98.31 286 THR B O 1
ATOM 4957 N N . ASP B 1 287 ? -8.805 6.656 -3.955 1 97.31 287 ASP B N 1
ATOM 4958 C CA . ASP B 1 287 ? -9.805 7.645 -4.348 1 97.31 287 ASP B CA 1
ATOM 4959 C C . ASP B 1 287 ? -10.477 8.266 -3.123 1 97.31 287 ASP B C 1
ATOM 4961 O O . ASP B 1 287 ? -10.086 7.988 -1.987 1 97.31 287 ASP B O 1
ATOM 4965 N N . GLN B 1 288 ? -11.414 9.172 -3.375 1 97.06 288 GLN B N 1
ATOM 4966 C CA . GLN B 1 288 ? -12.07 9.914 -2.301 1 97.06 288 GLN B CA 1
ATOM 4967 C C . GLN B 1 288 ? -12.898 8.984 -1.421 1 97.06 288 GLN B C 1
ATOM 4969 O O . GLN B 1 288 ? -13.109 9.258 -0.239 1 97.06 288 GLN B O 1
ATOM 4974 N N . ASN B 1 289 ? -13.375 7.84 -1.908 1 96.38 289 ASN B N 1
ATOM 4975 C CA . ASN B 1 289 ? -14.18 6.918 -1.12 1 96.38 289 ASN B CA 1
ATOM 4976 C C . ASN B 1 289 ? -13.375 6.285 0.009 1 96.38 289 ASN B C 1
ATOM 4978 O O . ASN B 1 289 ? -13.906 6.039 1.094 1 96.38 289 ASN B O 1
ATOM 4982 N N . ASP B 1 290 ? -12.156 6.012 -0.295 1 97.31 290 ASP B N 1
ATOM 4983 C CA . ASP B 1 290 ? -11.281 5.484 0.751 1 97.31 290 ASP B CA 1
ATOM 4984 C C . ASP B 1 290 ? -11.211 6.438 1.938 1 97.31 290 ASP B C 1
ATOM 4986 O O . ASP B 1 290 ? -11.242 6.008 3.094 1 97.31 290 ASP B O 1
ATOM 4990 N N . ILE B 1 291 ? -11.125 7.695 1.652 1 97.81 291 ILE B N 1
ATOM 4991 C CA . ILE B 1 291 ? -11.031 8.727 2.68 1 97.81 291 ILE B CA 1
ATOM 4992 C C . ILE B 1 291 ? -12.352 8.828 3.436 1 97.81 291 ILE B C 1
ATOM 4994 O O . ILE B 1 291 ? -12.367 8.844 4.668 1 97.81 291 ILE B O 1
ATOM 4998 N N . MET B 1 292 ? -13.383 8.836 2.689 1 96.44 292 MET B N 1
ATOM 4999 C CA . MET B 1 292 ? -14.711 8.969 3.291 1 96.44 292 MET B CA 1
ATOM 5000 C C . MET B 1 292 ? -15.016 7.781 4.195 1 96.44 292 MET B C 1
ATOM 5002 O O . MET B 1 292 ? -15.672 7.93 5.223 1 96.44 292 MET B O 1
ATOM 5006 N N . GLU B 1 293 ? -14.602 6.637 3.764 1 94.62 293 GLU B N 1
ATOM 5007 C CA . GLU B 1 293 ? -14.797 5.445 4.586 1 94.62 293 GLU B CA 1
ATOM 5008 C C . GLU B 1 293 ? -14.078 5.574 5.926 1 94.62 293 GLU B C 1
ATOM 5010 O O . GLU B 1 293 ? -14.641 5.238 6.969 1 94.62 293 GLU B O 1
ATOM 5015 N N . ILE B 1 294 ? -12.891 6.059 5.887 1 94.75 294 ILE B N 1
ATOM 5016 C CA . ILE B 1 294 ? -12.117 6.242 7.109 1 94.75 294 ILE B CA 1
ATOM 5017 C C . ILE B 1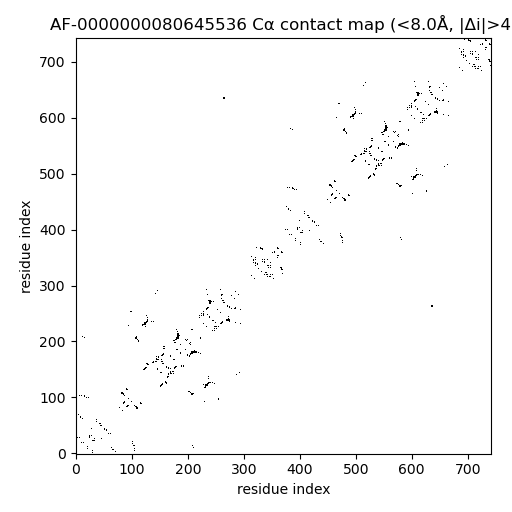 294 ? -12.812 7.254 8.016 1 94.75 294 ILE B C 1
ATOM 5019 O O . ILE B 1 294 ? -12.922 7.043 9.227 1 94.75 294 ILE B O 1
ATOM 5023 N N . LEU B 1 295 ? -13.289 8.273 7.422 1 94 295 LEU B N 1
ATOM 5024 C CA . LEU B 1 295 ? -13.93 9.344 8.18 1 94 295 LEU B CA 1
ATOM 5025 C C . LEU B 1 295 ? -15.281 8.898 8.719 1 94 295 LEU B C 1
ATOM 5027 O O . LEU B 1 295 ? -15.711 9.344 9.781 1 94 295 LEU B O 1
ATOM 5031 N N . GLY B 1 296 ? -16.062 8.062 7.867 1 84.31 296 GLY B N 1
ATOM 5032 C CA . GLY B 1 296 ? -17.359 7.555 8.281 1 84.31 296 GLY B CA 1
ATOM 5033 C C . GLY B 1 296 ? -17.266 6.484 9.352 1 84.31 296 GLY B C 1
ATOM 5034 O O . GLY B 1 296 ? -18.156 6.363 10.195 1 84.31 296 GLY B O 1
ATOM 5035 N N . GLU B 1 297 ? -16.438 5.391 9.062 1 62.38 297 GLU B N 1
ATOM 5036 C CA . GLU B 1 297 ? -16.25 4.34 10.055 1 62.38 297 GLU B CA 1
ATOM 5037 C C . GLU B 1 297 ? -15.984 4.926 11.438 1 62.38 297 GLU B C 1
ATOM 5039 O O . GLU B 1 297 ? -16.375 4.34 12.453 1 62.38 297 GLU B O 1
ATOM 5044 N N . ARG B 1 298 ? -15.359 5.945 11.453 1 52.88 298 ARG B N 1
ATOM 5045 C CA . ARG B 1 298 ? -15.117 6.578 12.742 1 52.88 298 ARG B CA 1
ATOM 5046 C C . ARG B 1 298 ? -16.422 7.043 13.375 1 52.88 298 ARG B C 1
ATOM 5048 O O . ARG B 1 298 ? -16.562 7.023 14.602 1 52.88 298 ARG B O 1
ATOM 5055 N N . GLU B 1 299 ? -17.375 7.41 12.414 1 47.75 299 GLU B N 1
ATOM 5056 C CA . GLU B 1 299 ? -18.672 7.703 13.008 1 47.75 299 GLU B CA 1
ATOM 5057 C C . GLU B 1 299 ? -19.438 6.422 13.328 1 47.75 299 GLU B C 1
ATOM 5059 O O . GLU B 1 299 ? -20.188 6.367 14.305 1 47.75 299 GLU B O 1
ATOM 5064 N N . SER B 1 300 ? -19.516 5.465 12.336 1 41.38 300 SER B N 1
ATOM 5065 C CA . SER B 1 300 ? -20.312 4.262 12.555 1 41.38 300 SER B CA 1
ATOM 5066 C C . SER B 1 300 ? -19.516 3.195 13.289 1 41.38 300 SER B C 1
ATOM 5068 O O . SER B 1 300 ? -18.734 2.465 12.68 1 41.38 300 SER B O 1
ATOM 5070 N N . LEU B 1 301 ? -18.984 3.279 14.352 1 37.91 301 LEU B N 1
ATOM 5071 C CA . LEU B 1 301 ? -18.438 2.168 15.117 1 37.91 301 LEU B CA 1
ATOM 5072 C C . LEU B 1 301 ? -19.359 0.959 15.07 1 37.91 301 LEU B C 1
ATOM 5074 O O . LEU B 1 301 ? -19.109 -0.051 15.734 1 37.91 301 LEU B O 1
ATOM 5078 N N . SER B 1 302 ? -20.656 1.137 14.789 1 30.56 302 SER B N 1
ATOM 5079 C CA . SER B 1 302 ? -21.469 -0.048 15.039 1 30.56 302 SER B CA 1
ATOM 5080 C C . SER B 1 302 ? -21.375 -1.037 13.883 1 30.56 302 SER B C 1
ATOM 5082 O O . SER B 1 302 ? -21.969 -2.117 13.93 1 30.56 302 SER B O 1
ATOM 5084 N N . ARG B 1 303 ? -21.484 -0.66 12.625 1 32.16 303 ARG B N 1
ATOM 5085 C CA . ARG B 1 303 ? -21.75 -1.785 11.734 1 32.16 303 ARG B CA 1
ATOM 5086 C C . ARG B 1 303 ? -20.484 -2.582 11.461 1 32.16 303 ARG B C 1
ATOM 5088 O O . ARG B 1 303 ? -19.391 -2.01 11.336 1 32.16 303 ARG B O 1
ATOM 5095 N N . PRO B 1 304 ? -20.594 -3.812 11.625 1 29.22 304 PRO B N 1
ATOM 5096 C CA . PRO B 1 304 ? -19.484 -4.715 11.352 1 29.22 304 PRO B CA 1
ATOM 5097 C C . PRO B 1 304 ? -18.891 -4.512 9.953 1 29.22 304 PRO B C 1
ATOM 5099 O O . PRO B 1 304 ? -19.594 -4.074 9.039 1 29.22 304 PRO B O 1
ATOM 5102 N N . PRO B 1 305 ? -17.625 -4.309 9.703 1 31.58 305 PRO B N 1
ATOM 5103 C CA . PRO B 1 305 ? -16.984 -4.176 8.398 1 31.58 305 PRO B CA 1
ATOM 5104 C C . PRO B 1 305 ? -17.641 -5.062 7.332 1 31.58 305 PRO B C 1
ATOM 5106 O O . PRO B 1 305 ? -17.906 -6.238 7.582 1 31.58 305 PRO B O 1
ATOM 5109 N N . SER B 1 306 ? -18.656 -4.57 6.633 1 30.11 306 SER B N 1
ATOM 5110 C CA . SER B 1 306 ? -19.094 -5.379 5.5 1 30.11 306 SER B CA 1
ATOM 5111 C C . SER B 1 306 ? -17.906 -5.887 4.695 1 30.11 306 SER B C 1
ATOM 5113 O O . SER B 1 306 ? -17.125 -5.098 4.16 1 30.11 306 SER B O 1
ATOM 5115 N N . CYS B 1 307 ? -17.234 -6.801 5.086 1 30.03 307 CYS B N 1
ATOM 5116 C CA . CYS B 1 307 ? -16.172 -7.547 4.418 1 30.03 307 CYS B CA 1
ATOM 5117 C C . CYS B 1 307 ? -16.562 -7.867 2.977 1 30.03 307 CYS B C 1
ATOM 5119 O O . CYS B 1 307 ? -17.188 -8.898 2.711 1 30.03 307 CYS B O 1
ATOM 5121 N N . GLY B 1 308 ? -17.141 -6.922 2.307 1 33.56 308 GLY B N 1
ATOM 5122 C CA . GLY B 1 308 ? -17.156 -7.324 0.91 1 33.56 308 GLY B CA 1
ATOM 5123 C C . GLY B 1 308 ? -15.781 -7.691 0.378 1 33.56 308 GLY B C 1
ATOM 5124 O O . GLY B 1 308 ? -14.93 -6.82 0.177 1 33.56 308 GLY B O 1
ATOM 5125 N N . SER B 1 309 ? -15.18 -8.539 0.88 1 33.22 309 SER B N 1
ATOM 5126 C CA . SER B 1 309 ? -13.898 -9.055 0.398 1 33.22 309 SER B CA 1
ATOM 5127 C C . SER B 1 309 ? -13.914 -9.227 -1.117 1 33.22 309 SER B C 1
ATOM 5129 O O . SER B 1 309 ? -14.938 -9.594 -1.697 1 33.22 309 SER B O 1
ATOM 5131 N N . LEU B 1 310 ? -13.258 -8.359 -1.807 1 36.56 310 LEU B N 1
ATOM 5132 C CA . LEU B 1 310 ? -12.992 -8.5 -3.234 1 36.56 310 LEU B CA 1
ATOM 5133 C C . LEU B 1 310 ? -13.008 -9.969 -3.652 1 36.56 310 LEU B C 1
ATOM 5135 O O . LEU B 1 310 ? -12.945 -10.273 -4.844 1 36.56 310 LEU B O 1
ATOM 5139 N N . LEU B 1 311 ? -12.664 -10.727 -2.691 1 36.75 311 LEU B N 1
ATOM 5140 C CA . LEU B 1 311 ? -12.641 -12.109 -3.148 1 36.75 311 LEU B CA 1
ATOM 5141 C C . LEU B 1 311 ? -14.047 -12.594 -3.498 1 36.75 311 LEU B C 1
ATOM 5143 O O . LEU B 1 311 ? -14.266 -13.789 -3.68 1 36.75 311 LEU B O 1
ATOM 5147 N N . ASP B 1 312 ? -14.977 -11.805 -3.238 1 38.72 312 ASP B N 1
ATOM 5148 C CA . ASP B 1 312 ? -16.328 -12.289 -3.479 1 38.72 312 ASP B CA 1
ATOM 5149 C C . ASP B 1 312 ? -16.578 -12.547 -4.965 1 38.72 312 ASP B C 1
ATOM 5151 O O . ASP B 1 312 ? -17.719 -12.531 -5.43 1 38.72 312 ASP B O 1
ATOM 5155 N N . ASP B 1 313 ? -15.57 -12.18 -5.711 1 38.53 313 ASP B N 1
ATOM 5156 C CA . ASP B 1 313 ? -15.938 -12.492 -7.09 1 38.53 313 ASP B CA 1
ATOM 5157 C C . ASP B 1 313 ? -16.5 -13.898 -7.203 1 38.53 313 ASP B C 1
ATOM 5159 O O . ASP B 1 313 ? -16.281 -14.742 -6.328 1 38.53 313 ASP B O 1
ATOM 5163 N N . LEU B 1 314 ? -17.156 -14.273 -8.352 1 43.47 314 LEU B N 1
ATOM 5164 C CA . LEU B 1 314 ? -17.812 -15.547 -8.648 1 43.47 314 LEU B CA 1
ATOM 5165 C C . LEU B 1 314 ? -16.938 -16.719 -8.227 1 43.47 314 LEU B C 1
ATOM 5167 O O . LEU B 1 314 ? -15.734 -16.719 -8.492 1 43.47 314 LEU B O 1
ATOM 5171 N N . ASP B 1 315 ? -17.156 -17.328 -7.18 1 49.59 315 ASP B N 1
ATOM 5172 C CA . ASP B 1 315 ? -16.484 -18.547 -6.758 1 49.59 315 ASP B CA 1
ATOM 5173 C C . ASP B 1 315 ? -16.094 -19.406 -7.961 1 49.59 315 ASP B C 1
ATOM 5175 O O . ASP B 1 315 ? -16.641 -19.234 -9.055 1 49.59 315 ASP B O 1
ATOM 5179 N N . GLU B 1 316 ? -14.992 -20.078 -7.973 1 54.84 316 GLU B N 1
ATOM 5180 C CA . GLU B 1 316 ? -14.523 -21 -9 1 54.84 316 GLU B CA 1
ATOM 5181 C C . GLU B 1 316 ? -15.68 -21.781 -9.609 1 54.84 316 GLU B C 1
ATOM 5183 O O . GLU B 1 316 ? -15.719 -22 -10.828 1 54.84 316 GLU B O 1
ATOM 5188 N N . ARG B 1 317 ? -16.609 -22.078 -8.812 1 60.31 317 ARG B N 1
ATOM 5189 C CA . ARG B 1 317 ? -17.766 -22.859 -9.234 1 60.31 317 ARG B CA 1
ATOM 5190 C C . ARG B 1 317 ? -18.656 -22.047 -10.172 1 60.31 317 ARG B C 1
ATOM 5192 O O . ARG B 1 317 ? -19.094 -22.547 -11.211 1 60.31 317 ARG B O 1
ATOM 5199 N N . GLU B 1 318 ? -18.641 -20.734 -9.836 1 68.88 318 GLU B N 1
ATOM 5200 C CA . GLU B 1 318 ? -19.531 -19.906 -10.641 1 68.88 318 GLU B CA 1
ATOM 5201 C C . GLU B 1 318 ? -18.922 -19.594 -12.008 1 68.88 318 GLU B C 1
ATOM 5203 O O . GLU B 1 318 ? -19.625 -19.594 -13.016 1 68.88 318 GLU B O 1
ATOM 5208 N N . SER B 1 319 ? -17.688 -19.484 -12.023 1 68.5 319 SER B N 1
ATOM 5209 C CA . SER B 1 319 ? -17.016 -19.219 -13.281 1 68.5 319 SER B CA 1
ATOM 5210 C C . SER B 1 319 ? -17.047 -20.438 -14.203 1 68.5 319 SER B C 1
ATOM 5212 O O . SER B 1 319 ? -17.266 -20.312 -15.406 1 68.5 319 SER B O 1
ATOM 5214 N N . ARG B 1 320 ? -16.891 -21.656 -13.719 1 72.12 320 ARG B N 1
ATOM 5215 C CA . ARG B 1 320 ? -16.969 -22.906 -14.492 1 72.12 320 ARG B CA 1
ATOM 5216 C C . ARG B 1 320 ? -18.375 -23.094 -15.078 1 72.12 320 ARG B C 1
ATOM 5218 O O . ARG B 1 320 ? -18.516 -23.547 -16.219 1 72.12 320 ARG B O 1
ATOM 5225 N N . VAL B 1 321 ? -19.281 -22.656 -14.227 1 77 321 VAL B N 1
ATOM 5226 C CA . VAL B 1 321 ? -20.656 -22.781 -14.688 1 77 321 VAL B CA 1
ATOM 5227 C C . VAL B 1 321 ? -20.922 -21.75 -15.789 1 77 321 VAL B C 1
ATOM 5229 O O . VAL B 1 321 ? -21.531 -22.078 -16.812 1 77 321 VAL B O 1
ATOM 5232 N N . LEU B 1 322 ? -20.281 -20.625 -15.648 1 77.94 322 LEU B N 1
ATOM 5233 C CA . LEU B 1 322 ? -20.5 -19.578 -16.641 1 77.94 322 LEU B CA 1
ATOM 5234 C C . LEU B 1 322 ? -19.812 -19.922 -17.953 1 77.94 322 LEU B C 1
ATOM 5236 O O . LEU B 1 322 ? -20.359 -19.688 -19.031 1 77.94 322 LEU B O 1
ATOM 5240 N N . ASP B 1 323 ? -18.766 -20.562 -17.828 1 75 323 ASP B N 1
ATOM 5241 C CA . ASP B 1 323 ? -18 -20.953 -19 1 75 323 ASP B CA 1
ATOM 5242 C C . ASP B 1 323 ? -18.672 -22.109 -19.734 1 75 323 ASP B C 1
ATOM 5244 O O . ASP B 1 323 ? -18.422 -22.328 -20.922 1 75 323 ASP B O 1
ATOM 5248 N N . ALA B 1 324 ? -19.422 -22.797 -19.062 1 73.25 324 ALA B N 1
ATOM 5249 C CA . ALA B 1 324 ? -20.125 -23.953 -19.625 1 73.25 324 ALA B CA 1
ATOM 5250 C C . ALA B 1 324 ? -21.344 -23.484 -20.422 1 73.25 324 ALA B C 1
ATOM 5252 O O . ALA B 1 324 ? -21.953 -24.281 -21.156 1 73.25 324 ALA B O 1
ATOM 5253 N N . PHE B 1 325 ? -21.531 -22.188 -20.359 1 77.44 325 PHE B N 1
ATOM 5254 C CA . PHE B 1 325 ? -22.641 -21.656 -21.141 1 77.44 325 PHE B CA 1
ATOM 5255 C C . PHE B 1 325 ? -22.297 -21.625 -22.625 1 77.44 325 PHE B C 1
ATOM 5257 O O . PHE B 1 325 ? -21.156 -21.328 -23 1 77.44 325 PHE B O 1
ATOM 5264 N N . PRO B 1 326 ? -23.188 -21.891 -23.391 1 75.69 326 PRO B N 1
ATOM 5265 C CA . PRO B 1 326 ? -22.953 -21.672 -24.828 1 75.69 326 PRO B CA 1
ATOM 5266 C C . PRO B 1 326 ? -22.828 -20.188 -25.188 1 75.69 326 PRO B C 1
ATOM 5268 O O . PRO B 1 326 ? -23.375 -19.328 -24.484 1 75.69 326 PRO B O 1
ATOM 5271 N N . LYS B 1 327 ? -22.031 -19.812 -26.203 1 72.25 327 LYS B N 1
ATOM 5272 C CA . LYS B 1 327 ? -21.781 -18.438 -26.625 1 72.25 327 LYS B CA 1
ATOM 5273 C C . LYS B 1 327 ? -23.062 -17.781 -27.125 1 72.25 327 LYS B C 1
ATOM 5275 O O . LYS B 1 327 ? -23.25 -16.578 -26.969 1 72.25 327 LYS B O 1
ATOM 5280 N N . VAL B 1 328 ? -23.781 -18.562 -27.844 1 75.19 328 VAL B N 1
ATOM 5281 C CA . VAL B 1 328 ? -25.062 -18.094 -28.375 1 75.19 328 VAL B CA 1
ATOM 5282 C C . VAL B 1 328 ? -26.156 -19.078 -27.969 1 75.19 328 VAL B C 1
ATOM 5284 O O . VAL B 1 328 ? -25.984 -20.297 -28.062 1 75.19 328 VAL B O 1
ATOM 5287 N N . GLY B 1 329 ? -27.25 -18.453 -27.297 1 78.56 329 GLY B N 1
ATOM 5288 C CA . GLY B 1 329 ? -28.438 -19.234 -27 1 78.56 329 GLY B CA 1
ATOM 5289 C C . GLY B 1 329 ? -28.625 -19.5 -25.516 1 78.56 329 GLY B C 1
ATOM 5290 O O . GLY B 1 329 ? -27.969 -18.859 -24.688 1 78.56 329 GLY B O 1
ATOM 5291 N N . SER B 1 330 ? -29.547 -20.359 -25.141 1 82.44 330 SER B N 1
ATOM 5292 C CA . SER B 1 330 ? -29.906 -20.688 -23.766 1 82.44 330 SER B CA 1
ATOM 5293 C C . SER B 1 330 ? -29.484 -22.109 -23.406 1 82.44 330 SER B C 1
ATOM 5295 O O . SER B 1 330 ? -29.219 -22.922 -24.281 1 82.44 330 SER B O 1
ATOM 5297 N N . THR B 1 331 ? -29.125 -22.375 -22.172 1 83.62 331 THR B N 1
ATOM 5298 C CA . THR B 1 331 ? -28.781 -23.703 -21.656 1 83.62 331 THR B CA 1
ATOM 5299 C C . THR B 1 331 ? -29.594 -24.031 -20.406 1 83.62 331 THR B C 1
ATOM 5301 O O . THR B 1 331 ? -30.344 -23.188 -19.922 1 83.62 331 THR B O 1
ATOM 5304 N N . THR B 1 332 ? -29.656 -25.328 -20.031 1 82.44 332 THR B N 1
ATOM 5305 C CA . THR B 1 332 ? -30.375 -25.781 -18.844 1 82.44 332 THR B CA 1
ATOM 5306 C C . THR B 1 332 ? -29.406 -26.203 -17.75 1 82.44 332 THR B C 1
ATOM 5308 O O . THR B 1 332 ? -28.219 -26.406 -18.016 1 82.44 332 THR B O 1
ATOM 5311 N N . CYS B 1 333 ? -29.906 -26.203 -16.562 1 80.25 333 CYS B N 1
ATOM 5312 C CA . CYS B 1 333 ? -29.094 -26.641 -15.43 1 80.25 333 CYS B CA 1
ATOM 5313 C C . CYS B 1 333 ? -28.5 -28.031 -15.68 1 80.25 333 CYS B C 1
ATOM 5315 O O . CYS B 1 333 ? -27.344 -28.281 -15.359 1 80.25 333 CYS B O 1
ATOM 5317 N N . GLU B 1 334 ? -29.266 -28.922 -16.312 1 78.75 334 GLU B N 1
ATOM 5318 C CA . GLU B 1 334 ? -28.812 -30.281 -16.578 1 78.75 334 GLU B CA 1
ATOM 5319 C C . GLU B 1 334 ? -27.641 -30.297 -17.547 1 78.75 334 GLU B C 1
ATOM 5321 O O . GLU B 1 334 ? -26.656 -31.016 -17.344 1 78.75 334 GLU B O 1
ATOM 5326 N N . LYS B 1 335 ? -27.719 -29.516 -18.578 1 81.19 335 LYS B N 1
ATOM 5327 C CA . LYS B 1 335 ? -26.641 -29.406 -19.547 1 81.19 335 LYS B CA 1
ATOM 5328 C C . LYS B 1 335 ? -25.406 -28.75 -18.953 1 81.19 335 LYS B C 1
ATOM 5330 O O . LYS B 1 335 ? -24.266 -29.141 -19.234 1 81.19 335 LYS B O 1
ATOM 5335 N N . LEU B 1 336 ? -25.578 -27.812 -18.188 1 80.06 336 LEU B N 1
ATOM 5336 C CA . LEU B 1 336 ? -24.484 -27.109 -17.531 1 80.06 336 LEU B CA 1
ATOM 5337 C C . LEU B 1 336 ? -23.734 -28.047 -16.578 1 80.06 336 LEU B C 1
ATOM 5339 O O . LEU B 1 336 ? -22.516 -27.938 -16.438 1 80.06 336 LEU B O 1
ATOM 5343 N N . VAL B 1 337 ? -24.531 -28.938 -15.977 1 76.94 337 VAL B N 1
ATOM 5344 C CA . VAL B 1 337 ? -23.938 -29.922 -15.086 1 76.94 337 VAL B CA 1
ATOM 5345 C C . VAL B 1 337 ? -23 -30.828 -15.875 1 76.94 337 VAL B C 1
ATOM 5347 O O . VAL B 1 337 ? -21.875 -31.094 -15.438 1 76.94 337 VAL B O 1
ATOM 5350 N N . VAL B 1 338 ? -23.406 -31.188 -17.031 1 74.88 338 VAL B N 1
ATOM 5351 C CA . VAL B 1 338 ? -22.641 -32.094 -17.875 1 74.88 338 VAL B CA 1
ATOM 5352 C C . VAL B 1 338 ? -21.406 -31.375 -18.422 1 74.88 338 VAL B C 1
ATOM 5354 O O . VAL B 1 338 ? -20.297 -31.906 -18.359 1 74.88 338 VAL B O 1
ATOM 5357 N N . VAL B 1 339 ? -21.625 -30.219 -18.859 1 73.19 339 VAL B N 1
ATOM 5358 C CA . VAL B 1 339 ? -20.547 -29.5 -19.531 1 73.19 339 VAL B CA 1
ATOM 5359 C C . VAL B 1 339 ? -19.547 -28.969 -18.516 1 73.19 339 VAL B C 1
ATOM 5361 O O . VAL B 1 339 ? -18.344 -28.984 -18.75 1 73.19 339 VAL B O 1
ATOM 5364 N N . SER B 1 340 ? -19.938 -28.562 -17.453 1 73.31 340 SER B N 1
ATOM 5365 C CA . SER B 1 340 ? -19.078 -27.938 -16.453 1 73.31 340 SER B CA 1
ATOM 5366 C C . SER B 1 340 ? -18.406 -29 -15.586 1 73.31 340 SER B C 1
ATOM 5368 O O . SER B 1 340 ? -17.375 -28.734 -14.953 1 73.31 340 SER B O 1
ATOM 5370 N N . GLY B 1 341 ? -19.078 -30.219 -15.461 1 64.62 341 GLY B N 1
ATOM 5371 C CA . GLY B 1 341 ? -18.625 -31.297 -14.586 1 64.62 341 GLY B CA 1
ATOM 5372 C C . GLY B 1 341 ? -18.859 -31 -13.117 1 64.62 341 GLY B C 1
ATOM 5373 O O . GLY B 1 341 ? -18.188 -31.562 -12.25 1 64.62 341 GLY B O 1
ATOM 5374 N N . ILE B 1 342 ? -19.797 -30.141 -12.844 1 70.38 342 ILE B N 1
ATOM 5375 C CA . ILE B 1 342 ? -20.125 -29.734 -11.484 1 70.38 342 ILE B CA 1
ATOM 5376 C C . ILE B 1 342 ? -21.453 -30.359 -11.062 1 70.38 342 ILE B C 1
ATOM 5378 O O . ILE B 1 342 ? -22.391 -30.438 -11.859 1 70.38 342 ILE B O 1
ATOM 5382 N N . PRO B 1 343 ? -21.547 -30.875 -9.82 1 66 343 PRO B N 1
ATOM 5383 C CA . PRO B 1 343 ? -22.797 -31.5 -9.383 1 66 343 PRO B CA 1
ATOM 5384 C C . PRO B 1 343 ? -23.984 -30.547 -9.469 1 66 343 PRO B C 1
ATOM 5386 O O . PRO B 1 343 ? -23.828 -29.328 -9.312 1 66 343 PRO B O 1
ATOM 5389 N N . PRO B 1 344 ? -25.141 -31.094 -9.586 1 73.69 344 PRO B N 1
ATOM 5390 C CA . PRO B 1 344 ? -26.344 -30.297 -9.82 1 73.69 344 PRO B CA 1
ATOM 5391 C C . PRO B 1 344 ? -26.609 -29.266 -8.719 1 73.69 344 PRO B C 1
ATOM 5393 O O . PRO B 1 344 ? -26.984 -28.125 -9 1 73.69 344 PRO B O 1
ATOM 5396 N N . ILE B 1 345 ? -26.406 -29.594 -7.586 1 72.19 345 ILE B N 1
ATOM 5397 C CA . ILE B 1 345 ? -26.688 -28.703 -6.473 1 72.19 345 ILE B CA 1
ATOM 5398 C C . ILE B 1 345 ? -25.75 -27.5 -6.516 1 72.19 345 ILE B C 1
ATOM 5400 O O . ILE B 1 345 ? -26.156 -26.375 -6.27 1 72.19 345 ILE B O 1
ATOM 5404 N N . GLU B 1 346 ? -24.578 -27.75 -6.914 1 73.75 346 GLU B N 1
ATOM 5405 C CA . GLU B 1 346 ? -23.578 -26.688 -6.969 1 73.75 346 GLU B CA 1
ATOM 5406 C C . GLU B 1 346 ? -23.781 -25.812 -8.195 1 73.75 346 GLU B C 1
ATOM 5408 O O . GLU B 1 346 ? -23.594 -24.594 -8.125 1 73.75 346 GLU B O 1
ATOM 5413 N N . VAL B 1 347 ? -24.141 -26.422 -9.266 1 78 347 VAL B N 1
ATOM 5414 C CA . VAL B 1 347 ? -24.469 -25.656 -10.453 1 78 347 VAL B CA 1
ATOM 5415 C C . VAL B 1 347 ? -25.672 -24.734 -10.164 1 78 347 VAL B C 1
ATOM 5417 O O . VAL B 1 347 ? -25.656 -23.562 -10.531 1 78 347 VAL B O 1
ATOM 5420 N N . SER B 1 348 ? -26.641 -25.297 -9.438 1 77.06 348 SER B N 1
ATOM 5421 C CA . SER B 1 348 ? -27.828 -24.531 -9.078 1 77.06 348 SER B CA 1
ATOM 5422 C C . SER B 1 348 ? -27.453 -23.328 -8.203 1 77.06 348 SER B C 1
ATOM 5424 O O . SER B 1 348 ? -27.969 -22.234 -8.391 1 77.06 348 SER B O 1
ATOM 5426 N N . ALA B 1 349 ? -26.578 -23.594 -7.273 1 74.62 349 ALA B N 1
ATOM 5427 C CA . ALA B 1 349 ? -26.125 -22.516 -6.402 1 74.62 349 ALA B CA 1
ATOM 5428 C C . ALA B 1 349 ? -25.359 -21.453 -7.191 1 74.62 349 ALA B C 1
ATOM 5430 O O . ALA B 1 349 ? -25.562 -20.266 -6.996 1 74.62 349 ALA B O 1
ATOM 5431 N N . ALA B 1 350 ? -24.5 -21.891 -8.078 1 75.81 350 ALA B N 1
ATOM 5432 C CA . ALA B 1 350 ? -23.719 -20.984 -8.906 1 75.81 350 ALA B CA 1
ATOM 5433 C C . ALA B 1 350 ? -24.609 -20.156 -9.828 1 75.81 350 ALA B C 1
ATOM 5435 O O . ALA B 1 350 ? -24.391 -18.969 -10.023 1 75.81 350 ALA B O 1
ATOM 5436 N N . LEU B 1 351 ? -25.609 -20.859 -10.344 1 77.81 351 LEU B N 1
ATOM 5437 C CA . LEU B 1 351 ? -26.562 -20.172 -11.211 1 77.81 351 LEU B CA 1
ATOM 5438 C C . LEU B 1 351 ? -27.312 -19.078 -10.445 1 77.81 351 LEU B C 1
ATOM 5440 O O . LEU B 1 351 ? -27.547 -18 -10.984 1 77.81 351 LEU B O 1
ATOM 5444 N N . GLY B 1 352 ? -27.625 -19.391 -9.242 1 75 352 GLY B N 1
ATOM 5445 C CA . GLY B 1 352 ? -28.25 -18.375 -8.398 1 75 352 GLY B CA 1
ATOM 5446 C C . GLY B 1 352 ? -27.359 -17.172 -8.195 1 75 352 GLY B C 1
ATOM 5447 O O . GLY B 1 352 ? -27.812 -16.031 -8.344 1 75 352 GLY B O 1
ATOM 5448 N N . THR B 1 353 ? -26.125 -17.406 -7.887 1 72.31 353 THR B N 1
ATOM 5449 C CA . THR B 1 353 ? -25.172 -16.328 -7.656 1 72.31 353 THR B CA 1
ATOM 5450 C C . THR B 1 353 ? -24.938 -15.523 -8.938 1 72.31 353 THR B C 1
ATOM 5452 O O . THR B 1 353 ? -24.875 -14.297 -8.898 1 72.31 353 THR B O 1
ATOM 5455 N N . LEU B 1 354 ? -24.812 -16.203 -10.023 1 75.44 354 LEU B N 1
ATOM 5456 C CA . LEU B 1 354 ? -24.594 -15.57 -11.32 1 75.44 354 LEU B CA 1
ATOM 5457 C C . LEU B 1 354 ? -25.797 -14.75 -11.742 1 75.44 354 LEU B C 1
ATOM 5459 O O . LEU B 1 354 ? -25.656 -13.68 -12.344 1 75.44 354 LEU B O 1
ATOM 5463 N N . GLU B 1 355 ? -26.953 -15.305 -11.391 1 75.38 355 GLU B N 1
ATOM 5464 C CA . GLU B 1 355 ? -28.188 -14.586 -11.68 1 75.38 355 GLU B CA 1
ATOM 5465 C C . GLU B 1 355 ? -28.297 -13.305 -10.859 1 75.38 355 GLU B C 1
ATOM 5467 O O . GLU B 1 355 ? -28.641 -12.25 -11.391 1 75.38 355 GLU B O 1
ATOM 5472 N N . MET B 1 356 ? -27.859 -13.484 -9.703 1 70.38 356 MET B N 1
ATOM 5473 C CA . MET B 1 356 ? -27.875 -12.336 -8.812 1 70.38 356 MET B CA 1
ATOM 5474 C C . MET B 1 356 ? -26.844 -11.289 -9.234 1 70.38 356 MET B C 1
ATOM 5476 O O . MET B 1 356 ? -27.078 -10.094 -9.078 1 70.38 356 MET B O 1
ATOM 5480 N N . ALA B 1 357 ? -25.797 -11.688 -9.781 1 64.38 357 ALA B N 1
ATOM 5481 C CA . ALA B 1 357 ? -24.719 -10.812 -10.242 1 64.38 357 ALA B CA 1
ATOM 5482 C C . ALA B 1 357 ? -25.031 -10.242 -11.625 1 64.38 357 ALA B C 1
ATOM 5484 O O . ALA B 1 357 ? -24.234 -9.484 -12.172 1 64.38 357 ALA B O 1
ATOM 5485 N N . GLY B 1 358 ? -26.078 -10.719 -12.289 1 66.94 358 GLY B N 1
ATOM 5486 C CA . GLY B 1 358 ? -26.562 -10.234 -13.578 1 66.94 358 GLY B CA 1
ATOM 5487 C C . GLY B 1 358 ? -25.781 -10.805 -14.75 1 66.94 358 GLY B C 1
ATOM 5488 O O . GLY B 1 358 ? -25.797 -10.234 -15.844 1 66.94 358 GLY B O 1
ATOM 5489 N N . ARG B 1 359 ? -25.047 -11.805 -14.547 1 74.56 359 ARG B N 1
ATOM 5490 C CA . ARG B 1 359 ? -24.203 -12.367 -15.602 1 74.56 359 ARG B CA 1
ATOM 5491 C C . ARG B 1 359 ? -24.984 -13.359 -16.453 1 74.56 359 ARG B C 1
ATOM 5493 O O . ARG B 1 359 ? -24.562 -13.688 -17.562 1 74.56 359 ARG B O 1
ATOM 5500 N N . ILE B 1 360 ? -26.047 -13.883 -15.812 1 78 360 ILE B N 1
ATOM 5501 C CA . ILE B 1 360 ? -26.938 -14.773 -16.562 1 78 360 ILE B CA 1
ATOM 5502 C C . ILE B 1 360 ? -28.391 -14.398 -16.312 1 78 360 ILE B C 1
ATOM 5504 O O . ILE B 1 360 ? -28.703 -13.703 -15.344 1 78 360 ILE B O 1
ATOM 5508 N N . SER B 1 361 ? -29.172 -14.641 -17.172 1 80.94 361 SER B N 1
ATOM 5509 C CA . SER B 1 361 ? -30.625 -14.477 -17.031 1 80.94 361 SER B CA 1
ATOM 5510 C C . SER B 1 361 ? -31.344 -15.82 -17.094 1 80.94 361 SER B C 1
ATOM 5512 O O . SER B 1 361 ? -30.938 -16.719 -17.828 1 80.94 361 SER B O 1
ATOM 5514 N N . ARG B 1 362 ? -32.312 -15.938 -16.25 1 78.81 362 ARG B N 1
ATOM 5515 C CA . ARG B 1 362 ? -33.125 -17.156 -16.172 1 78.81 362 ARG B CA 1
ATOM 5516 C C . ARG B 1 362 ? -34.469 -16.938 -16.812 1 78.81 362 ARG B C 1
ATOM 5518 O O . ARG B 1 362 ? -35.156 -15.938 -16.547 1 78.81 362 ARG B O 1
ATOM 5525 N N . ASN B 1 363 ? -34.812 -17.688 -17.766 1 77.75 363 ASN B N 1
ATOM 5526 C CA . ASN B 1 363 ? -36.156 -17.781 -18.344 1 77.75 363 ASN B CA 1
ATOM 5527 C C . ASN B 1 363 ? -36.75 -19.172 -18.188 1 77.75 363 ASN B C 1
ATOM 5529 O O . ASN B 1 363 ? -36.531 -20.031 -19.047 1 77.75 363 ASN B O 1
ATOM 5533 N N . GLY B 1 364 ? -37.562 -19.422 -17.109 1 76.06 364 GLY B N 1
ATOM 5534 C CA . GLY B 1 364 ? -38.062 -20.766 -16.812 1 76.06 364 GLY B CA 1
ATOM 5535 C C . GLY B 1 364 ? -36.969 -21.719 -16.406 1 76.06 364 GLY B C 1
ATOM 5536 O O . GLY B 1 364 ? -36.281 -21.5 -15.391 1 76.06 364 GLY B O 1
ATOM 5537 N N . LYS B 1 365 ? -36.812 -22.828 -17.047 1 78.88 365 LYS B N 1
ATOM 5538 C CA . LYS B 1 365 ? -35.781 -23.828 -16.766 1 78.88 365 LYS B CA 1
ATOM 5539 C C . LYS B 1 365 ? -34.531 -23.547 -17.594 1 78.88 365 LYS B C 1
ATOM 5541 O O . LYS B 1 365 ? -33.562 -24.328 -17.578 1 78.88 365 LYS B O 1
ATOM 5546 N N . SER B 1 366 ? -34.5 -22.5 -18.328 1 82.06 366 SER B N 1
ATOM 5547 C CA . SER B 1 366 ? -33.375 -22.172 -19.203 1 82.06 366 SER B CA 1
ATOM 5548 C C . SER B 1 366 ? -32.625 -20.969 -18.672 1 82.06 366 SER B C 1
ATOM 5550 O O . SER B 1 366 ? -33.188 -20.078 -18.031 1 82.06 366 SER B O 1
ATOM 5552 N N . TYR B 1 367 ? -31.312 -20.969 -18.844 1 84.06 367 TYR B N 1
ATOM 5553 C CA . TYR B 1 367 ? -30.406 -19.906 -18.438 1 84.06 367 TYR B CA 1
ATOM 5554 C C . TYR B 1 367 ? -29.641 -19.344 -19.641 1 84.06 367 TYR B C 1
ATOM 5556 O O . TYR B 1 367 ? -29.328 -20.094 -20.578 1 84.06 367 TYR B O 1
ATOM 5564 N N . ARG B 1 368 ? -29.422 -18.047 -19.641 1 81.81 368 ARG B N 1
ATOM 5565 C CA . ARG B 1 368 ? -28.656 -17.391 -20.688 1 81.81 368 ARG B CA 1
ATOM 5566 C C . ARG B 1 368 ? -27.609 -16.453 -20.094 1 81.81 368 ARG B C 1
ATOM 5568 O O . ARG B 1 368 ? -27.891 -15.766 -19.094 1 81.81 368 ARG B O 1
ATOM 5575 N N . ARG B 1 369 ? -26.531 -16.5 -20.719 1 79.56 369 ARG B N 1
ATOM 5576 C CA . ARG B 1 369 ? -25.5 -15.555 -20.328 1 79.56 369 ARG B CA 1
ATOM 5577 C C . ARG B 1 369 ? -25.844 -14.141 -20.766 1 79.56 369 ARG B C 1
ATOM 5579 O O . ARG B 1 369 ? -26.281 -13.93 -21.906 1 79.56 369 ARG B O 1
ATOM 5586 N N . MET B 1 370 ? -25.797 -13.266 -19.922 1 72.62 370 MET B N 1
ATOM 5587 C CA . MET B 1 370 ? -26.078 -11.883 -20.266 1 72.62 370 MET B CA 1
ATOM 5588 C C . MET B 1 370 ? -24.812 -11.164 -20.734 1 72.62 370 MET B C 1
ATOM 5590 O O . MET B 1 370 ? -23.734 -11.398 -20.203 1 72.62 370 MET B O 1
ATOM 5594 N N . GLN B 1 371 ? -24.672 -10.617 -21.953 1 56.59 371 GLN B N 1
ATOM 5595 C CA . GLN B 1 371 ? -23.609 -9.789 -22.516 1 56.59 371 GLN B CA 1
ATOM 5596 C C . GLN B 1 371 ? -23.344 -8.555 -21.656 1 56.59 371 GLN B C 1
ATOM 5598 O O . GLN B 1 371 ? -24.281 -8.016 -21.047 1 56.59 371 GLN B O 1
#

InterPro domains:
  IPR003488 DNA recombination-mediator protein A [PTHR43022] (51-369)
  IPR036388 Winged helix-like DNA-binding domain superfamily [G3DSA:1.10.10.10] (295-368)
  IPR041614 DprA, winged helix domain [PF17782] (312-362)
  IPR057666 Smf/DprA, SLOG domain [PF02481] (84-294)
  IPR057666 Smf/DprA, SLOG domain [TIGR00732] (79-294)

Solvent-accessible surface area (backbone atoms only — not comparable to full-atom values): 37868 Å² total; per-residue (Å²): 131,53,62,66,57,24,26,50,43,48,40,64,37,43,60,61,79,40,46,64,61,46,51,47,24,65,75,60,29,47,44,55,40,41,52,45,59,74,37,91,64,73,75,58,93,46,71,67,74,61,23,53,54,48,49,70,46,42,60,65,32,50,73,51,62,49,70,70,52,42,60,52,46,54,51,53,39,46,74,72,66,33,45,77,42,33,82,89,43,90,65,36,58,54,70,95,38,74,47,70,76,54,48,58,57,37,34,39,37,42,46,34,72,69,56,44,73,48,27,84,55,20,36,23,44,38,26,25,54,84,48,51,72,67,36,33,50,50,31,18,49,40,28,19,53,33,12,61,70,70,27,33,37,33,30,47,41,42,53,34,21,15,36,24,26,49,54,15,8,52,72,44,73,22,37,32,37,33,42,36,40,16,4,79,81,57,64,63,46,67,90,42,47,70,59,50,57,55,31,36,65,60,8,25,39,34,20,65,39,46,70,86,43,70,65,44,77,65,35,46,57,53,37,27,42,52,54,28,55,46,21,50,29,37,32,35,52,25,14,31,82,81,30,70,34,55,55,24,50,50,39,15,51,75,57,70,33,44,48,32,17,22,46,25,40,66,85,36,65,47,19,47,30,19,41,49,40,39,58,72,63,31,42,54,39,67,51,52,64,53,52,49,47,59,56,42,48,70,69,48,75,72,66,72,80,80,73,72,46,79,76,66,50,72,51,74,64,27,48,43,44,57,65,38,46,60,95,74,66,71,44,35,67,70,55,32,20,66,65,43,70,39,59,62,70,56,42,52,51,25,50,50,54,34,41,71,70,56,45,29,44,75,62,88,75,31,36,25,71,45,132,131,50,63,67,57,25,26,49,44,49,39,65,37,45,60,60,79,39,44,64,60,46,49,47,23,66,73,59,28,49,45,56,42,42,51,46,59,73,39,90,64,73,74,58,96,48,71,66,73,60,22,54,54,48,49,71,45,43,60,65,32,48,74,50,62,49,70,72,52,42,58,50,48,55,51,52,40,46,75,72,66,34,43,78,42,33,81,88,42,90,66,37,59,55,69,92,38,73,49,68,77,54,48,58,57,37,36,38,38,42,47,34,70,71,58,44,74,46,28,81,54,19,36,25,44,38,26,25,55,84,48,49,73,67,36,33,50,50,31,18,50,38,28,19,53,32,12,61,69,71,26,33,37,30,29,48,42,42,55,34,22,16,38,25,26,48,53,16,9,51,75,44,73,21,37,32,36,32,43,35,40,18,4,79,81,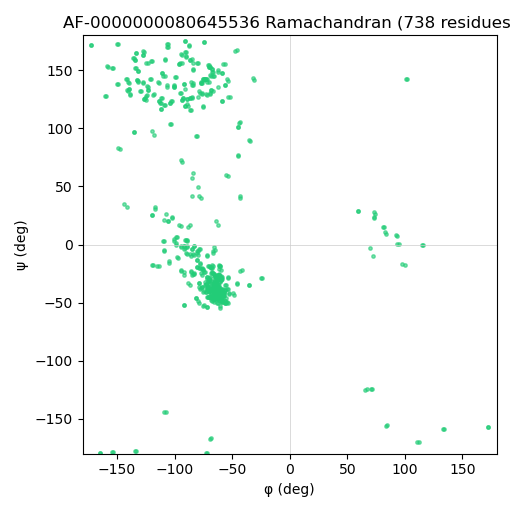58,63,61,47,64,92,42,46,69,59,50,58,57,31,35,65,60,7,26,38,34,21,66,37,47,69,85,42,70,64,43,75,65,36,46,59,53,36,28,43,53,52,29,54,46,22,51,29,37,32,36,53,25,15,30,85,82,30,70,35,56,54,24,50,50,39,16,52,74,58,70,33,44,49,31,18,23,45,24,41,66,87,38,64,47,18,47,30,18,42,48,40,38,56,73,64,32,42,56,40,68,52,50,64,53,54,49,46,58,56,42,47,69,69,48,75,71,65,71,80,78,73,72,49,80,75,66,51,73,50,74,63,28,49,42,43,56,63,37,47,61,94,74,68,70,43,35,67,70,56,30,21,66,65,43,71,39,58,62,70,56,41,52,52,25,48,51,51,34,39,72,71,56,46,28,45,76,63,89,76,31,37,27,70,46,132

Organism: NCBI:txid888439

Foldseek 3Di:
DDLLLLLLQLLQLDPLQPLLSLVLCVVCNSNQQSVVLVPPDQFGPDDDPSRVVCSVCSVSSNVRGDSVCSVVVCVVCVVVVKDWAAPVDPLPQLPVFLCNSRGRSTKTKFADSVQSVQQALAEEEEAALPEDPQLLVQLLQQLLVCQLVAHEYEYAQHHDSRVSNLNSNVVNVGEYEHEYLEAPVDGPPPVCVVSVVSNNYHYMYMYSYHPPGDHDPVSLLVSLLVSLSRHQEYEYRWYAPPGSSVSSVVSNVVRVGAYAYEADDPPDRRRVSRVVVVVVPHHYDDHNVSSNCVSVCVVCVPDDPPPPPPVPDQPPLLVLLLVQADPDDKDFLVSSCVSSVPDSVSSVVSQVVCVVVVQWDDDPRIIGGDD/DDLLLLLLQLLQLDPLQPLLSLVLCVVQNSNQQSVVLVDPDQFGPDDDPSRVVCSVCSVSSNVRGDSVCSVVVCVVCVVVVKDWAAPVDPLPQLVVQPCNSRGRSTKTKFADSVQSVQQALAEEEEAALPEDPQLLVQLLQLLLVCQLVAHEYEYAQHHDSRVSNLNSNVVNVGEYEHEYLEAPVDGPPPVCVVSVVSNNYHYMYMYSYHPPGDHDPVSLLVSLLVSLRRHQEYEYRWYAPPGSSVSSVVSNVVRVGAYAYEADDPPDRRRVSRVVVVVVPHHYDDHNVSSNCVSVCVVCVPDDPPCPPPVPDQPPLLVLLLVQADPDDKDFLVSSCVSSVPDSVSSVVSQVVCVVVVQWDDDPRIIGGDD

Sequence (742 aa):
MDEREARLGWALVSEPADTVALSFATEVGVVQSYEWLLSSQKVPPISGKMGKLVSQRAEAWRARLNPSEVAGLLARWGTQGHRFLIPSDPEWPLTGRRLVEQAPFGLWFIGNEEILRGLDASAALVGARASTRYGDEVAAQLSHSLSAKGVTTISGGAYGIDAAVHRGALSAAGNTLTVQAGGLDRLYPQMNSQMFEQIKVNGGIISQIAPGRRPSRWRFLDRNRLIAALCPLTVVIEAASRSGALNTARHALELGRELGAVPGPITSEMSKGTNRLLQEGATCITDQNDIMEILGERESLSRPPSCGSLLDDLDERESRVLDAFPKVGSTTCEKLVVVSGIPPIEVSAALGTLEMAGRISRNGKSYRRMQMDEREARLGWALVSEPADTVALSFATEVGVVQSYEWLLSSQKVPPISGKMGKLVSQRAEAWRARLNPSEVAGLLARWGTQGHRFLIPSDPEWPLTGRRLVEQAPFGLWFIGNEEILRGLDASAALVGARASTRYGDEVAAQLSHSLSAKGVTTISGGAYGIDAAVHRGALSAAGNTLTVQAGGLDRLYPQMNSQMFEQIKVNGGIISQIAPGRRPSRWRFLDRNRLIAALCPLTVVIEAASRSGALNTARHALELGRELGAVPGPITSEMSKGTNRLLQEGATCITDQNDIMEILGERESLSRPPSCGSLLDDLDERESRVLDAFPKVGSTTCEKLVVVSGIPPIEVSAALGTLEMAGRISRNGKSYRRMQ

Nearest PDB structures (foldseek):
  3maj-assembly1_A-2  TM=7.078E-01  e=1.048E-25  Rhodopseudomonas palustris
  3uqz-assembly1_A  TM=8.334E-01  e=4.660E-19  Streptococcus pneumoniae
  4ljk-assembly1_H  TM=9.065E-01  e=1.592E-14  Helicobacter pylori 26695
  1wek-assembly1_E  TM=6.789E-01  e=6.604E-04  Thermus thermophilus
  1wek-assembly1_C  TM=6.869E-01  e=1.197E-03  Thermus thermophilus